Protein AF-A0A657B511-F1 (afdb_monomer)

Solvent-accessible surface area (backbone atoms only — not comparable to full-atom values): 23914 Å² total; per-residue (Å²): 132,88,79,92,88,77,91,85,83,83,89,87,92,75,92,90,87,84,75,78,72,76,78,85,71,48,41,41,58,55,20,50,60,69,29,89,52,76,39,80,43,71,38,53,89,67,59,31,60,48,48,64,84,76,55,74,43,78,58,89,59,46,65,56,56,38,15,61,38,66,66,57,89,67,55,74,65,56,43,39,37,51,52,46,53,55,47,51,50,37,75,74,40,37,59,38,64,65,82,72,43,70,48,28,35,44,28,68,60,59,38,52,50,40,48,67,14,35,70,49,87,91,66,52,47,66,68,52,47,51,50,33,42,30,51,48,49,22,63,73,64,62,78,46,52,21,48,37,50,31,68,51,32,35,35,19,38,70,56,97,81,45,53,76,72,28,29,31,33,46,36,39,36,37,39,62,89,80,52,41,32,41,41,40,38,39,39,25,81,48,71,72,36,72,75,41,76,75,42,50,73,59,33,43,30,36,40,37,36,34,22,46,67,91,43,57,41,49,68,26,52,53,57,54,45,35,39,37,38,40,34,34,43,101,83,56,41,38,38,41,34,39,38,42,27,63,80,71,34,37,34,38,40,38,39,43,36,42,67,44,62,55,38,88,76,71,89,55,98,51,53,79,74,53,46,69,46,62,94,83,62,57,52,44,70,61,67,62,75,55,76,45,78,41,59,52,40,49,46,25,27,40,53,49,62,46,62,50,37,101,83,50,55,64,23,15,29,38,37,37,39,38,29,57,38,93,94,46,42,13,38,32,36,33,24,50,30,74,42,75,42,35,31,44,32,31,40,89,87,16,82,32,85,89,38,76,42,63,60,63,49,72,60,52,54,48,44,32,46,50,35,30,33,72,45,36,75,95,54,93,73,75,88,48,72,53,83,46,65,38,54,42,74,38,62,36,54,49,98,89,66,49,75,37,58,52,98,87,67,48,72,37,74,65,44,78,39,50,57,80,41,75,49,54,16,30,53,57,85,77,82,130

Radius of gyration: 28.46 Å; Cα contacts (8 Å, |Δi|>4): 873; chains: 1; bounding box: 76×98×71 Å

pLDDT: mean 86.41, std 15.39, range [26.59, 98.06]

Nearest PDB structures (foldseek):
  3ty1-assembly1_C  TM=2.077E-01  e=3.353E+00  Klebsiella pneumoniae subsp. pneumoniae MGH 78578

Mean predicted aligned error: 8.83 Å

Secondary structure (DSSP, 8-state):
-------------------PPPP---HHHHHTTTTT--EEEEEPSSTTEEETTSSSPPPTTHHHHHHTSBSSPPPHHHHHHHHHHHHHHHHHH-EEEETTEEEEEE-HHHHHHHHHT---TTT--HHHHHHHHHHHHHHHH-SS-EEEEEEEEEEEESSTT--EEEEEEEEEEEETTTTEEEEEEEEESSSGGGSSHHHHHT-SEEEEEEE-TTT--SSSPPPPSEEEEEEE-TTSSEEEEEEEETTTTEEEEEEEE--EES-S---SS-GGGSPPPPTT--BPPPPGGGTTTTGGGTTTEE---B-SSSSS-SBSEEEEEEE-STTTTTEEEEEEES-S-EEEEEETTEEEEEEEEES--HHHHHHHHHHHHHHSTTS-----BPP-TTT--EE-B-TTSPBPB-SSSPBPEEEPPPPSEEEEBPPP----

Sequence (432 aa):
MQNFSKLSALFASAFLLSACEPAFETTAQKCAAGQDIQVVIPAPDPKFQIFTDADEYPLYLREAIETMTPSSVLSAEEQAAKDFIDQQISDFLSYDKSGDLVTGARNPLDFLESIVSTTDPGVEIEAFAIAKNQVAQGIADDDDFCSYQNDDIRIVDTDADATTLAFAELAMSYNPFTRIVQQSIIVAEQREDLESSASRESVPFIGFYQALPENFKANGFTQPEVRQLIANNGSGFARLSFDDGEDTELGQLLLDYNNEYCDTDRTNDDPSTWEDCPSGTTTRVPSTDVGGACDAEANKLEEHSFDLNSVHTDLKRLRVEVDYTSNKAGEVRIYVSEYREAIYGADANGLNQSIIIKDPTDCEKQAVLDLLADANPGVGVRLTFVTDTGYDITYETDADGEPVLDSDGNQIISAEPIPAYTYQGTAGAIIP

Structure (mmCIF, N/CA/C/O backbone):
data_AF-A0A657B511-F1
#
_entry.id   AF-A0A657B511-F1
#
loop_
_atom_site.group_PDB
_atom_site.id
_atom_site.type_symbol
_atom_site.label_atom_id
_atom_site.label_alt_id
_atom_site.label_comp_id
_atom_site.label_asym_id
_atom_site.label_entity_id
_atom_site.label_seq_id
_atom_site.pdbx_PDB_ins_code
_atom_site.Cartn_x
_atom_site.Cartn_y
_atom_site.Cartn_z
_atom_site.occupancy
_atom_site.B_iso_or_equiv
_atom_site.auth_seq_id
_atom_site.auth_comp_id
_atom_site.auth_asym_id
_atom_site.auth_atom_id
_atom_site.pdbx_PDB_model_num
ATOM 1 N N . MET A 1 1 ? -54.777 -77.138 35.245 1.00 34.97 1 MET A N 1
ATOM 2 C CA . MET A 1 1 ? -53.349 -76.997 35.612 1.00 34.97 1 MET A CA 1
ATOM 3 C C . MET A 1 1 ? -52.975 -75.576 35.200 1.00 34.97 1 MET A C 1
ATOM 5 O O . MET A 1 1 ? -53.276 -75.228 34.071 1.00 34.97 1 MET A O 1
ATOM 9 N N . GLN A 1 2 ? -52.812 -74.654 36.158 1.00 31.28 2 GLN A N 1
ATOM 10 C CA . GLN A 1 2 ? -51.504 -74.207 36.690 1.00 31.28 2 GLN A CA 1
ATOM 11 C C . GLN A 1 2 ? -50.603 -73.606 35.589 1.00 31.28 2 GLN A C 1
ATOM 13 O O . GLN A 1 2 ? -50.309 -74.319 34.641 1.00 31.28 2 GLN A O 1
ATOM 18 N N . ASN A 1 3 ? -50.117 -72.356 35.627 1.00 27.86 3 ASN A N 1
ATOM 19 C CA . ASN A 1 3 ? -50.270 -71.205 36.548 1.00 27.86 3 ASN A CA 1
ATOM 20 C C . ASN A 1 3 ? -50.307 -69.919 35.675 1.00 27.86 3 ASN A C 1
ATOM 22 O O . ASN A 1 3 ? -49.737 -69.924 34.593 1.00 27.86 3 ASN A O 1
ATOM 26 N N . PHE A 1 4 ? -51.060 -68.848 35.951 1.00 28.53 4 PHE A N 1
ATOM 27 C CA . PHE A 1 4 ? -50.923 -67.857 37.037 1.00 28.53 4 PHE A CA 1
ATOM 28 C C . PHE A 1 4 ? -49.544 -67.175 37.157 1.00 28.53 4 PHE A C 1
ATOM 30 O O . PHE A 1 4 ? -48.645 -67.745 37.764 1.00 28.53 4 PHE A O 1
ATOM 37 N N . SER A 1 5 ? -49.443 -65.929 36.659 1.00 28.67 5 SER A N 1
ATOM 38 C CA . SER A 1 5 ? -48.648 -64.777 37.166 1.00 28.67 5 SER A CA 1
ATOM 39 C C . SER A 1 5 ? -48.277 -63.844 35.998 1.00 28.67 5 SER A C 1
ATOM 41 O O . SER A 1 5 ? -47.639 -64.319 35.072 1.00 28.67 5 SER A O 1
ATOM 43 N N . LYS A 1 6 ? -48.542 -62.533 35.938 1.00 28.11 6 LYS A N 1
ATOM 44 C CA . LYS A 1 6 ? -49.323 -61.533 36.702 1.00 28.11 6 LYS A CA 1
ATOM 45 C C . LYS A 1 6 ? -49.185 -60.200 35.908 1.00 28.11 6 LYS A C 1
ATOM 47 O O . LYS A 1 6 ? -48.233 -60.074 35.151 1.00 28.11 6 LYS A O 1
ATOM 52 N N . LEU A 1 7 ? -50.140 -59.273 36.089 1.00 26.91 7 LEU A N 1
ATOM 53 C CA . LEU A 1 7 ? -50.014 -57.797 36.267 1.00 26.91 7 LEU A CA 1
ATOM 54 C C . LEU A 1 7 ? -48.675 -57.118 35.855 1.00 26.91 7 LEU A C 1
ATOM 56 O O . LEU A 1 7 ? -47.625 -57.642 36.190 1.00 26.91 7 LEU A O 1
ATOM 60 N N . SER A 1 8 ? -48.568 -55.890 35.323 1.00 27.28 8 SER A N 1
ATOM 61 C CA . SER A 1 8 ? -49.462 -54.713 35.176 1.00 27.28 8 SER A CA 1
ATOM 62 C C . SER A 1 8 ? -48.710 -53.629 34.346 1.00 27.28 8 SER A C 1
ATOM 64 O O . SER A 1 8 ? -47.495 -53.737 34.239 1.00 27.28 8 SER A O 1
ATOM 66 N N . ALA A 1 9 ? -49.280 -52.538 33.803 1.00 27.52 9 ALA A N 1
ATOM 67 C CA . ALA A 1 9 ? -50.676 -52.126 33.579 1.00 27.52 9 ALA A CA 1
ATOM 68 C C . ALA A 1 9 ? -50.778 -50.958 32.550 1.00 27.52 9 ALA A C 1
ATOM 70 O O . ALA A 1 9 ? -49.786 -50.350 32.171 1.00 27.52 9 ALA A O 1
ATOM 71 N N . LEU A 1 10 ? -52.022 -50.688 32.142 1.00 26.59 10 LEU A N 1
ATOM 72 C CA . LEU A 1 10 ? -52.641 -49.483 31.561 1.00 26.59 10 LEU A CA 1
ATOM 73 C C . LEU A 1 10 ? -51.864 -48.144 31.403 1.00 26.59 10 LEU A C 1
ATOM 75 O O . LEU A 1 10 ? -51.376 -47.576 32.371 1.00 26.59 10 LEU A O 1
ATOM 79 N N . PHE A 1 11 ? -52.057 -47.562 30.207 1.00 28.31 11 PHE A N 1
ATOM 80 C CA . PHE A 1 11 ? -52.371 -46.149 29.890 1.00 28.31 11 PHE A CA 1
ATOM 81 C C . PHE A 1 11 ? -51.524 -44.998 30.470 1.00 28.31 11 PHE A C 1
ATOM 83 O O . PHE A 1 11 ? -51.803 -44.496 31.556 1.00 28.31 11 PHE A O 1
ATOM 90 N N . ALA A 1 12 ? -50.695 -44.413 29.595 1.00 27.91 12 ALA A N 1
ATOM 91 C CA . ALA A 1 12 ? -50.547 -42.959 29.434 1.00 27.91 12 ALA A CA 1
ATOM 92 C C . ALA A 1 12 ? -49.951 -42.650 28.040 1.00 27.91 12 ALA A C 1
ATOM 94 O O . ALA A 1 12 ? -48.747 -42.477 27.895 1.00 27.91 12 ALA A O 1
ATOM 95 N N . SER A 1 13 ? -50.784 -42.635 26.993 1.00 31.02 13 SER A N 1
ATOM 96 C CA . SER A 1 13 ? -50.352 -42.371 25.605 1.00 31.02 13 SER A CA 1
ATOM 97 C C . SER A 1 13 ? -51.037 -41.124 25.044 1.00 31.02 13 SER A C 1
ATOM 99 O O . SER A 1 13 ? -51.893 -41.204 24.168 1.00 31.02 13 SER A O 1
ATOM 101 N N . ALA A 1 14 ? -50.671 -39.970 25.599 1.00 38.09 14 ALA A N 1
ATOM 102 C CA . ALA A 1 14 ? -50.960 -38.637 25.079 1.00 38.09 14 ALA A CA 1
ATOM 103 C C . ALA A 1 14 ? -49.858 -37.686 25.579 1.00 38.09 14 ALA A C 1
ATOM 105 O O . ALA A 1 14 ? -49.425 -37.840 26.717 1.00 38.09 14 ALA A O 1
ATOM 106 N N . PHE A 1 15 ? -49.449 -36.725 24.740 1.00 35.56 15 PHE A N 1
ATOM 107 C CA . PHE A 1 15 ? -48.228 -35.901 24.854 1.00 35.56 15 PHE A CA 1
ATOM 108 C C . PHE A 1 15 ? -46.904 -36.651 24.633 1.00 35.56 15 PHE A C 1
ATOM 110 O O . PHE A 1 15 ? -46.316 -37.157 25.576 1.00 35.56 15 PHE A O 1
ATOM 117 N N . LEU A 1 16 ? -46.437 -36.656 23.376 1.00 33.97 16 LEU A N 1
ATOM 118 C CA . LEU A 1 16 ? -45.029 -36.519 22.943 1.00 33.97 16 LEU A CA 1
ATOM 119 C C . LEU A 1 16 ? -45.004 -36.382 21.398 1.00 33.97 16 LEU A C 1
ATOM 121 O O . LEU A 1 16 ? -44.563 -37.275 20.685 1.00 33.97 16 LEU A O 1
ATOM 125 N N . LEU A 1 17 ? -45.550 -35.279 20.870 1.00 35.59 17 LEU A N 1
ATOM 126 C CA . LEU A 1 17 ? -45.456 -34.892 19.448 1.00 35.59 17 LEU A CA 1
ATOM 127 C C . LEU A 1 17 ? -45.361 -33.360 19.317 1.00 35.59 17 LEU A C 1
ATOM 129 O O . LEU A 1 17 ? -46.239 -32.707 18.763 1.00 35.59 17 LEU A O 1
ATOM 133 N N . SER A 1 18 ? -44.297 -32.792 19.882 1.00 35.97 18 SER A N 1
ATOM 134 C CA . SER A 1 18 ? -43.845 -31.417 19.612 1.00 35.97 18 SER A CA 1
ATOM 135 C C . SER A 1 18 ? -42.377 -31.263 20.024 1.00 35.97 18 SER A C 1
ATOM 137 O O . SER A 1 18 ? -42.031 -30.457 20.883 1.00 35.97 18 SER A O 1
ATOM 139 N N . ALA A 1 19 ? -41.534 -32.107 19.440 1.00 31.95 19 ALA A N 1
ATOM 140 C CA . ALA A 1 19 ? -40.088 -31.952 19.425 1.00 31.95 19 ALA A CA 1
ATOM 141 C C . ALA A 1 19 ? -39.632 -32.314 18.010 1.00 31.95 19 ALA A C 1
ATOM 143 O O . ALA A 1 19 ? -39.120 -33.402 17.762 1.00 31.95 19 ALA A O 1
ATOM 144 N N . CYS A 1 20 ? -39.908 -31.415 17.063 1.00 37.34 20 CYS A N 1
ATOM 145 C CA . CYS A 1 20 ? -38.963 -31.271 15.970 1.00 37.34 20 CYS A CA 1
ATOM 146 C C . CYS A 1 20 ? -37.704 -30.719 16.631 1.00 37.34 20 CYS A C 1
ATOM 148 O O . CYS A 1 20 ? -37.754 -29.640 17.224 1.00 37.34 20 CYS A O 1
ATOM 150 N N . GLU A 1 21 ? -36.616 -31.479 16.583 1.00 39.09 21 GLU A N 1
ATOM 151 C CA . GLU A 1 21 ? -35.290 -30.894 16.744 1.00 39.09 21 GLU A CA 1
ATOM 152 C C . GLU A 1 21 ? -35.192 -29.733 15.734 1.00 39.09 21 GLU A C 1
ATOM 154 O O . GLU A 1 21 ? -35.725 -29.868 14.620 1.00 39.09 21 GLU A O 1
ATOM 159 N N . PRO A 1 22 ? -34.596 -28.579 16.091 1.00 46.72 22 PRO A N 1
ATOM 160 C CA . PRO A 1 22 ? -34.229 -27.616 15.063 1.00 46.72 22 PRO A CA 1
ATOM 161 C C . PRO A 1 22 ? -33.350 -28.357 14.052 1.00 46.72 22 PRO A C 1
ATOM 163 O O . PRO A 1 22 ? -32.558 -29.223 14.435 1.00 46.72 22 PRO A O 1
ATOM 166 N N . ALA A 1 23 ? -33.527 -28.068 12.762 1.00 49.50 23 ALA A N 1
ATOM 167 C CA . ALA A 1 23 ? -32.605 -28.597 11.768 1.00 49.50 23 ALA A CA 1
ATOM 168 C C . ALA A 1 23 ? -31.186 -28.196 12.195 1.00 49.50 23 ALA A C 1
ATOM 170 O O . ALA A 1 23 ? -30.976 -27.048 12.581 1.00 49.50 23 ALA A O 1
ATOM 171 N N . PHE A 1 24 ? -30.246 -29.144 12.189 1.00 58.53 24 PHE A N 1
ATOM 172 C CA . PHE A 1 24 ? -28.845 -28.831 12.450 1.00 58.53 24 PHE A CA 1
ATOM 173 C C . PHE A 1 24 ? -28.359 -27.905 11.332 1.00 58.53 24 PHE A C 1
ATOM 175 O O . PHE A 1 24 ? -28.090 -28.366 10.224 1.00 58.53 24 PHE A O 1
ATOM 182 N N . GLU A 1 25 ? -28.306 -26.608 11.624 1.00 65.94 25 GLU A N 1
ATOM 183 C CA . GLU A 1 25 ? -27.664 -25.616 10.769 1.00 65.94 25 GLU A CA 1
ATOM 184 C C . GLU A 1 25 ? -26.152 -25.839 10.837 1.00 65.94 25 GLU A C 1
ATOM 186 O O . GLU A 1 25 ? -25.581 -25.914 11.931 1.00 65.94 25 GLU A O 1
ATOM 191 N N . THR A 1 26 ? -25.508 -25.988 9.678 1.00 70.56 26 THR A N 1
ATOM 192 C CA . THR A 1 26 ? -24.044 -26.120 9.618 1.00 70.56 26 THR A CA 1
ATOM 193 C C . THR A 1 26 ? -23.371 -24.800 9.983 1.00 70.56 26 THR A C 1
ATOM 195 O O . THR A 1 26 ? -23.991 -23.738 9.904 1.00 70.56 26 THR A O 1
ATOM 198 N N . THR A 1 27 ? -22.090 -24.836 10.347 1.00 74.69 27 THR A N 1
ATOM 199 C CA . THR A 1 27 ? -21.295 -23.621 10.588 1.00 74.69 27 THR A CA 1
ATOM 200 C C . THR A 1 27 ? -21.370 -22.639 9.413 1.00 74.69 27 THR A C 1
ATOM 202 O O . THR A 1 27 ? -21.671 -21.464 9.625 1.00 74.69 27 THR A O 1
ATOM 205 N N . ALA A 1 28 ? -21.279 -23.126 8.170 1.00 73.62 28 ALA A N 1
ATOM 206 C CA . ALA A 1 28 ? -21.493 -22.309 6.973 1.00 73.62 28 ALA A CA 1
ATOM 207 C C . ALA A 1 28 ? -22.879 -21.624 6.932 1.00 73.62 28 ALA A C 1
ATOM 209 O O . ALA A 1 28 ? -22.983 -20.463 6.545 1.00 73.62 28 ALA A O 1
ATOM 210 N N . GLN A 1 29 ? -23.949 -22.305 7.360 1.00 70.00 29 GLN A N 1
ATOM 211 C CA . GLN A 1 29 ? -25.302 -21.729 7.406 1.00 70.00 29 GLN A CA 1
ATOM 212 C C . GLN A 1 29 ? -25.461 -20.687 8.520 1.00 70.00 29 GLN A C 1
ATOM 214 O O . GLN A 1 29 ? -26.116 -19.670 8.298 1.00 70.00 29 GLN A O 1
ATOM 219 N N . LYS A 1 30 ? -24.840 -20.905 9.687 1.00 72.62 30 LYS A N 1
ATOM 220 C CA . LYS A 1 30 ? -24.834 -19.930 10.790 1.00 72.62 30 LYS A CA 1
ATOM 221 C C . LYS A 1 30 ? -24.090 -18.650 10.400 1.00 72.62 30 LYS A C 1
ATOM 223 O O . LYS A 1 30 ? -24.589 -17.568 10.682 1.00 72.62 30 LYS A O 1
ATOM 228 N N . CYS A 1 31 ? -22.935 -18.770 9.739 1.00 76.94 31 CYS A N 1
ATOM 229 C CA . CYS A 1 31 ? -22.116 -17.628 9.309 1.00 76.94 31 CYS A CA 1
ATOM 230 C C . CYS A 1 31 ? -22.688 -16.862 8.105 1.00 76.94 31 CYS A C 1
ATOM 232 O O . CYS A 1 31 ? -22.360 -15.696 7.902 1.00 76.94 31 CYS A O 1
ATOM 234 N N . ALA A 1 32 ? -23.585 -17.482 7.332 1.00 72.81 32 ALA A N 1
ATOM 235 C CA . ALA A 1 32 ? -24.313 -16.799 6.264 1.00 72.81 32 ALA A CA 1
ATOM 236 C C . ALA A 1 32 ? -25.470 -15.912 6.770 1.00 72.81 32 ALA A C 1
ATOM 238 O O . ALA A 1 32 ? -26.050 -15.144 6.002 1.00 72.81 32 ALA A O 1
ATOM 239 N N . ALA A 1 33 ? -25.853 -16.006 8.047 1.00 69.62 33 ALA A N 1
ATOM 240 C CA . ALA A 1 33 ? -26.972 -15.234 8.574 1.00 69.62 33 ALA A CA 1
ATOM 241 C C . ALA A 1 33 ? -26.578 -13.765 8.811 1.00 69.62 33 ALA A C 1
ATOM 243 O O . ALA A 1 33 ? -25.653 -13.469 9.555 1.00 69.62 33 ALA A O 1
ATOM 244 N N . GLY A 1 34 ? -27.326 -12.824 8.236 1.00 65.12 34 GLY A N 1
ATOM 245 C CA . GLY A 1 34 ? -27.087 -11.390 8.442 1.00 65.12 34 GLY A CA 1
ATOM 246 C C . GLY A 1 34 ? -26.087 -10.744 7.475 1.00 65.12 34 GLY A C 1
ATOM 247 O O . GLY A 1 34 ? -25.701 -9.598 7.695 1.00 65.12 34 GLY A O 1
ATOM 248 N N . GLN A 1 35 ? -25.710 -11.451 6.406 1.00 77.50 35 GLN A N 1
ATOM 249 C CA . GLN A 1 35 ? -24.969 -10.894 5.267 1.00 77.50 35 GLN A CA 1
ATOM 250 C C . GLN A 1 35 ? -25.766 -9.768 4.571 1.00 77.50 35 GLN A C 1
ATOM 252 O O . GLN A 1 35 ? -25.225 -8.701 4.313 1.00 77.50 35 GLN A O 1
ATOM 257 N N . ASP A 1 36 ? -27.085 -9.941 4.400 1.00 77.94 36 ASP A N 1
ATOM 258 C CA . ASP A 1 36 ? -27.995 -8.955 3.778 1.00 77.94 36 ASP A CA 1
ATOM 259 C C . ASP A 1 36 ? -28.433 -7.787 4.709 1.00 77.94 36 ASP A C 1
ATOM 261 O O . ASP A 1 36 ? -29.462 -7.145 4.465 1.00 77.94 36 ASP A O 1
ATOM 265 N N . ILE A 1 37 ? -27.753 -7.536 5.838 1.00 86.38 37 ILE A N 1
ATOM 266 C CA . ILE A 1 37 ? -28.159 -6.468 6.773 1.00 86.38 37 ILE A CA 1
ATOM 267 C C . ILE A 1 37 ? -27.585 -5.128 6.317 1.00 86.38 37 ILE A C 1
ATOM 269 O O . ILE A 1 37 ? -26.394 -4.879 6.476 1.00 86.38 37 ILE A O 1
ATOM 273 N N . GLN A 1 38 ? -28.460 -4.222 5.872 1.00 91.62 38 GLN A N 1
ATOM 274 C CA . GLN A 1 38 ? -28.103 -2.821 5.648 1.00 91.62 38 GLN A CA 1
ATOM 275 C C . GLN A 1 38 ? -27.556 -2.179 6.930 1.00 91.62 38 GLN A C 1
ATOM 277 O O . GLN A 1 38 ? -28.273 -2.069 7.931 1.00 91.62 38 GLN A O 1
ATOM 282 N N . VAL A 1 39 ? -26.318 -1.684 6.877 1.00 94.06 39 VAL A N 1
ATOM 283 C CA . VAL A 1 39 ? -25.672 -0.955 7.976 1.00 94.06 39 VAL A CA 1
ATOM 284 C C . VAL A 1 39 ? -25.513 0.511 7.582 1.00 94.06 39 VAL A C 1
ATOM 286 O O . VAL A 1 39 ? -24.972 0.832 6.527 1.00 94.06 39 VAL A O 1
ATOM 289 N N . VAL A 1 40 ? -25.972 1.424 8.440 1.00 94.62 40 VAL A N 1
ATOM 290 C CA . VAL A 1 40 ? -25.814 2.873 8.245 1.00 94.62 40 VAL A CA 1
ATOM 291 C C . VAL A 1 40 ? -25.077 3.457 9.443 1.00 94.62 40 VAL A C 1
ATOM 293 O O . VAL A 1 40 ? -25.590 3.429 10.560 1.00 94.62 40 VAL A O 1
ATOM 296 N N . ILE A 1 41 ? -23.879 3.984 9.197 1.00 95.38 41 ILE A N 1
ATOM 297 C CA . ILE A 1 41 ? -22.946 4.458 10.222 1.00 95.38 41 ILE A CA 1
ATOM 298 C C . ILE A 1 41 ? -22.854 5.986 10.148 1.00 95.38 41 ILE A C 1
ATOM 300 O O . ILE A 1 41 ? -22.386 6.507 9.135 1.00 95.38 41 ILE A O 1
ATOM 304 N N . PRO A 1 42 ? -23.282 6.737 11.176 1.00 94.12 42 PRO A N 1
ATOM 305 C CA . PRO A 1 42 ? -23.103 8.183 11.200 1.00 94.12 42 PRO A CA 1
ATOM 306 C C . PRO A 1 42 ? -21.642 8.548 11.508 1.00 94.12 42 PRO A C 1
ATOM 308 O O . PRO A 1 42 ? -21.103 8.139 12.534 1.00 94.12 42 PRO A O 1
ATOM 311 N N . ALA A 1 43 ? -21.022 9.370 10.661 1.00 94.56 43 ALA A N 1
ATOM 312 C CA . ALA A 1 43 ? -19.719 9.982 10.910 1.00 94.56 43 ALA A CA 1
ATOM 313 C C . ALA A 1 43 ? -19.904 11.396 11.509 1.00 94.56 43 ALA A C 1
ATOM 315 O O . ALA A 1 43 ? -20.261 12.334 10.777 1.00 94.56 43 ALA A O 1
ATOM 316 N N . PRO A 1 44 ? -19.695 11.580 12.829 1.00 91.06 44 PRO A N 1
ATOM 317 C CA . PRO A 1 44 ? -19.774 12.894 13.465 1.00 91.06 44 PRO A CA 1
ATOM 318 C C . PRO A 1 44 ? -18.633 13.807 13.003 1.00 91.06 44 PRO A C 1
ATOM 320 O O . PRO A 1 44 ? -17.642 13.341 12.449 1.00 91.06 44 PRO A O 1
ATOM 323 N N . ASP A 1 45 ? -18.758 15.114 13.242 1.00 90.00 45 ASP A N 1
ATOM 324 C CA . ASP A 1 45 ? -17.664 16.057 12.986 1.00 90.00 45 ASP A CA 1
ATOM 325 C C . ASP A 1 45 ? -16.628 16.076 14.128 1.00 90.00 45 ASP A C 1
ATOM 327 O O . ASP A 1 45 ? -17.024 16.169 15.296 1.00 90.00 45 ASP A O 1
ATOM 331 N N . PRO A 1 46 ? -15.315 16.105 13.820 1.00 92.56 46 PRO A N 1
ATOM 332 C CA . PRO A 1 46 ? -14.723 15.996 12.481 1.00 92.56 46 PRO A CA 1
ATOM 333 C C . PRO A 1 46 ? -14.846 14.575 11.900 1.00 92.56 46 PRO A C 1
ATOM 335 O O . PRO A 1 46 ? -14.656 13.593 12.614 1.00 92.56 46 PRO A O 1
ATOM 338 N N . LYS A 1 47 ? -15.163 14.479 10.598 1.00 93.75 47 LYS A N 1
ATOM 339 C CA . LYS A 1 47 ? -15.467 13.201 9.928 1.00 93.75 47 LYS A CA 1
ATOM 340 C C . LYS A 1 47 ? -14.354 12.171 10.101 1.00 93.75 47 LYS A C 1
ATOM 342 O O . LYS A 1 47 ? -13.174 12.506 10.014 1.00 93.75 47 LYS A O 1
ATOM 347 N N . PHE A 1 48 ? -14.769 10.920 10.303 1.00 94.50 48 PHE A N 1
ATOM 348 C CA . PHE A 1 48 ? -13.903 9.748 10.469 1.00 94.50 48 PHE A CA 1
ATOM 349 C C . PHE A 1 48 ? -12.882 9.848 11.622 1.00 94.50 48 PHE A C 1
ATOM 351 O O . PHE A 1 48 ? -11.907 9.103 11.637 1.00 94.50 48 PHE A O 1
ATOM 358 N N . GLN A 1 49 ? -13.073 10.762 12.581 1.00 94.38 49 GLN A N 1
ATOM 359 C CA . GLN A 1 49 ? -12.149 10.931 13.703 1.00 94.38 49 GLN A CA 1
ATOM 360 C C . GLN A 1 49 ? -12.213 9.766 14.688 1.00 94.38 49 GLN A C 1
ATOM 362 O O . GLN A 1 49 ? -13.281 9.399 15.177 1.00 94.38 49 GLN A O 1
ATOM 367 N N . ILE A 1 50 ? -11.030 9.300 15.071 1.00 93.31 50 ILE A N 1
ATOM 368 C CA . ILE A 1 50 ? -10.791 8.379 16.184 1.00 93.31 50 ILE A CA 1
ATOM 369 C C . ILE A 1 50 ? -9.692 8.970 17.062 1.00 93.31 50 ILE A C 1
ATOM 371 O O . ILE A 1 50 ? -8.858 9.741 16.575 1.00 93.31 50 ILE A O 1
ATOM 375 N N . PHE A 1 51 ? -9.664 8.570 18.331 1.00 90.31 51 PHE A N 1
ATOM 376 C CA . PHE A 1 51 ? -8.581 8.861 19.267 1.00 90.31 51 PHE A CA 1
ATOM 377 C C . PHE A 1 51 ? -7.979 7.564 19.812 1.00 90.31 51 PHE A C 1
ATOM 379 O O . PHE A 1 51 ? -8.691 6.579 19.999 1.00 90.31 51 PHE A O 1
ATOM 386 N N . THR A 1 52 ? -6.672 7.565 20.084 1.00 85.56 52 THR A N 1
ATOM 387 C CA . THR A 1 52 ? -5.925 6.377 20.546 1.00 85.56 52 THR A CA 1
ATOM 388 C C . THR A 1 52 ? -6.224 5.954 21.991 1.00 85.56 52 THR A C 1
ATOM 390 O O . THR A 1 52 ? -5.664 4.966 22.461 1.00 85.56 52 THR A O 1
ATOM 393 N N . ASP A 1 53 ? -7.097 6.680 22.694 1.00 79.38 53 ASP A N 1
ATOM 394 C CA . ASP A 1 53 ? -7.575 6.400 24.052 1.00 79.38 53 ASP A CA 1
ATOM 395 C C . ASP A 1 53 ? -9.080 6.070 24.127 1.00 79.38 53 ASP A C 1
ATOM 397 O O . ASP A 1 53 ? -9.620 5.934 25.227 1.00 79.38 53 ASP A O 1
ATOM 401 N N . ALA A 1 54 ? -9.762 5.939 22.981 1.00 71.06 54 ALA A N 1
ATOM 402 C CA . ALA A 1 54 ? -11.210 5.735 22.928 1.00 71.06 54 ALA A CA 1
ATOM 403 C C . ALA A 1 54 ? -11.655 4.284 23.212 1.00 71.06 54 ALA A C 1
ATOM 405 O O . ALA A 1 54 ? -12.686 4.092 23.854 1.00 71.06 54 ALA A O 1
ATOM 406 N N . ASP A 1 55 ? -10.902 3.282 22.744 1.00 81.75 55 ASP A N 1
ATOM 407 C CA . ASP A 1 55 ? -11.231 1.849 22.852 1.00 81.75 55 ASP A CA 1
ATOM 408 C C . ASP A 1 55 ? -9.963 0.974 22.682 1.00 81.75 55 ASP A C 1
ATOM 410 O O . ASP A 1 55 ? -8.857 1.502 22.569 1.00 81.75 55 ASP A O 1
ATOM 414 N N . GLU A 1 56 ? -10.103 -0.357 22.631 1.00 83.75 56 GLU A N 1
ATOM 415 C CA . GLU A 1 56 ? -9.003 -1.320 22.430 1.00 83.75 56 GLU A CA 1
ATOM 416 C C . GLU A 1 56 ? -8.341 -1.270 21.033 1.00 83.75 56 GLU A C 1
ATOM 418 O O . GLU A 1 56 ? -7.344 -1.956 20.827 1.00 83.75 56 GLU A O 1
ATOM 423 N N . TYR A 1 57 ? -8.872 -0.512 20.066 1.00 90.19 57 TYR A N 1
ATOM 424 C CA . TYR A 1 57 ? -8.407 -0.535 18.671 1.00 90.19 57 TYR A CA 1
ATOM 425 C C . TYR A 1 57 ? -7.055 0.190 18.454 1.00 90.19 57 TYR A C 1
ATOM 427 O O . TYR A 1 57 ? -6.984 1.414 18.617 1.00 90.19 57 TYR A O 1
ATOM 435 N N . PRO A 1 58 ? -5.988 -0.506 18.006 1.00 90.38 58 PRO A N 1
ATOM 436 C CA . PRO A 1 58 ? -4.746 0.131 17.589 1.00 90.38 58 PRO A CA 1
ATOM 437 C C . PRO A 1 58 ? -4.843 0.598 16.128 1.00 90.38 58 PRO A C 1
ATOM 439 O O . PRO A 1 58 ? -5.065 -0.206 15.223 1.00 90.38 58 PRO A O 1
ATOM 442 N N . LEU A 1 59 ? -4.628 1.894 15.880 1.00 93.44 59 LEU A N 1
ATOM 443 C CA . LEU A 1 59 ? -4.569 2.457 14.521 1.00 93.44 59 LEU A CA 1
ATOM 444 C C . LEU A 1 59 ? -3.437 1.808 13.707 1.00 93.44 59 LEU A C 1
ATOM 446 O O . LEU A 1 59 ? -2.345 1.629 14.247 1.00 93.44 59 LEU A O 1
ATOM 450 N N . TYR A 1 60 ? -3.676 1.513 12.426 1.00 92.94 60 TYR A N 1
ATOM 451 C CA . TYR A 1 60 ? -2.766 0.713 11.587 1.00 92.94 60 TYR A CA 1
ATOM 452 C C . TYR A 1 60 ? -1.290 1.151 11.626 1.00 92.94 60 TYR A C 1
ATOM 454 O O . TYR A 1 60 ? -0.433 0.337 11.930 1.00 92.94 60 TYR A O 1
ATOM 462 N N . LEU A 1 61 ? -0.962 2.418 11.340 1.00 93.69 61 LEU A N 1
ATOM 463 C CA . LEU A 1 61 ? 0.445 2.853 11.258 1.00 93.69 61 LEU A CA 1
ATOM 464 C C . LEU A 1 61 ? 1.000 3.363 12.593 1.00 93.69 61 LEU A C 1
ATOM 466 O O . LEU A 1 61 ? 2.087 3.942 12.616 1.00 93.69 61 LEU A O 1
ATOM 470 N N . ARG A 1 62 ? 0.267 3.240 13.707 1.00 91.94 62 ARG A N 1
ATOM 471 C CA . ARG A 1 62 ? 0.648 3.912 14.957 1.00 91.94 62 ARG A CA 1
ATOM 472 C C . ARG A 1 62 ? 2.048 3.520 15.424 1.00 91.94 62 ARG A C 1
ATOM 474 O O . ARG A 1 62 ? 2.860 4.406 15.688 1.00 91.94 62 ARG A O 1
ATOM 481 N N . GLU A 1 63 ? 2.326 2.224 15.515 1.00 89.62 63 GLU A N 1
ATOM 482 C CA . GLU A 1 63 ? 3.606 1.733 16.026 1.00 89.62 63 GLU A CA 1
ATOM 483 C C . GLU A 1 63 ? 4.762 2.063 15.077 1.00 89.62 63 GLU A C 1
ATOM 485 O O . GLU A 1 63 ? 5.805 2.538 15.529 1.00 89.62 63 GLU A O 1
ATOM 490 N N . ALA A 1 64 ? 4.562 1.934 13.762 1.00 92.44 64 ALA A N 1
ATOM 491 C CA . ALA A 1 64 ? 5.518 2.392 12.755 1.00 92.44 64 ALA A CA 1
ATOM 492 C C . ALA A 1 64 ? 5.816 3.897 12.869 1.00 92.44 64 ALA A C 1
ATOM 494 O O . ALA A 1 64 ? 6.979 4.290 12.929 1.00 92.44 64 ALA A O 1
ATOM 495 N N . ILE A 1 65 ? 4.791 4.753 12.941 1.00 93.81 65 ILE A N 1
ATOM 496 C CA . ILE A 1 65 ? 4.946 6.213 13.046 1.00 93.81 65 ILE A CA 1
ATOM 497 C C . ILE A 1 65 ? 5.705 6.605 14.314 1.00 93.81 65 ILE A C 1
ATOM 499 O O . ILE A 1 65 ? 6.633 7.414 14.233 1.00 93.81 65 ILE A O 1
ATOM 503 N N . GLU A 1 66 ? 5.312 6.055 15.467 1.00 91.94 66 GLU A N 1
ATOM 504 C CA . GLU A 1 66 ? 5.947 6.357 16.753 1.00 91.94 66 GLU A CA 1
ATOM 505 C C . GLU A 1 66 ? 7.398 5.847 16.755 1.00 91.94 66 GLU A C 1
ATOM 507 O O . GLU A 1 66 ? 8.304 6.600 17.111 1.00 91.94 66 GLU A O 1
ATOM 512 N N . THR A 1 67 ? 7.649 4.635 16.248 1.00 92.00 67 THR A N 1
ATOM 513 C CA . THR A 1 67 ? 8.988 4.023 16.184 1.00 92.00 67 THR A CA 1
ATOM 514 C C . THR A 1 67 ? 9.918 4.743 15.203 1.00 92.00 67 THR A C 1
ATOM 516 O O . THR A 1 67 ? 11.099 4.933 15.493 1.00 92.00 67 THR A O 1
ATOM 519 N N . MET A 1 68 ? 9.401 5.239 14.073 1.00 94.06 68 MET A N 1
ATOM 520 C CA . MET A 1 68 ? 10.179 6.020 13.105 1.00 94.06 68 MET A CA 1
ATOM 521 C C . MET A 1 68 ? 10.632 7.398 13.624 1.00 94.06 68 MET A C 1
ATOM 523 O O . MET A 1 68 ? 11.397 8.079 12.932 1.00 94.06 68 MET A O 1
ATOM 527 N N . THR A 1 69 ? 10.196 7.839 14.808 1.00 93.75 69 THR A N 1
ATOM 528 C CA . THR A 1 69 ? 10.675 9.074 15.453 1.00 93.75 69 THR A CA 1
ATOM 529 C C . THR A 1 69 ? 12.188 9.003 15.684 1.00 93.75 69 THR A C 1
ATOM 531 O O . THR A 1 69 ? 12.637 8.109 16.391 1.00 93.75 69 THR A O 1
ATOM 534 N N . PRO A 1 70 ? 13.024 9.912 15.152 1.00 93.94 70 PRO A N 1
ATOM 535 C CA . PRO A 1 70 ? 14.477 9.796 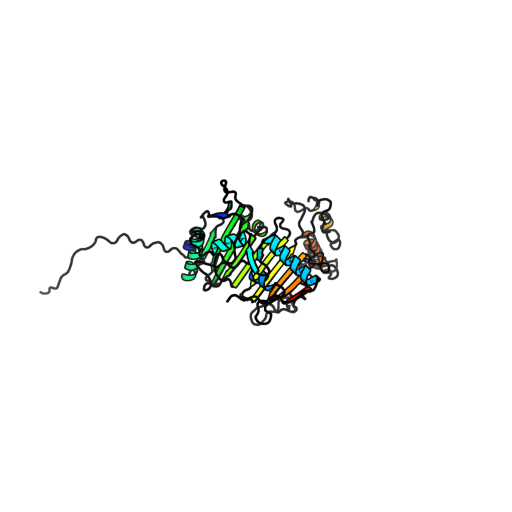15.289 1.00 93.94 70 PRO A CA 1
ATOM 536 C C . PRO A 1 70 ? 14.969 9.853 16.745 1.00 93.94 70 PRO A C 1
ATOM 538 O O . PRO A 1 70 ? 14.738 10.823 17.465 1.00 93.94 70 PRO A O 1
ATOM 541 N N . SER A 1 71 ? 15.745 8.849 17.169 1.00 92.25 71 SER A N 1
ATOM 542 C CA . SER A 1 71 ? 16.395 8.829 18.496 1.00 92.25 71 SER A CA 1
ATOM 543 C C . SER A 1 71 ? 17.592 9.785 18.613 1.00 92.25 71 SER A C 1
ATOM 545 O O . SER A 1 71 ? 18.104 10.041 19.707 1.00 92.25 71 SER A O 1
ATOM 547 N N . SER A 1 72 ? 18.070 10.301 17.480 1.00 92.00 72 SER A N 1
ATOM 548 C CA . SER A 1 72 ? 19.190 11.231 17.382 1.00 92.00 72 SER A CA 1
ATOM 549 C C . SER A 1 72 ? 18.986 12.198 16.212 1.00 92.00 72 SER A C 1
ATOM 551 O O . SER A 1 72 ? 18.046 12.053 15.435 1.00 92.00 72 SER A O 1
ATOM 553 N N . VAL A 1 73 ? 19.833 13.225 16.112 1.00 95.25 73 VAL A N 1
ATOM 554 C CA . VAL A 1 73 ? 19.712 14.247 15.061 1.00 95.25 73 VAL A CA 1
ATOM 555 C C . VAL A 1 73 ? 20.105 13.645 13.712 1.00 95.25 73 VAL A C 1
ATOM 557 O O . VAL A 1 73 ? 21.255 13.243 13.541 1.00 95.25 73 VAL A O 1
ATOM 560 N N . LEU A 1 74 ? 19.160 13.639 12.773 1.00 96.44 74 LEU A N 1
ATOM 561 C CA . LEU A 1 74 ? 19.361 13.225 11.386 1.00 96.44 74 LEU A CA 1
ATOM 562 C C . LEU A 1 74 ? 20.251 14.210 10.604 1.00 96.44 74 LEU A C 1
ATOM 564 O O . LEU A 1 74 ? 20.360 15.394 10.945 1.00 96.44 74 LEU A O 1
ATOM 568 N N . SER A 1 75 ? 20.866 13.733 9.521 1.00 96.19 75 SER A N 1
ATOM 569 C CA . SER A 1 75 ? 21.399 14.598 8.460 1.00 96.19 75 SER A CA 1
ATOM 570 C C . SER A 1 75 ? 20.273 15.350 7.734 1.00 96.19 75 SER A C 1
ATOM 572 O O . SER A 1 75 ? 19.089 15.075 7.927 1.00 96.19 75 SER A O 1
ATOM 574 N N . ALA A 1 76 ? 20.627 16.332 6.899 1.00 96.38 76 ALA A N 1
ATOM 575 C CA . ALA A 1 76 ? 19.628 17.126 6.181 1.00 96.38 76 ALA A CA 1
ATOM 576 C C . ALA A 1 76 ? 18.848 16.275 5.164 1.00 96.38 76 ALA A C 1
ATOM 578 O O . ALA A 1 76 ? 17.645 16.454 4.994 1.00 96.38 76 ALA A O 1
ATOM 579 N N . GLU A 1 77 ? 19.536 15.337 4.519 1.00 96.31 77 GLU A N 1
ATOM 580 C CA . GLU A 1 77 ? 18.999 14.414 3.527 1.00 96.31 77 GLU A CA 1
ATOM 581 C C . GLU A 1 77 ? 18.079 13.355 4.163 1.00 96.31 77 GLU A C 1
ATOM 583 O O . GLU A 1 77 ? 16.994 13.101 3.640 1.00 96.31 77 GLU A O 1
ATOM 588 N N . GLU A 1 78 ? 18.469 12.800 5.318 1.00 96.62 78 GLU A N 1
ATOM 589 C CA . GLU A 1 78 ? 17.640 11.878 6.114 1.00 96.62 78 GLU A CA 1
ATOM 590 C C . GLU A 1 78 ? 16.404 12.578 6.698 1.00 96.62 78 GLU A C 1
ATOM 592 O O . GLU A 1 78 ? 15.311 12.017 6.669 1.00 96.62 78 GLU A O 1
ATOM 597 N N . GLN A 1 79 ? 16.548 13.812 7.202 1.00 96.88 79 GLN A N 1
ATOM 598 C CA . GLN A 1 79 ? 15.409 14.584 7.708 1.00 96.88 79 GLN A CA 1
ATOM 599 C C . GLN A 1 79 ? 14.419 14.902 6.585 1.00 96.88 79 GLN A C 1
ATOM 601 O O . GLN A 1 79 ? 13.226 14.706 6.774 1.00 96.88 79 GLN A O 1
ATOM 606 N N . ALA A 1 80 ? 14.897 15.319 5.407 1.00 97.62 80 ALA A N 1
ATOM 607 C CA . ALA A 1 80 ? 14.033 15.553 4.251 1.00 97.62 80 ALA A CA 1
ATOM 608 C C . ALA A 1 80 ? 13.288 14.276 3.820 1.00 97.62 80 ALA A C 1
ATOM 610 O O . ALA A 1 80 ? 12.091 14.334 3.550 1.00 97.62 80 ALA A O 1
ATOM 611 N N . ALA A 1 81 ? 13.965 13.121 3.837 1.00 97.44 81 ALA A N 1
ATOM 612 C CA . ALA A 1 81 ? 13.333 11.835 3.557 1.00 97.44 81 ALA A CA 1
ATOM 613 C C . ALA A 1 81 ? 12.243 11.484 4.590 1.00 97.44 81 ALA A C 1
ATOM 615 O O . ALA A 1 81 ? 11.152 11.054 4.217 1.00 97.44 81 ALA A O 1
ATOM 616 N N . LYS A 1 82 ? 12.501 11.713 5.885 1.00 95.81 82 LYS A N 1
ATOM 617 C CA . LYS A 1 82 ? 11.513 11.502 6.954 1.00 95.81 82 LYS A CA 1
ATOM 618 C C . LYS A 1 82 ? 10.326 12.464 6.854 1.00 95.81 82 LYS A C 1
ATOM 620 O O . LYS A 1 82 ? 9.189 12.028 7.017 1.00 95.81 82 LYS A O 1
ATOM 625 N N . ASP A 1 83 ? 10.577 13.738 6.562 1.00 96.25 83 ASP A N 1
ATOM 626 C CA . ASP A 1 83 ? 9.538 14.756 6.381 1.00 96.25 83 ASP A CA 1
ATOM 627 C C . ASP A 1 83 ? 8.632 14.402 5.185 1.00 96.25 83 ASP A C 1
ATOM 629 O O . ASP A 1 83 ? 7.412 14.525 5.282 1.00 96.25 83 ASP A O 1
ATOM 633 N N . PHE A 1 84 ? 9.206 13.889 4.087 1.00 97.75 84 PHE A N 1
ATOM 634 C CA . PHE A 1 84 ? 8.451 13.365 2.944 1.00 97.75 84 PHE A CA 1
ATOM 635 C C . PHE A 1 84 ? 7.569 12.169 3.338 1.00 97.75 84 PHE A C 1
ATOM 637 O O . PHE A 1 84 ? 6.373 12.177 3.054 1.00 97.75 84 PHE A O 1
ATOM 644 N N . ILE A 1 85 ? 8.119 11.170 4.040 1.00 97.06 85 ILE A N 1
ATOM 645 C CA . ILE A 1 85 ? 7.364 9.986 4.494 1.00 97.06 85 ILE A CA 1
ATOM 646 C C . ILE A 1 85 ? 6.208 10.388 5.426 1.00 97.06 85 ILE A C 1
ATOM 648 O O . ILE A 1 85 ? 5.082 9.927 5.244 1.00 97.06 85 ILE A O 1
ATOM 652 N N . ASP A 1 86 ? 6.450 11.285 6.389 1.00 95.19 86 ASP A N 1
ATOM 653 C CA . ASP A 1 86 ? 5.400 11.813 7.272 1.00 95.19 86 ASP A CA 1
ATOM 654 C C . ASP A 1 86 ? 4.308 12.562 6.492 1.00 95.19 86 ASP A C 1
ATOM 656 O O . ASP A 1 86 ? 3.126 12.432 6.822 1.00 95.19 86 ASP A O 1
ATOM 660 N N . GLN A 1 87 ? 4.683 13.320 5.456 1.00 95.19 87 GLN A N 1
ATOM 661 C CA . GLN A 1 87 ? 3.734 14.016 4.590 1.00 95.1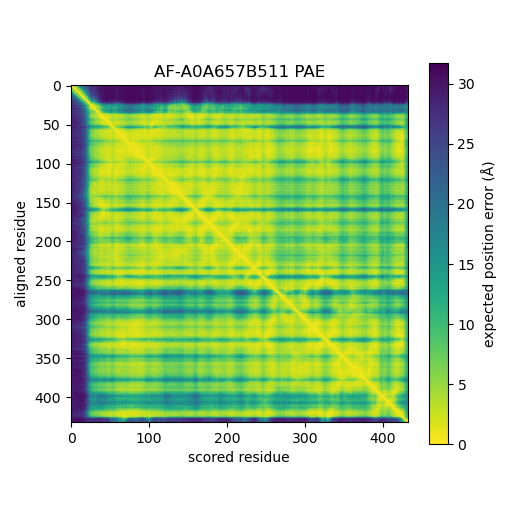9 87 GLN A CA 1
ATOM 662 C C . GLN A 1 87 ? 2.874 13.023 3.796 1.00 95.19 87 GLN A C 1
ATOM 664 O O . GLN A 1 87 ? 1.657 13.167 3.797 1.00 95.19 87 GLN A O 1
ATOM 669 N N . GLN A 1 88 ? 3.461 11.976 3.204 1.00 95.88 88 GLN A N 1
ATOM 670 C CA . GLN A 1 88 ? 2.701 10.939 2.492 1.00 95.88 88 GLN A CA 1
ATOM 671 C C . GLN A 1 88 ? 1.720 10.206 3.422 1.00 95.88 88 GLN A C 1
ATOM 673 O O . GLN A 1 88 ? 0.542 10.079 3.100 1.00 95.88 88 GLN A O 1
ATOM 678 N N . ILE A 1 89 ? 2.147 9.812 4.626 1.00 94.94 89 ILE A N 1
ATOM 679 C CA . ILE A 1 89 ? 1.247 9.218 5.632 1.00 94.94 89 ILE A CA 1
ATOM 680 C C . ILE A 1 89 ? 0.095 10.178 5.986 1.00 94.94 89 ILE A C 1
ATOM 682 O O . ILE A 1 89 ? -1.054 9.754 6.132 1.00 94.94 89 ILE A O 1
ATOM 686 N N . SER A 1 90 ? 0.377 11.479 6.106 1.00 93.44 90 SER A N 1
ATOM 687 C CA . SER A 1 90 ? -0.647 12.496 6.363 1.00 93.44 90 SER A CA 1
ATOM 688 C C . SER A 1 90 ? -1.615 12.669 5.187 1.00 93.44 90 SER A C 1
ATOM 690 O O . SER A 1 90 ? -2.816 12.800 5.421 1.00 93.44 90 SER A O 1
ATOM 692 N N . ASP A 1 91 ? -1.117 12.674 3.950 1.00 93.31 91 ASP A N 1
ATOM 693 C CA . ASP A 1 91 ? -1.912 12.905 2.739 1.00 93.31 91 ASP A CA 1
ATOM 694 C C . ASP A 1 91 ? -2.861 11.737 2.444 1.00 93.31 91 ASP A C 1
ATOM 696 O O . ASP A 1 91 ? -4.018 11.967 2.095 1.00 93.31 91 ASP A O 1
ATOM 700 N N . PHE A 1 92 ? -2.409 10.494 2.644 1.00 94.81 92 PHE A N 1
ATOM 701 C CA . PHE A 1 92 ? -3.236 9.303 2.433 1.00 94.81 92 PHE A CA 1
ATOM 702 C C . PHE A 1 92 ? -4.178 9.003 3.612 1.00 94.81 92 PHE A C 1
ATOM 704 O O . PHE A 1 92 ? -5.312 8.585 3.390 1.00 94.81 92 PHE A O 1
ATOM 711 N N . LEU A 1 93 ? -3.735 9.179 4.868 1.00 94.31 93 LEU A N 1
ATOM 712 C CA . LEU A 1 93 ? -4.438 8.620 6.039 1.00 94.31 93 LEU A CA 1
ATOM 713 C C . LEU A 1 93 ? -4.717 9.607 7.184 1.00 94.31 93 LEU A C 1
ATOM 715 O O . LEU A 1 93 ? -5.360 9.227 8.166 1.00 94.31 93 LEU A O 1
ATOM 719 N N . SER A 1 94 ? -4.285 10.869 7.075 1.00 95.12 94 SER A N 1
ATOM 720 C CA . SER A 1 94 ? -4.637 11.955 8.009 1.00 95.12 94 SER A CA 1
ATOM 721 C C . SER A 1 94 ? -4.459 11.596 9.497 1.00 95.12 94 SER A C 1
ATOM 723 O O . SER A 1 94 ? -5.376 11.754 10.308 1.00 95.12 94 SER A O 1
ATOM 725 N N . TYR A 1 95 ? -3.272 11.098 9.859 1.00 94.00 95 TYR A N 1
ATOM 726 C CA . TYR A 1 95 ? -2.905 10.784 11.245 1.00 94.00 95 TYR A CA 1
ATOM 727 C C . TYR A 1 95 ? -2.653 12.059 12.071 1.00 94.00 95 TYR A C 1
ATOM 729 O O . TYR A 1 95 ? -1.874 12.930 11.683 1.00 94.00 95 TYR A O 1
ATOM 737 N N . ASP A 1 96 ? -3.275 12.145 13.247 1.00 91.38 96 ASP A N 1
ATOM 738 C CA . ASP A 1 96 ? -3.159 13.270 14.176 1.00 91.38 96 ASP A CA 1
ATOM 739 C C . ASP A 1 96 ? -2.061 13.000 15.219 1.00 91.38 96 ASP A C 1
ATOM 741 O O . ASP A 1 96 ? -2.178 12.082 16.038 1.00 91.38 96 ASP A O 1
ATOM 745 N N . LYS A 1 97 ? -1.006 13.828 15.236 1.00 88.62 97 LYS A N 1
ATOM 746 C CA . LYS A 1 97 ? 0.131 13.710 16.171 1.00 88.62 97 LYS A CA 1
ATOM 747 C C . LYS A 1 97 ? 0.158 14.831 17.219 1.00 88.62 97 LYS A C 1
ATOM 749 O O . LYS A 1 97 ? -0.172 15.981 16.925 1.00 88.62 97 LYS A O 1
ATOM 754 N N . SER A 1 98 ? 0.644 14.522 18.422 1.00 87.06 98 SER A N 1
ATOM 755 C CA . SER A 1 98 ? 0.933 15.499 19.483 1.00 87.06 98 SER A CA 1
ATOM 756 C C . SER A 1 98 ? 2.392 15.379 19.921 1.00 87.06 98 SER A C 1
ATOM 758 O O . SER A 1 98 ? 2.749 14.563 20.772 1.00 87.06 98 SER A O 1
ATOM 760 N N . GLY A 1 99 ? 3.256 16.175 19.284 1.00 84.44 99 GLY A N 1
ATOM 761 C CA . GLY A 1 99 ? 4.689 15.884 19.262 1.00 84.44 99 GLY A CA 1
ATOM 762 C C . GLY A 1 99 ? 4.930 14.607 18.459 1.00 84.44 99 GLY A C 1
ATOM 763 O O . GLY A 1 99 ? 4.400 14.473 17.359 1.00 84.44 99 GLY A O 1
ATOM 764 N N . ASP A 1 100 ? 5.676 13.673 19.039 1.00 82.50 100 ASP A N 1
ATOM 765 C CA . ASP A 1 100 ? 6.067 12.416 18.391 1.00 82.50 100 ASP A CA 1
ATOM 766 C C . ASP A 1 100 ? 5.042 11.274 18.577 1.00 82.50 100 ASP A C 1
ATOM 768 O O . ASP A 1 100 ? 5.192 10.203 17.999 1.00 82.50 100 ASP A O 1
ATOM 772 N N . LEU A 1 101 ? 3.992 11.489 19.382 1.00 88.44 101 LEU A N 1
ATOM 773 C CA . LEU A 1 101 ? 2.972 10.479 19.697 1.00 88.44 101 LEU A CA 1
ATOM 774 C C . LEU A 1 101 ? 1.749 10.596 18.786 1.00 88.44 101 LEU A C 1
ATOM 776 O O . LEU A 1 101 ? 1.255 11.705 18.550 1.00 88.44 101 LEU A O 1
ATOM 780 N N . VAL A 1 102 ? 1.203 9.459 18.348 1.00 92.56 102 VAL A N 1
ATOM 781 C CA . VAL A 1 102 ? -0.057 9.412 17.599 1.00 92.56 102 VAL A CA 1
ATOM 782 C C . VAL A 1 102 ? -1.230 9.505 18.574 1.00 92.56 102 VAL A C 1
ATOM 784 O O . VAL A 1 102 ? -1.391 8.703 19.495 1.00 92.56 102 VAL A O 1
ATOM 787 N N . THR A 1 103 ? -2.076 10.506 18.357 1.00 93.06 103 THR A N 1
ATOM 788 C CA . THR A 1 103 ? -3.263 10.786 19.180 1.00 93.06 103 THR A CA 1
ATOM 789 C C . THR A 1 103 ? -4.575 10.369 18.528 1.00 93.06 103 THR A C 1
ATOM 791 O O . THR A 1 103 ? -5.582 10.252 19.220 1.00 93.06 103 THR A O 1
ATOM 794 N N . GLY A 1 104 ? -4.579 10.133 17.217 1.00 94.00 104 GLY A N 1
ATOM 795 C CA . GLY A 1 104 ? -5.781 9.798 16.466 1.00 94.00 104 GLY A CA 1
ATOM 796 C C . GLY A 1 104 ? -5.518 9.682 14.969 1.00 94.00 104 GLY A C 1
ATOM 797 O O . GLY A 1 104 ? -4.389 9.862 14.510 1.00 94.00 104 GLY A O 1
ATOM 798 N N . ALA A 1 105 ? -6.577 9.421 14.214 1.00 95.75 105 ALA A N 1
ATOM 799 C CA . ALA A 1 105 ? -6.590 9.501 12.758 1.00 95.75 105 ALA A CA 1
ATOM 800 C C . ALA A 1 105 ? -7.964 9.980 12.270 1.00 95.75 105 ALA A C 1
ATOM 802 O O . ALA A 1 105 ? -8.955 9.898 13.003 1.00 95.75 105 ALA A O 1
ATOM 803 N N . ARG A 1 106 ? -8.003 10.481 11.031 1.00 95.50 106 ARG A N 1
ATOM 804 C CA . ARG A 1 106 ? -9.209 10.959 10.336 1.00 95.50 106 ARG A CA 1
ATOM 805 C C . ARG A 1 106 ? -9.334 10.331 8.945 1.00 95.50 106 ARG A C 1
ATOM 807 O O . ARG A 1 106 ? -9.420 11.045 7.948 1.00 95.50 106 ARG A O 1
ATOM 814 N N . ASN A 1 107 ? -9.326 8.999 8.877 1.00 95.06 107 ASN A N 1
ATOM 815 C CA . ASN A 1 107 ? -9.541 8.247 7.638 1.00 95.06 107 ASN A CA 1
ATOM 816 C C . ASN A 1 107 ? -10.675 7.208 7.786 1.00 95.06 107 ASN A C 1
ATOM 818 O O . ASN A 1 107 ? -10.899 6.704 8.890 1.00 95.06 107 ASN A O 1
ATOM 822 N N . PRO A 1 108 ? -11.399 6.874 6.699 1.00 95.69 108 PRO A N 1
ATOM 823 C CA . PRO A 1 108 ? -12.537 5.956 6.759 1.00 95.69 108 PRO A CA 1
ATOM 824 C C . PRO A 1 108 ? -12.193 4.523 7.184 1.00 95.69 108 PRO A C 1
ATOM 826 O O . PRO A 1 108 ? -13.051 3.851 7.756 1.00 95.69 108 PRO A O 1
ATOM 829 N N . LEU A 1 109 ? -10.971 4.056 6.903 1.00 96.56 109 LEU A N 1
ATOM 830 C CA . LEU A 1 109 ? -10.556 2.676 7.154 1.00 96.56 109 LEU A CA 1
ATOM 831 C C . LEU A 1 109 ? -10.364 2.407 8.643 1.00 96.56 109 LEU A C 1
ATOM 833 O O . LEU A 1 109 ? -11.035 1.537 9.195 1.00 96.56 109 LEU A O 1
ATOM 837 N N . ASP A 1 110 ? -9.499 3.190 9.294 1.00 96.12 110 ASP A N 1
ATOM 838 C CA . ASP A 1 110 ? -9.331 3.143 10.743 1.00 96.12 110 ASP A CA 1
ATOM 839 C C . ASP A 1 110 ? -10.697 3.351 11.423 1.00 96.12 110 ASP A C 1
ATOM 841 O O . ASP A 1 110 ? -11.021 2.637 12.369 1.00 96.12 110 ASP A O 1
ATOM 845 N N . PHE A 1 111 ? -11.534 4.276 10.921 1.00 96.00 111 PHE A N 1
ATOM 846 C CA . PHE A 1 111 ? -12.840 4.583 11.518 1.00 96.00 111 PHE A CA 1
ATOM 847 C C . PHE A 1 111 ? -13.765 3.366 11.521 1.00 96.00 111 PHE A C 1
ATOM 849 O O . PHE A 1 111 ? -14.313 3.017 12.568 1.00 96.00 111 PHE A O 1
ATOM 856 N N . LEU A 1 112 ? -13.908 2.687 10.383 1.00 96.19 112 LEU A N 1
ATOM 857 C CA . LEU A 1 112 ? -14.750 1.500 10.290 1.00 96.19 112 LEU A CA 1
ATOM 858 C C . LEU A 1 112 ? -14.178 0.320 11.090 1.00 96.19 112 LEU A C 1
ATOM 860 O O . LEU A 1 112 ? -14.925 -0.329 11.821 1.00 96.19 112 LEU A O 1
ATOM 864 N N . GLU A 1 113 ? -12.867 0.082 11.023 1.00 95.12 113 GLU A N 1
ATOM 865 C CA . GLU A 1 113 ? -12.203 -0.982 11.787 1.00 95.12 113 GLU A CA 1
ATOM 866 C C . GLU A 1 113 ? -12.342 -0.761 13.305 1.00 95.12 113 GLU A C 1
ATOM 868 O O . GLU A 1 113 ? -12.630 -1.705 14.042 1.00 95.12 113 GLU A O 1
ATOM 873 N N . SER A 1 114 ? -12.273 0.490 13.779 1.00 94.88 114 SER A N 1
ATOM 874 C CA . SER A 1 114 ? -12.511 0.820 15.191 1.00 94.88 114 SER A CA 1
ATOM 875 C C . SER A 1 114 ? -13.929 0.480 15.664 1.00 94.88 114 SER A C 1
ATOM 877 O O . SER A 1 114 ? -14.106 0.056 16.802 1.00 94.88 114 SER A O 1
ATOM 879 N N . ILE A 1 115 ? -14.932 0.587 14.783 1.00 94.62 115 ILE A N 1
ATOM 880 C CA . ILE A 1 115 ? -16.335 0.245 15.076 1.00 94.62 115 ILE A CA 1
ATOM 881 C C . ILE A 1 115 ? -16.565 -1.272 15.003 1.00 94.62 115 ILE A C 1
ATOM 883 O O . ILE A 1 115 ? -17.334 -1.815 15.793 1.00 94.62 115 ILE A O 1
ATOM 887 N N . VAL A 1 116 ? -15.881 -1.986 14.103 1.00 94.44 116 VAL A N 1
ATOM 888 C CA . VAL A 1 116 ? -15.880 -3.464 14.055 1.00 94.44 116 VAL A CA 1
ATOM 889 C C . VAL A 1 116 ? -15.149 -4.064 15.270 1.00 94.44 116 VAL A C 1
ATOM 891 O O . VAL A 1 116 ? -15.491 -5.150 15.749 1.00 94.44 116 VAL A O 1
ATOM 894 N N . SER A 1 117 ? -14.159 -3.350 15.806 1.00 93.31 117 SER A N 1
ATOM 895 C CA . SER A 1 117 ? -13.339 -3.756 16.954 1.00 93.31 117 SER A CA 1
ATOM 896 C C . SER A 1 117 ? -13.740 -3.117 18.291 1.00 93.31 117 SER A C 1
ATOM 898 O O . SER A 1 117 ? -13.033 -3.325 19.276 1.00 93.31 117 SER A O 1
ATOM 900 N N . THR A 1 118 ? -14.858 -2.385 18.359 1.00 92.25 118 THR A N 1
ATOM 901 C CA . THR A 1 118 ? -15.277 -1.677 19.582 1.00 92.25 118 THR A CA 1
ATOM 902 C C . THR A 1 118 ? -15.702 -2.623 20.708 1.00 92.25 118 THR A C 1
ATOM 904 O O . THR A 1 118 ? -16.230 -3.711 20.462 1.00 92.25 118 THR A O 1
ATOM 907 N N . THR A 1 119 ? -15.496 -2.183 21.951 1.00 90.62 119 THR A N 1
ATOM 908 C CA . THR A 1 119 ? -16.048 -2.787 23.171 1.00 90.62 119 THR A CA 1
ATOM 909 C C . THR A 1 119 ? -17.121 -1.920 23.845 1.00 90.62 119 THR A C 1
ATOM 911 O O . THR A 1 119 ? -17.756 -2.387 24.796 1.00 90.62 119 THR A O 1
ATOM 914 N N . ASP A 1 120 ? -17.355 -0.682 23.380 1.00 89.62 120 ASP A N 1
ATOM 915 C CA . ASP A 1 120 ? -18.359 0.232 23.945 1.00 89.62 120 ASP A CA 1
ATOM 916 C C . ASP A 1 120 ? -19.785 -0.133 23.474 1.00 89.62 120 ASP A C 1
ATOM 918 O O . ASP A 1 120 ? -20.111 0.048 22.296 1.00 89.62 120 ASP A O 1
ATOM 922 N N . PRO A 1 121 ? -20.705 -0.541 24.376 1.00 84.62 121 PRO A N 1
ATOM 923 C CA . PRO A 1 121 ? -22.102 -0.822 24.026 1.00 84.62 121 PRO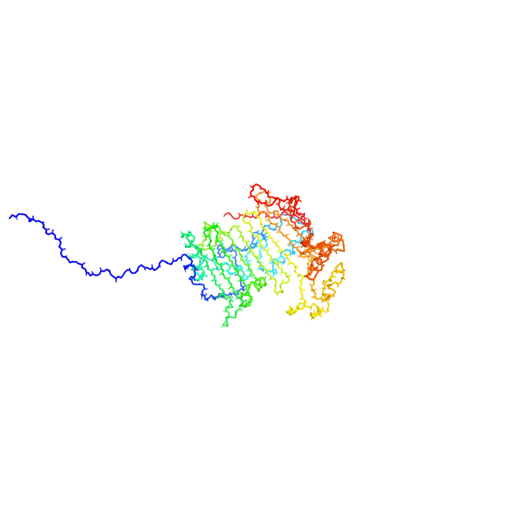 A CA 1
ATOM 924 C C . PRO A 1 121 ? -22.893 0.397 23.512 1.00 84.62 121 PRO A C 1
ATOM 926 O O . PRO A 1 121 ? -24.054 0.258 23.126 1.00 84.62 121 PRO A O 1
ATOM 929 N N . GLY A 1 122 ? -22.326 1.606 23.586 1.00 85.81 122 GLY A N 1
ATOM 930 C CA . GLY A 1 122 ? -22.865 2.823 22.977 1.00 85.81 122 GLY A CA 1
ATOM 931 C C . GLY A 1 122 ? -22.471 3.033 21.509 1.00 85.81 122 GLY A C 1
ATOM 932 O O . GLY A 1 122 ? -23.107 3.853 20.844 1.00 85.81 122 GLY A O 1
ATOM 933 N N . VAL A 1 123 ? -21.457 2.311 21.018 1.00 84.62 123 VAL A N 1
ATOM 934 C CA . VAL A 1 123 ? -20.903 2.399 19.651 1.00 84.62 123 VAL A CA 1
ATOM 935 C C . VAL A 1 123 ? -21.093 1.086 18.875 1.00 84.62 123 VAL A C 1
ATOM 937 O O . VAL A 1 123 ? -21.222 1.118 17.653 1.00 84.62 123 VAL A O 1
ATOM 940 N N . GLU A 1 124 ? -21.170 -0.051 19.577 1.00 88.88 124 GLU A N 1
ATOM 941 C CA . GLU A 1 124 ? -21.380 -1.392 19.016 1.00 88.88 124 GLU A CA 1
ATOM 942 C C . GLU A 1 124 ? -22.548 -1.450 18.011 1.00 88.88 124 GLU A C 1
ATOM 944 O O . GLU A 1 124 ? -23.698 -1.118 18.313 1.00 88.88 124 GLU A O 1
ATOM 949 N N . ILE A 1 125 ? -22.255 -1.939 16.802 1.00 90.62 125 ILE A N 1
ATOM 950 C CA . ILE A 1 125 ? -23.252 -2.197 15.760 1.00 90.62 125 ILE A CA 1
ATOM 951 C C . ILE A 1 125 ? -23.646 -3.675 15.804 1.00 90.62 125 ILE A C 1
ATOM 953 O O . ILE A 1 125 ? -22.823 -4.554 15.551 1.00 90.62 125 ILE A O 1
ATOM 957 N N . GLU A 1 126 ? -24.933 -3.945 16.052 1.00 88.25 126 GLU A N 1
ATOM 958 C CA . GLU A 1 126 ? -25.489 -5.302 16.209 1.00 88.25 126 GLU A CA 1
ATOM 959 C C . GLU A 1 126 ? -25.112 -6.248 15.052 1.00 88.25 126 GLU A C 1
ATOM 961 O O . GLU A 1 126 ? -24.799 -7.411 15.290 1.00 88.25 126 GLU A O 1
ATOM 966 N N . ALA A 1 127 ? -25.064 -5.755 13.808 1.00 89.75 127 ALA A N 1
ATOM 967 C CA . ALA A 1 127 ? -24.654 -6.548 12.646 1.00 89.75 127 ALA A CA 1
ATOM 968 C C . ALA A 1 127 ? -23.199 -7.053 12.740 1.00 89.75 127 ALA A C 1
ATOM 970 O O . ALA A 1 127 ? -22.939 -8.223 12.460 1.00 89.75 127 ALA A O 1
ATOM 971 N N . PHE A 1 128 ? -22.262 -6.206 13.179 1.00 92.50 128 PHE A N 1
ATOM 972 C CA . PHE A 1 128 ? -20.851 -6.577 13.336 1.00 92.50 128 PHE A CA 1
ATOM 973 C C . PHE A 1 128 ? -20.648 -7.486 14.552 1.00 92.50 128 PHE A C 1
ATOM 975 O O . PHE A 1 128 ? -19.915 -8.471 14.469 1.00 92.50 128 PHE A O 1
ATOM 982 N N . ALA A 1 129 ? -21.372 -7.229 15.646 1.00 91.00 129 ALA A N 1
ATOM 983 C CA . ALA A 1 129 ? -21.396 -8.106 16.812 1.00 91.00 129 ALA A CA 1
ATOM 984 C C . ALA A 1 129 ? -21.910 -9.513 16.455 1.00 91.00 129 ALA A C 1
ATOM 986 O O . ALA A 1 129 ? -21.295 -10.512 16.831 1.00 91.00 129 ALA A O 1
ATOM 987 N N . ILE A 1 130 ? -23.001 -9.619 15.685 1.00 88.12 130 ILE A N 1
ATOM 988 C CA . ILE A 1 130 ? -23.516 -10.896 15.165 1.00 88.12 130 ILE A CA 1
ATOM 989 C C . ILE A 1 130 ? -22.444 -11.605 14.330 1.00 88.12 130 ILE A C 1
ATOM 991 O O . ILE A 1 130 ? -22.151 -12.773 14.588 1.00 88.12 130 ILE A O 1
ATOM 995 N N . ALA A 1 131 ? -21.824 -10.896 13.387 1.00 90.88 131 ALA A N 1
ATOM 996 C CA . ALA A 1 131 ? -20.828 -11.456 12.483 1.00 90.88 131 ALA A CA 1
ATOM 997 C C . ALA A 1 131 ? -19.586 -11.993 13.227 1.00 90.88 131 ALA A C 1
ATOM 999 O O . ALA A 1 131 ? -19.168 -13.131 13.004 1.00 90.88 131 ALA A O 1
ATOM 1000 N N . LYS A 1 132 ? -19.043 -11.242 14.198 1.00 93.75 132 LYS A N 1
ATOM 1001 C CA . LYS A 1 132 ? -17.906 -11.698 15.022 1.00 93.75 132 LYS A CA 1
ATOM 1002 C C . LYS A 1 132 ? -18.276 -12.878 15.924 1.00 93.75 132 LYS A C 1
ATOM 1004 O O . LYS A 1 132 ? -17.490 -13.815 16.059 1.00 93.75 132 LYS A O 1
ATOM 1009 N N . ASN A 1 133 ? -19.489 -12.904 16.483 1.00 92.00 133 ASN A N 1
ATOM 1010 C CA . ASN A 1 133 ? -19.977 -14.057 17.248 1.00 92.00 133 ASN A CA 1
ATOM 1011 C C . ASN A 1 133 ? -20.179 -15.312 16.376 1.00 92.00 133 ASN A C 1
ATOM 1013 O O . ASN A 1 133 ? -19.933 -16.421 16.847 1.00 92.00 133 ASN A O 1
ATOM 1017 N N . GLN A 1 134 ? -20.584 -15.168 15.110 1.00 89.62 134 GLN A N 1
ATOM 1018 C CA . GLN A 1 134 ? -20.685 -16.291 14.169 1.00 89.62 134 GLN A CA 1
ATOM 1019 C C . GLN A 1 134 ? -19.315 -16.881 13.830 1.00 89.62 134 GLN A C 1
ATOM 1021 O O . GLN A 1 134 ? -19.161 -18.100 13.873 1.00 89.62 134 GLN A O 1
ATOM 1026 N N . VAL A 1 135 ? -18.314 -16.035 13.566 1.00 93.06 135 VAL A N 1
ATOM 1027 C CA . VAL A 1 135 ? -16.931 -16.481 13.327 1.00 93.06 135 VAL A CA 1
ATOM 1028 C C . VAL A 1 135 ? -16.366 -17.183 14.564 1.00 93.06 135 VAL A C 1
ATOM 1030 O O . VAL A 1 135 ? -15.839 -18.287 14.446 1.00 93.06 135 VAL A O 1
ATOM 1033 N N . ALA A 1 136 ? -16.579 -16.631 15.765 1.00 94.38 136 ALA A N 1
ATOM 1034 C CA . ALA A 1 136 ? -16.203 -17.289 17.019 1.00 94.38 136 ALA A CA 1
ATOM 1035 C C . ALA A 1 136 ? -16.902 -18.647 17.221 1.00 94.38 136 ALA A C 1
ATOM 1037 O O . ALA A 1 136 ? -16.281 -19.599 17.694 1.00 94.38 136 ALA A O 1
ATOM 1038 N N . GLN A 1 137 ? -18.179 -18.766 16.843 1.00 90.88 137 GLN A N 1
ATOM 1039 C CA . GLN A 1 137 ? -18.899 -20.039 16.889 1.00 90.88 137 GLN A CA 1
ATOM 1040 C C . GLN A 1 137 ? -18.345 -21.040 15.864 1.00 90.88 137 GLN A C 1
ATOM 1042 O O . GLN A 1 137 ? -18.205 -22.212 16.198 1.00 90.88 137 GLN A O 1
ATOM 1047 N N . GLY A 1 138 ? -17.979 -20.595 14.658 1.00 90.94 138 GLY A N 1
ATOM 1048 C CA . GLY A 1 138 ? -17.354 -21.451 13.646 1.00 90.94 138 GLY A CA 1
ATOM 1049 C C . GLY A 1 138 ? -15.974 -21.966 14.059 1.00 90.94 138 GLY A C 1
ATOM 1050 O O . GLY A 1 138 ? -15.674 -23.139 13.855 1.00 90.94 138 GLY A O 1
ATOM 1051 N N . ILE A 1 139 ? -15.178 -21.129 14.730 1.00 93.38 139 ILE A N 1
ATOM 1052 C CA . ILE A 1 139 ? -13.917 -21.522 15.381 1.00 93.38 139 ILE A CA 1
ATOM 1053 C C . ILE A 1 139 ? -14.155 -22.559 16.489 1.00 93.38 139 ILE A C 1
ATOM 1055 O O . ILE A 1 139 ? -13.368 -23.490 16.647 1.00 93.38 139 ILE A O 1
ATOM 1059 N N . ALA A 1 140 ? -15.223 -22.400 17.277 1.00 92.50 140 ALA A N 1
ATOM 1060 C CA . ALA A 1 140 ? -15.548 -23.310 18.374 1.00 92.50 140 ALA A CA 1
ATOM 1061 C C . ALA A 1 140 ? -16.121 -24.659 17.903 1.00 92.50 140 ALA A C 1
ATOM 1063 O O . ALA A 1 140 ? -15.931 -25.666 18.590 1.00 92.50 140 ALA A O 1
ATOM 1064 N N . ASP A 1 141 ? -16.820 -24.675 16.764 1.00 90.62 141 ASP A N 1
ATOM 1065 C CA . ASP A 1 141 ? -17.373 -25.884 16.150 1.00 90.62 141 ASP A CA 1
ATOM 1066 C C . ASP A 1 141 ? -16.304 -26.658 15.330 1.00 90.62 141 ASP A C 1
ATOM 1068 O O . ASP A 1 141 ? -16.319 -27.889 15.370 1.00 90.62 141 ASP A O 1
ATOM 1072 N N . ASP A 1 142 ? -15.350 -25.969 14.669 1.00 89.00 142 ASP A N 1
ATOM 1073 C CA . ASP A 1 142 ? -14.192 -26.524 13.909 1.00 89.00 142 ASP A CA 1
ATOM 1074 C C . ASP A 1 142 ? -14.601 -27.670 12.938 1.00 89.00 142 ASP A C 1
ATOM 1076 O O . ASP A 1 142 ? -13.920 -28.691 12.809 1.00 89.00 142 ASP A O 1
ATOM 1080 N N . ASP A 1 143 ? -15.779 -27.539 12.297 1.00 85.81 143 ASP A N 1
ATOM 1081 C CA . ASP A 1 143 ? -16.440 -28.611 11.527 1.00 85.81 143 ASP A CA 1
ATOM 1082 C C . ASP A 1 143 ? -16.712 -28.307 10.039 1.00 85.81 143 ASP A C 1
ATOM 1084 O O . ASP A 1 143 ? -16.805 -29.241 9.236 1.00 85.81 143 ASP A O 1
ATOM 1088 N N . ASP A 1 144 ? -16.811 -27.033 9.651 1.00 88.06 144 ASP A N 1
ATOM 1089 C CA . ASP A 1 144 ? -17.025 -26.562 8.275 1.00 88.06 144 ASP A CA 1
ATOM 1090 C C . ASP A 1 144 ? -16.460 -25.136 8.103 1.00 88.06 144 ASP A C 1
ATOM 1092 O O . ASP A 1 144 ? -16.113 -24.464 9.076 1.00 88.06 144 ASP A O 1
ATOM 1096 N N . PHE A 1 145 ? -16.372 -24.651 6.864 1.00 90.06 145 PHE A N 1
ATOM 1097 C CA . PHE A 1 145 ? -15.986 -23.265 6.591 1.00 90.06 145 PHE A CA 1
ATOM 1098 C C . PHE A 1 145 ? -17.020 -22.280 7.148 1.00 90.06 145 PHE A C 1
ATOM 1100 O O . PHE A 1 145 ? -18.228 -22.451 6.976 1.00 90.06 145 PHE A O 1
ATOM 1107 N N . CYS A 1 146 ? -16.537 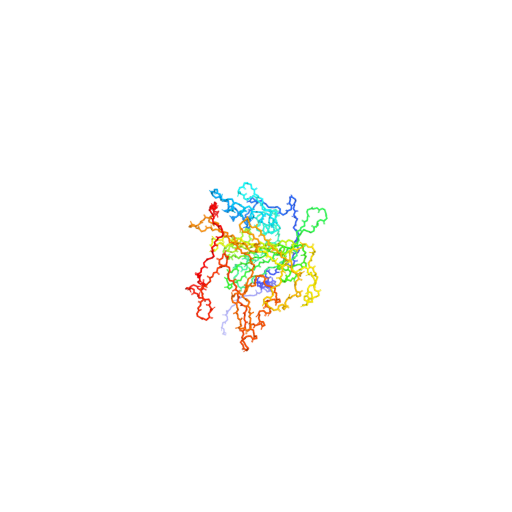-21.190 7.737 1.00 91.38 146 CYS A N 1
ATOM 1108 C CA . CYS A 1 146 ? -17.350 -20.035 8.101 1.00 91.38 146 CYS A CA 1
ATOM 1109 C C . CYS A 1 146 ? -16.992 -18.873 7.170 1.00 91.38 146 CYS A C 1
ATOM 1111 O O . CYS A 1 146 ? -15.814 -18.568 6.993 1.00 91.38 146 CYS A O 1
ATOM 1113 N N . SER A 1 147 ? -17.993 -18.230 6.570 1.00 90.31 147 SER A N 1
ATOM 1114 C CA . SER A 1 147 ? -17.807 -17.039 5.740 1.00 90.31 147 SER A CA 1
ATOM 1115 C C . SER A 1 147 ? -18.960 -16.068 5.968 1.00 90.31 147 SER A C 1
ATOM 1117 O O . SER A 1 147 ? -20.127 -16.447 5.858 1.00 90.31 147 SER A O 1
ATOM 1119 N N . TYR A 1 148 ? -18.609 -14.831 6.294 1.00 91.06 148 TYR A N 1
ATOM 1120 C CA . TYR A 1 148 ? -19.471 -13.668 6.423 1.00 91.06 148 TYR A CA 1
ATOM 1121 C C . TYR A 1 148 ? -18.997 -12.611 5.422 1.00 91.06 148 TYR A C 1
ATOM 1123 O O . TYR A 1 148 ? -17.801 -12.348 5.325 1.00 91.06 148 TYR A O 1
ATOM 1131 N N . GLN A 1 149 ? -19.925 -11.983 4.708 1.00 91.12 149 GLN A N 1
ATOM 1132 C CA . GLN A 1 149 ? -19.665 -10.848 3.825 1.00 91.12 149 GLN A CA 1
ATOM 1133 C C . GLN A 1 149 ? -20.882 -9.923 3.870 1.00 91.12 149 GLN A C 1
ATOM 1135 O O . GLN A 1 149 ? -22.010 -10.406 3.817 1.00 91.12 149 GLN A O 1
ATOM 1140 N N . ASN A 1 150 ? -20.663 -8.618 3.987 1.00 91.94 150 ASN A N 1
ATOM 1141 C CA . ASN A 1 150 ? -21.707 -7.599 3.928 1.00 91.94 150 ASN A CA 1
ATOM 1142 C C . ASN A 1 150 ? -21.173 -6.376 3.178 1.00 91.94 150 ASN A C 1
ATOM 1144 O O . ASN A 1 150 ? -20.213 -5.757 3.634 1.00 91.94 150 ASN A O 1
ATOM 1148 N N . ASP A 1 151 ? -21.800 -6.058 2.047 1.00 91.62 151 ASP A N 1
ATOM 1149 C CA . ASP A 1 151 ? -21.472 -4.966 1.125 1.00 91.62 151 ASP A CA 1
ATOM 1150 C C . ASP A 1 151 ? -22.526 -3.833 1.123 1.00 91.62 151 ASP A C 1
ATOM 1152 O O . ASP A 1 151 ? -22.415 -2.870 0.360 1.00 91.62 151 ASP A O 1
ATOM 1156 N N . ASP A 1 152 ? -23.548 -3.902 1.990 1.00 92.62 152 ASP A N 1
ATOM 1157 C CA . ASP A 1 152 ? -24.569 -2.855 2.157 1.00 92.62 152 ASP A CA 1
ATOM 1158 C C . ASP A 1 152 ? -24.287 -1.965 3.382 1.00 92.62 152 ASP A C 1
ATOM 1160 O O . ASP A 1 152 ? -25.193 -1.550 4.115 1.00 92.62 152 ASP A O 1
ATOM 1164 N N . ILE A 1 153 ? -23.004 -1.656 3.596 1.00 95.69 153 ILE A N 1
ATOM 1165 C CA . ILE A 1 153 ? -22.525 -0.732 4.626 1.00 95.69 153 ILE A CA 1
ATOM 1166 C C . ILE A 1 153 ? -22.378 0.664 4.013 1.00 95.69 153 ILE A C 1
ATOM 1168 O O . ILE A 1 153 ? -21.714 0.861 2.995 1.00 95.69 153 ILE A O 1
ATOM 1172 N N . ARG A 1 154 ? -22.989 1.666 4.648 1.00 96.38 154 ARG A N 1
ATOM 1173 C CA . ARG A 1 154 ? -22.924 3.076 4.240 1.00 96.38 154 ARG A CA 1
ATOM 1174 C C . ARG A 1 154 ? -22.488 3.949 5.402 1.00 96.38 154 ARG A C 1
ATOM 1176 O O . ARG A 1 154 ? -23.163 3.985 6.431 1.00 96.38 154 ARG A O 1
ATOM 1183 N N . ILE A 1 155 ? -21.421 4.715 5.210 1.00 96.81 155 ILE A N 1
ATOM 1184 C CA . ILE A 1 155 ? -21.026 5.771 6.141 1.00 96.81 155 ILE A CA 1
ATOM 1185 C C . ILE A 1 155 ? -21.685 7.071 5.677 1.00 96.81 155 ILE A C 1
ATOM 1187 O O . ILE A 1 155 ? -21.583 7.450 4.508 1.00 96.81 155 ILE A O 1
ATOM 1191 N N . VAL A 1 156 ? -22.412 7.737 6.571 1.00 96.44 156 VAL A N 1
ATOM 1192 C CA . VAL A 1 156 ? -23.237 8.913 6.264 1.00 96.44 156 VAL A CA 1
ATOM 1193 C C . VAL A 1 156 ? -22.901 10.092 7.164 1.00 96.44 156 VAL A C 1
ATOM 1195 O O . VAL A 1 156 ? -22.426 9.928 8.286 1.00 96.44 156 VAL A O 1
ATOM 1198 N N . ASP A 1 157 ? -23.190 11.294 6.686 1.00 93.88 157 ASP A N 1
ATOM 1199 C CA . ASP A 1 157 ? -23.142 12.496 7.504 1.00 93.88 157 ASP A CA 1
ATOM 1200 C C . ASP A 1 157 ? -24.193 12.452 8.633 1.00 93.88 157 ASP A C 1
ATOM 1202 O O . ASP A 1 157 ? -25.275 11.881 8.488 1.00 93.88 157 ASP A O 1
ATOM 1206 N N . THR A 1 158 ? -23.881 13.094 9.757 1.00 90.62 158 THR A N 1
ATOM 1207 C CA . THR A 1 158 ? -24.813 13.396 10.853 1.00 90.62 158 THR A CA 1
ATOM 1208 C C . THR A 1 158 ? -25.828 14.497 10.524 1.00 90.62 158 THR A C 1
ATOM 1210 O O . THR A 1 158 ? -26.765 14.712 11.298 1.00 90.62 158 THR A O 1
ATOM 1213 N N . ASP A 1 159 ? -25.645 15.211 9.412 1.00 85.56 159 ASP A N 1
ATOM 1214 C CA . ASP A 1 159 ? -26.572 16.231 8.922 1.00 85.56 159 ASP A CA 1
ATOM 1215 C C . ASP A 1 159 ? -27.966 15.682 8.563 1.00 85.56 159 ASP A C 1
ATOM 1217 O O . ASP A 1 159 ? -28.172 14.496 8.308 1.00 85.56 159 ASP A O 1
ATOM 1221 N N . ALA A 1 160 ? -28.957 16.579 8.513 1.00 76.69 160 ALA A N 1
ATOM 1222 C CA . ALA A 1 160 ? -30.377 16.231 8.373 1.00 76.69 160 ALA A CA 1
ATOM 1223 C C . ALA A 1 160 ? -30.738 15.438 7.099 1.00 76.69 160 ALA A C 1
ATOM 1225 O O . ALA A 1 160 ? -31.761 14.751 7.091 1.00 76.69 160 ALA A O 1
ATOM 1226 N N . ASP A 1 161 ? -29.918 15.539 6.049 1.00 82.25 161 ASP A N 1
ATOM 1227 C CA . ASP A 1 161 ? -30.100 14.835 4.775 1.00 82.25 161 ASP A CA 1
ATOM 1228 C C . ASP A 1 161 ? -29.340 13.489 4.708 1.00 82.25 161 ASP A C 1
ATOM 1230 O O . ASP A 1 161 ? -29.535 12.734 3.755 1.00 82.25 161 ASP A O 1
ATOM 1234 N N . ALA A 1 162 ? -28.507 13.165 5.712 1.00 85.88 162 ALA A N 1
ATOM 1235 C CA . ALA A 1 162 ? -27.709 11.934 5.817 1.00 85.88 162 ALA A CA 1
ATOM 1236 C C . ALA A 1 162 ? -26.954 11.562 4.520 1.00 85.88 162 ALA A C 1
ATOM 1238 O O . ALA A 1 162 ? -26.994 10.419 4.046 1.00 85.88 162 ALA A O 1
ATOM 1239 N N . THR A 1 163 ? -26.279 12.554 3.927 1.00 92.69 163 THR A N 1
ATOM 1240 C CA . THR A 1 163 ? -25.453 12.404 2.722 1.00 92.69 163 THR A CA 1
ATOM 1241 C C . THR A 1 163 ? -24.466 11.254 2.897 1.00 92.69 163 THR A C 1
ATOM 1243 O O . THR A 1 163 ? -23.811 11.151 3.929 1.00 92.69 163 THR A O 1
ATOM 1246 N N . THR A 1 164 ? -24.358 10.369 1.904 1.00 95.25 164 THR A N 1
ATOM 1247 C CA . THR A 1 164 ? -23.396 9.256 1.962 1.00 95.25 164 THR A CA 1
ATOM 1248 C C . THR A 1 164 ? -21.995 9.782 1.691 1.00 95.25 164 THR A C 1
ATOM 1250 O O . THR A 1 164 ? -21.792 10.508 0.723 1.00 95.25 164 THR A O 1
ATOM 1253 N N . LEU A 1 165 ? -21.073 9.451 2.591 1.00 95.25 165 LEU A N 1
ATOM 1254 C CA . LEU A 1 165 ? -19.668 9.849 2.557 1.00 95.25 165 LEU A CA 1
ATOM 1255 C C . LEU A 1 165 ? -18.788 8.722 2.004 1.00 95.25 165 LEU A C 1
ATOM 1257 O O . LEU A 1 165 ? -17.781 9.008 1.372 1.00 95.25 165 LEU A O 1
ATOM 1261 N N . ALA A 1 166 ? -19.170 7.466 2.255 1.00 96.50 166 ALA A N 1
ATOM 1262 C CA . ALA A 1 166 ? -18.512 6.277 1.723 1.00 96.50 166 ALA A CA 1
ATOM 1263 C C . ALA A 1 166 ? -19.454 5.059 1.735 1.00 96.50 166 ALA A C 1
ATOM 1265 O O . ALA A 1 166 ? -20.393 4.984 2.539 1.00 96.50 166 ALA A O 1
ATOM 1266 N N . PHE A 1 167 ? -19.157 4.086 0.880 1.00 96.81 167 PHE A N 1
ATOM 1267 C CA . PHE A 1 167 ? -19.669 2.716 0.924 1.00 96.81 167 PHE A CA 1
ATOM 1268 C C . PHE A 1 167 ? -18.578 1.792 1.463 1.00 96.81 167 PHE A C 1
ATOM 1270 O O . PHE A 1 167 ? -17.394 2.110 1.348 1.00 96.81 167 PHE A O 1
ATOM 1277 N N . ALA A 1 168 ? -18.948 0.655 2.047 1.00 96.94 168 ALA A N 1
ATOM 1278 C CA . ALA A 1 168 ? -17.966 -0.315 2.506 1.00 96.94 168 ALA A CA 1
ATOM 1279 C C . ALA A 1 168 ? -18.431 -1.767 2.370 1.00 96.94 168 ALA A C 1
ATOM 1281 O O . ALA A 1 168 ? -19.625 -2.062 2.379 1.00 96.94 168 ALA A O 1
ATOM 1282 N N . GLU A 1 169 ? -17.452 -2.665 2.308 1.00 95.25 169 GLU A N 1
ATOM 1283 C CA . GLU A 1 169 ? -17.628 -4.100 2.491 1.00 95.25 169 GLU A CA 1
ATOM 1284 C C . GLU A 1 169 ? -16.843 -4.560 3.724 1.00 95.25 169 GLU A C 1
ATOM 1286 O O . GLU A 1 169 ? -15.676 -4.202 3.885 1.00 95.25 169 GLU A O 1
ATOM 1291 N N . LEU A 1 170 ? -17.471 -5.382 4.567 1.00 95.50 170 LEU A N 1
ATOM 1292 C CA . LEU A 1 170 ? -16.809 -6.176 5.601 1.00 95.50 170 LEU A CA 1
ATOM 1293 C C . LEU A 1 170 ? -16.952 -7.651 5.234 1.00 95.50 170 LEU A C 1
ATOM 1295 O O . LEU A 1 170 ? -18.071 -8.166 5.175 1.00 95.50 170 LEU A O 1
ATOM 1299 N N . ALA A 1 171 ? -15.831 -8.344 5.063 1.00 94.25 171 ALA A N 1
ATOM 1300 C CA . ALA A 1 171 ? -15.799 -9.796 4.965 1.00 94.25 171 ALA A CA 1
ATOM 1301 C C . ALA A 1 171 ? -14.966 -10.391 6.103 1.00 94.25 171 ALA A C 1
ATOM 1303 O O . ALA A 1 171 ? -13.921 -9.861 6.474 1.00 94.25 171 ALA A O 1
ATOM 1304 N N . MET A 1 172 ? -15.432 -11.507 6.658 1.00 95.19 172 MET A N 1
ATOM 1305 C CA . MET A 1 172 ? -14.718 -12.303 7.652 1.00 95.19 172 MET A CA 1
ATOM 1306 C C . MET A 1 172 ? -14.879 -13.781 7.325 1.00 95.19 172 MET A C 1
ATOM 1308 O O . MET A 1 172 ? -15.970 -14.233 6.983 1.00 95.19 172 MET A O 1
ATOM 1312 N N . SER A 1 173 ? -13.817 -14.566 7.461 1.00 94.25 173 SER A N 1
ATOM 1313 C CA . SER A 1 173 ? -13.884 -16.006 7.232 1.00 94.25 173 SER A CA 1
ATOM 1314 C C . SER A 1 173 ? -12.992 -16.790 8.181 1.00 94.25 173 SER A C 1
ATOM 1316 O O . SER A 1 173 ? -12.005 -16.278 8.705 1.00 94.25 173 SER A O 1
ATOM 1318 N N . TYR A 1 174 ? -13.350 -18.053 8.390 1.00 95.12 174 TYR A N 1
ATOM 1319 C CA . TYR A 1 174 ? -12.540 -19.028 9.103 1.00 95.12 174 TYR A CA 1
ATOM 1320 C C . TYR A 1 174 ? -12.477 -20.334 8.308 1.00 95.12 174 TYR A C 1
ATOM 1322 O O . TYR A 1 1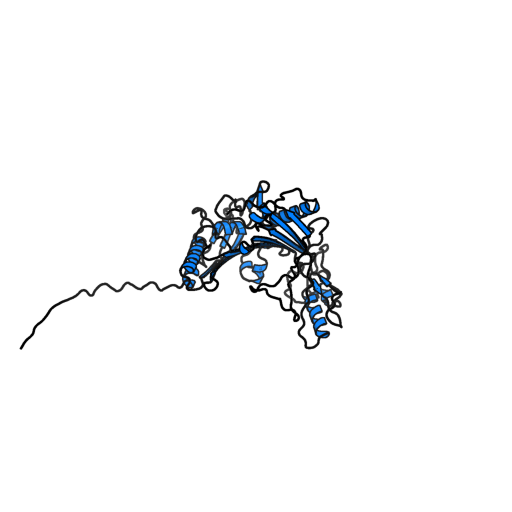74 ? -13.494 -20.854 7.832 1.00 95.12 174 TYR A O 1
ATOM 1330 N N . ASN A 1 175 ? -11.259 -20.857 8.173 1.00 92.56 175 ASN A N 1
ATOM 1331 C CA . ASN A 1 175 ? -10.953 -22.080 7.444 1.00 92.56 175 ASN A CA 1
ATOM 1332 C C . ASN A 1 175 ? -10.422 -23.153 8.418 1.00 92.56 175 ASN A C 1
ATOM 1334 O O . ASN A 1 175 ? -9.308 -22.994 8.924 1.00 92.56 175 ASN A O 1
ATOM 1338 N N . PRO A 1 176 ? -11.146 -24.267 8.650 1.00 90.44 176 PRO A N 1
ATOM 1339 C CA . PRO A 1 176 ? -10.725 -25.302 9.600 1.00 90.44 176 PRO A CA 1
ATOM 1340 C C . PRO A 1 176 ? -9.495 -26.107 9.134 1.00 90.44 176 PRO A C 1
ATOM 1342 O O . PRO A 1 176 ? -8.806 -26.718 9.948 1.00 90.44 176 PRO A O 1
ATOM 1345 N N . PHE A 1 177 ? -9.157 -26.102 7.836 1.00 91.31 177 PHE A N 1
ATOM 1346 C CA . PHE A 1 177 ? -7.982 -26.822 7.324 1.00 91.31 177 PHE A CA 1
ATOM 1347 C C . PHE A 1 177 ? -6.669 -26.085 7.578 1.00 91.31 177 PHE A C 1
ATOM 1349 O O . PHE A 1 177 ? -5.671 -26.720 7.914 1.00 91.31 177 PHE A O 1
ATOM 1356 N N . THR A 1 178 ? -6.656 -24.763 7.394 1.00 92.00 178 THR A N 1
ATOM 1357 C CA . THR A 1 178 ? -5.487 -23.925 7.707 1.00 92.00 178 THR A CA 1
ATOM 1358 C C . THR A 1 178 ? -5.493 -23.457 9.157 1.00 92.00 178 THR A C 1
ATOM 1360 O O . THR A 1 178 ? -4.439 -23.119 9.680 1.00 92.00 178 THR A O 1
ATOM 1363 N N . ARG A 1 179 ? -6.667 -23.466 9.806 1.00 93.44 179 ARG A N 1
ATOM 1364 C CA . ARG A 1 179 ? -6.933 -22.868 11.119 1.00 93.44 179 ARG A CA 1
ATOM 1365 C C . ARG A 1 179 ? -6.510 -21.398 11.143 1.00 93.44 179 ARG A C 1
ATOM 1367 O O . ARG A 1 179 ? -5.815 -20.972 12.051 1.00 93.44 179 ARG A O 1
ATOM 1374 N N . ILE A 1 180 ? -6.937 -20.647 10.128 1.00 93.69 180 ILE A N 1
ATOM 1375 C CA . ILE A 1 180 ? -6.708 -19.202 9.997 1.00 93.69 180 ILE A CA 1
ATOM 1376 C C . ILE A 1 180 ? -8.064 -18.499 9.969 1.00 93.69 180 ILE A C 1
ATOM 1378 O O . ILE A 1 180 ? -8.994 -18.966 9.301 1.00 93.69 180 ILE A O 1
ATOM 1382 N N . VAL A 1 181 ? -8.153 -17.379 10.683 1.00 96.19 181 VAL A N 1
ATOM 1383 C CA . VAL A 1 181 ? -9.220 -16.385 10.541 1.00 96.19 181 VAL A CA 1
ATOM 1384 C C . VAL A 1 181 ? -8.709 -15.260 9.650 1.00 96.19 181 VAL A C 1
ATOM 1386 O O . VAL A 1 181 ? -7.571 -14.824 9.809 1.00 96.19 181 VAL A O 1
ATOM 1389 N N . GLN A 1 182 ? -9.535 -14.784 8.724 1.00 96.62 182 GLN A N 1
ATOM 1390 C CA . GLN A 1 182 ? -9.230 -13.633 7.876 1.00 96.62 182 GLN A CA 1
ATOM 1391 C C . GLN A 1 182 ? -10.349 -12.600 7.988 1.00 96.62 182 GLN A C 1
ATOM 1393 O O . GLN A 1 182 ? -11.522 -12.975 7.982 1.00 96.62 182 GLN A O 1
ATOM 1398 N N . GLN A 1 183 ? -9.994 -11.319 8.029 1.00 96.44 183 GLN A N 1
ATOM 1399 C CA . GLN A 1 183 ? -10.924 -10.201 7.876 1.00 96.44 183 GLN A CA 1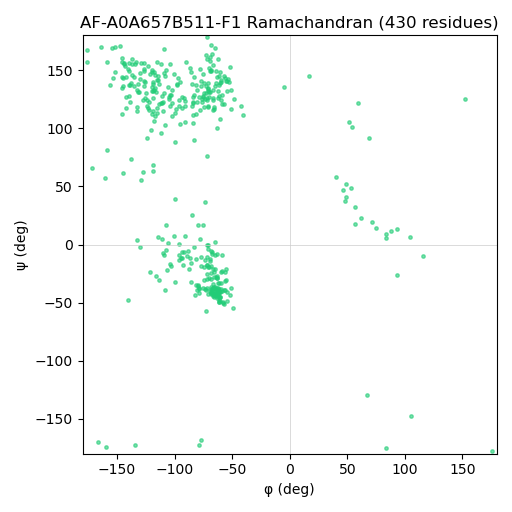
ATOM 1400 C C . GLN A 1 183 ? -10.412 -9.275 6.774 1.00 96.44 183 GLN A C 1
ATOM 1402 O O . GLN A 1 183 ? -9.215 -9.009 6.699 1.00 96.44 183 GLN A O 1
ATOM 1407 N N . SER A 1 184 ? -11.318 -8.754 5.951 1.00 96.25 184 SER A N 1
ATOM 1408 C CA . SER A 1 184 ? -11.038 -7.649 5.038 1.00 96.25 184 SER A CA 1
ATOM 1409 C C . SER A 1 184 ? -12.112 -6.577 5.144 1.00 96.25 184 SER A C 1
ATOM 1411 O O . SER A 1 184 ? -13.305 -6.888 5.173 1.00 96.25 184 SER A O 1
ATOM 1413 N N . ILE A 1 185 ? -11.679 -5.322 5.134 1.00 97.00 185 ILE A N 1
ATOM 1414 C CA . ILE A 1 185 ? -12.529 -4.147 4.990 1.00 97.00 185 ILE A CA 1
ATOM 1415 C C . ILE A 1 185 ? -12.152 -3.450 3.688 1.00 97.00 185 ILE A C 1
ATOM 1417 O O . ILE A 1 185 ? -10.978 -3.191 3.444 1.00 97.00 185 ILE A O 1
ATOM 1421 N N . ILE A 1 186 ? -13.141 -3.121 2.865 1.00 96.31 186 ILE A N 1
ATOM 1422 C CA . ILE A 1 186 ? -12.969 -2.283 1.675 1.00 96.31 186 ILE A CA 1
ATOM 1423 C C . ILE A 1 186 ? -13.817 -1.032 1.875 1.00 96.31 186 ILE A C 1
ATOM 1425 O O . ILE A 1 186 ? -14.980 -1.157 2.254 1.00 96.31 186 ILE A O 1
ATOM 1429 N N . VAL A 1 187 ? -13.270 0.157 1.616 1.00 96.81 187 VAL A N 1
ATOM 1430 C CA . VAL A 1 187 ? -14.018 1.422 1.659 1.00 96.81 187 VAL A CA 1
ATOM 1431 C C . VAL A 1 187 ? -13.902 2.143 0.318 1.00 96.81 187 VAL A C 1
ATOM 1433 O O . VAL A 1 187 ? -12.801 2.414 -0.162 1.00 96.81 187 VAL A O 1
ATOM 1436 N N . ALA A 1 188 ? -15.057 2.456 -0.268 1.00 94.44 188 ALA A N 1
ATOM 1437 C CA . ALA A 1 188 ? -15.216 3.030 -1.598 1.00 94.44 188 ALA A CA 1
ATOM 1438 C C . ALA A 1 188 ? -15.997 4.353 -1.573 1.00 94.44 188 ALA A C 1
ATOM 1440 O O . ALA A 1 188 ? -16.839 4.581 -0.700 1.00 94.44 188 ALA A O 1
ATOM 1441 N N . GLU A 1 189 ? -15.751 5.220 -2.557 1.00 91.56 189 GLU A N 1
ATOM 1442 C CA . GLU A 1 189 ? -16.544 6.442 -2.760 1.00 91.56 189 GLU A CA 1
ATOM 1443 C C . GLU A 1 189 ? -17.871 6.147 -3.472 1.00 91.56 189 GLU A C 1
ATOM 1445 O O . GLU A 1 189 ? -18.894 6.757 -3.149 1.00 91.56 189 GLU A O 1
ATOM 1450 N N . GLN A 1 190 ? -17.881 5.187 -4.404 1.00 90.88 190 GLN A N 1
ATOM 1451 C CA . GLN A 1 190 ? -19.066 4.765 -5.152 1.00 90.88 190 GLN A CA 1
ATOM 1452 C C . GLN A 1 190 ? -19.428 3.312 -4.809 1.00 90.88 190 GLN A C 1
ATOM 1454 O O . GLN A 1 190 ? -18.598 2.539 -4.331 1.00 90.88 190 GLN A O 1
ATOM 1459 N N . ARG A 1 191 ? -20.694 2.924 -5.008 1.00 90.56 191 ARG A N 1
ATOM 1460 C CA . ARG A 1 191 ? -21.141 1.551 -4.697 1.00 90.56 191 ARG A CA 1
ATOM 1461 C C . ARG A 1 191 ? -20.637 0.574 -5.756 1.00 90.56 191 ARG A C 1
ATOM 1463 O O . ARG A 1 191 ? -20.259 -0.551 -5.449 1.00 90.56 191 ARG A O 1
ATOM 1470 N N . GLU A 1 192 ? -20.639 1.048 -6.991 1.00 90.12 192 GLU A N 1
ATOM 1471 C CA . GLU A 1 192 ? -20.228 0.372 -8.209 1.00 90.12 192 GLU A CA 1
ATOM 1472 C C . GLU A 1 192 ? -18.782 -0.147 -8.108 1.00 90.12 192 GLU A C 1
ATOM 1474 O O . GLU A 1 192 ? -18.473 -1.219 -8.629 1.00 90.12 192 GLU A O 1
ATOM 1479 N N . ASP A 1 193 ? -17.918 0.543 -7.353 1.00 88.75 193 ASP A N 1
ATOM 1480 C CA . ASP A 1 193 ? -16.523 0.144 -7.148 1.00 88.75 193 ASP A CA 1
ATOM 1481 C C . ASP A 1 193 ? -16.397 -1.213 -6.425 1.00 88.75 193 ASP A C 1
ATOM 1483 O O . ASP A 1 193 ? -15.436 -1.956 -6.644 1.00 88.75 193 ASP A O 1
ATOM 1487 N N . LEU A 1 194 ? -17.392 -1.586 -5.611 1.00 88.69 194 LEU A N 1
ATOM 1488 C CA . LEU A 1 194 ? -17.433 -2.858 -4.885 1.00 88.69 194 LEU A CA 1
ATOM 1489 C C . LEU A 1 194 ? -17.925 -4.034 -5.755 1.00 88.69 194 LEU A C 1
ATOM 1491 O O . LEU A 1 194 ? -17.760 -5.187 -5.355 1.00 88.69 194 LEU A O 1
ATOM 1495 N N . GLU A 1 195 ? -18.493 -3.797 -6.943 1.00 86.25 195 GLU A N 1
ATOM 1496 C CA . GLU A 1 195 ? -19.168 -4.844 -7.735 1.00 86.25 195 GLU A CA 1
ATOM 1497 C C . GLU A 1 195 ? -18.214 -5.805 -8.473 1.00 86.25 195 GLU A C 1
ATOM 1499 O O . GLU A 1 195 ? -18.629 -6.897 -8.871 1.00 86.25 195 GLU A O 1
ATOM 1504 N N . SER A 1 196 ? -16.940 -5.441 -8.673 1.00 81.25 196 SER A N 1
ATOM 1505 C CA . SER A 1 196 ? -15.984 -6.250 -9.445 1.00 81.25 196 SER A CA 1
ATOM 1506 C C . SER A 1 196 ? -14.583 -6.290 -8.832 1.00 81.25 196 SER A C 1
ATOM 1508 O O . SER A 1 196 ? -14.176 -5.372 -8.129 1.00 81.25 196 SER A O 1
ATOM 1510 N N . SER A 1 197 ? -13.800 -7.333 -9.130 1.00 79.94 197 SER A N 1
ATOM 1511 C CA . SER A 1 197 ? -12.400 -7.405 -8.683 1.00 79.94 197 SER A CA 1
ATOM 1512 C C . SER A 1 197 ? -11.538 -6.283 -9.269 1.00 79.94 197 SER A C 1
ATOM 1514 O O . SER A 1 197 ? -10.704 -5.742 -8.561 1.00 79.94 197 SER A O 1
ATOM 1516 N N . ALA A 1 198 ? -11.773 -5.901 -10.529 1.00 76.81 198 ALA A N 1
ATOM 1517 C CA . ALA A 1 198 ? -11.009 -4.851 -11.201 1.00 76.81 198 ALA A CA 1
ATOM 1518 C C . ALA A 1 198 ? -11.255 -3.467 -10.578 1.00 76.81 198 ALA A C 1
ATOM 1520 O O . ALA A 1 198 ? -10.314 -2.723 -10.338 1.00 76.81 198 ALA A O 1
ATOM 1521 N N . SER A 1 199 ? -12.509 -3.137 -10.258 1.00 80.56 199 SER A N 1
ATOM 1522 C CA . SER A 1 199 ? -12.848 -1.872 -9.593 1.00 80.56 199 SER A CA 1
ATOM 1523 C C . SER A 1 199 ? -12.404 -1.835 -8.124 1.00 80.56 199 SER A C 1
ATOM 1525 O O . SER A 1 199 ? -12.025 -0.777 -7.624 1.00 80.56 199 SER A O 1
ATOM 1527 N N . ARG A 1 200 ? -12.356 -2.996 -7.452 1.00 82.88 200 ARG A N 1
ATOM 1528 C CA . ARG A 1 200 ? -11.801 -3.144 -6.095 1.00 82.88 200 ARG A CA 1
ATOM 1529 C C . ARG A 1 200 ? -10.297 -2.876 -6.012 1.00 82.88 200 ARG A C 1
ATOM 1531 O O . ARG A 1 200 ? -9.832 -2.528 -4.936 1.00 82.88 200 ARG A O 1
ATOM 1538 N N . GLU A 1 201 ? -9.529 -3.007 -7.094 1.00 78.25 201 GLU A N 1
ATOM 1539 C CA . GLU A 1 201 ? -8.090 -2.685 -7.076 1.00 78.25 201 GLU A CA 1
ATOM 1540 C C . GLU A 1 201 ? -7.829 -1.171 -6.949 1.00 78.25 201 GLU A C 1
ATOM 1542 O O . GLU A 1 201 ? -6.826 -0.769 -6.355 1.00 78.25 201 GLU A O 1
ATOM 1547 N N . SER A 1 202 ? -8.755 -0.340 -7.444 1.00 81.62 202 SER A N 1
ATOM 1548 C CA . SER A 1 202 ? -8.687 1.129 -7.426 1.00 81.62 202 SER A CA 1
ATOM 1549 C C . SER A 1 202 ? -9.433 1.803 -6.265 1.00 81.62 202 SER A C 1
ATOM 1551 O O . SER A 1 202 ? -9.433 3.029 -6.185 1.00 81.62 202 SER A O 1
ATOM 1553 N N . VAL A 1 203 ? -10.080 1.053 -5.363 1.00 89.88 203 VAL A N 1
ATOM 1554 C CA . VAL A 1 203 ? -10.805 1.657 -4.224 1.00 89.88 203 VAL A CA 1
ATOM 1555 C C . VAL A 1 203 ? -9.863 2.446 -3.301 1.00 89.88 203 VAL A C 1
ATOM 1557 O O . VAL A 1 203 ? -8.726 2.014 -3.096 1.00 89.88 203 VAL A O 1
ATOM 1560 N N . PRO A 1 204 ? -10.309 3.566 -2.701 1.00 91.50 204 PRO A N 1
ATOM 1561 C CA . PRO A 1 204 ? -9.467 4.403 -1.851 1.00 91.50 204 PRO A CA 1
ATOM 1562 C C . PRO A 1 204 ? -8.823 3.676 -0.673 1.00 91.50 204 PRO A C 1
ATOM 1564 O O . PRO A 1 204 ? -7.663 3.951 -0.385 1.00 91.50 204 PRO A O 1
ATOM 1567 N N . PHE A 1 205 ? -9.528 2.757 0.002 1.00 96.12 205 PHE A N 1
ATOM 1568 C CA . PHE A 1 205 ? -8.969 2.056 1.162 1.00 96.12 205 PHE A CA 1
ATOM 1569 C C . PHE A 1 205 ? -9.320 0.570 1.209 1.00 96.12 205 PHE A C 1
ATOM 1571 O O . PHE A 1 205 ? -10.473 0.178 1.027 1.00 96.12 205 PHE A O 1
ATOM 1578 N N . ILE A 1 206 ? -8.325 -0.244 1.557 1.00 96.00 206 ILE A N 1
ATOM 1579 C CA . ILE A 1 206 ? -8.467 -1.662 1.888 1.00 96.00 206 ILE A CA 1
ATOM 1580 C C . ILE A 1 206 ? -7.703 -1.911 3.189 1.00 96.00 206 ILE A C 1
ATOM 1582 O O . ILE A 1 206 ? -6.547 -1.519 3.305 1.00 96.00 206 ILE A O 1
ATOM 1586 N N . GLY A 1 207 ? -8.329 -2.576 4.152 1.00 96.56 207 GLY A N 1
ATOM 1587 C CA . GLY A 1 207 ? -7.672 -3.163 5.316 1.00 96.56 207 GLY A CA 1
ATOM 1588 C C . GLY A 1 207 ? -7.838 -4.673 5.297 1.00 96.56 207 GLY A C 1
ATOM 1589 O O . GLY A 1 207 ? -8.860 -5.189 4.840 1.00 96.56 207 GLY A O 1
ATOM 1590 N N . PHE A 1 208 ? -6.837 -5.388 5.781 1.00 95.44 208 PHE A N 1
ATOM 1591 C CA . PHE A 1 208 ? -6.826 -6.840 5.837 1.00 95.44 208 PHE A CA 1
ATOM 1592 C C . PHE A 1 208 ? -6.074 -7.310 7.078 1.00 95.44 208 PHE A C 1
ATOM 1594 O O . PHE A 1 208 ? -5.059 -6.725 7.451 1.00 95.44 208 PHE A O 1
ATOM 1601 N N . TYR A 1 209 ? -6.527 -8.398 7.695 1.00 94.94 209 TYR A N 1
ATOM 1602 C CA . TYR A 1 209 ? -5.694 -9.130 8.639 1.00 94.94 209 TYR A CA 1
ATOM 1603 C C . TYR A 1 209 ? -5.915 -10.639 8.578 1.00 94.94 209 TYR A C 1
ATOM 1605 O O . TYR A 1 209 ? -6.985 -11.127 8.197 1.00 94.94 209 TYR A O 1
ATOM 1613 N N . GLN A 1 210 ? -4.893 -11.374 9.014 1.00 95.06 210 GLN A N 1
ATOM 1614 C CA . GLN A 1 210 ? -4.978 -12.790 9.363 1.00 95.06 210 GLN A CA 1
ATOM 1615 C C . GLN A 1 210 ? -4.706 -12.961 10.854 1.00 95.06 210 GLN A C 1
ATOM 1617 O O . GLN A 1 210 ? -3.838 -12.285 11.396 1.00 95.06 210 GLN A O 1
ATOM 1622 N N . ALA A 1 211 ? -5.427 -13.861 11.517 1.00 94.81 211 ALA A N 1
ATOM 1623 C CA . ALA A 1 211 ? -5.247 -14.151 12.937 1.00 94.81 211 ALA A CA 1
ATOM 1624 C C . ALA A 1 211 ? -5.358 -15.652 13.220 1.00 94.81 211 ALA A C 1
ATOM 1626 O O . ALA A 1 211 ? -6.125 -16.373 12.563 1.00 94.81 211 ALA A O 1
ATOM 1627 N N . LEU A 1 212 ? -4.637 -16.118 14.243 1.00 94.56 212 LEU A N 1
ATOM 1628 C CA . LEU A 1 212 ? -4.855 -17.449 14.800 1.00 94.56 212 LEU A CA 1
ATOM 1629 C C . LEU A 1 212 ? -6.207 -17.524 15.544 1.00 94.56 212 LEU A C 1
ATOM 1631 O O . LEU A 1 212 ? -6.651 -16.531 16.129 1.00 94.56 212 LEU A O 1
ATOM 1635 N N . PRO A 1 213 ? -6.882 -18.689 15.581 1.00 95.00 213 PRO A N 1
ATOM 1636 C CA . PRO A 1 213 ? -8.206 -18.816 16.190 1.00 95.00 213 PRO A CA 1
ATOM 1637 C C . PRO A 1 213 ? -8.213 -18.555 17.702 1.00 95.00 213 PRO A C 1
ATOM 1639 O O . PRO A 1 213 ? -9.221 -18.113 18.243 1.00 95.00 213 PRO A O 1
ATOM 1642 N N . GLU A 1 214 ? -7.092 -18.803 18.384 1.00 94.38 214 GLU A N 1
ATOM 1643 C CA . GLU A 1 214 ? -6.858 -18.436 19.786 1.00 94.38 214 GLU A CA 1
ATOM 1644 C C . GLU A 1 214 ? -6.744 -16.922 20.040 1.00 94.38 214 GLU A C 1
ATOM 1646 O O . GLU A 1 214 ? -7.039 -16.486 21.155 1.00 94.38 214 GLU A O 1
ATOM 1651 N N . ASN A 1 215 ? -6.368 -16.135 19.027 1.00 94.06 215 ASN A N 1
ATOM 1652 C CA . ASN A 1 215 ? -6.218 -14.678 19.105 1.00 94.06 215 ASN A CA 1
ATOM 1653 C C . ASN A 1 215 ? -7.505 -13.932 18.696 1.00 94.06 215 ASN A C 1
ATOM 1655 O O . ASN A 1 215 ? -7.688 -12.761 19.039 1.00 94.06 215 ASN A O 1
ATOM 1659 N N . PHE A 1 216 ? -8.430 -14.612 18.006 1.00 95.81 216 PHE A N 1
ATOM 1660 C CA . PHE A 1 216 ? -9.703 -14.038 17.575 1.00 95.81 216 PHE A CA 1
ATOM 1661 C C . PHE A 1 216 ? -10.629 -13.693 18.749 1.00 95.81 216 PHE A C 1
ATOM 1663 O O . PHE A 1 216 ? -11.023 -14.560 19.536 1.00 95.81 216 PHE A O 1
ATOM 1670 N N . LYS A 1 217 ? -11.067 -12.429 18.822 1.00 94.25 217 LYS A N 1
ATOM 1671 C CA . LYS A 1 217 ? -12.056 -11.977 19.805 1.00 94.25 217 LYS A CA 1
ATOM 1672 C C . LYS A 1 217 ? -13.434 -11.763 19.169 1.00 94.25 217 LYS A C 1
ATOM 1674 O O . LYS A 1 217 ? -13.610 -10.966 18.252 1.00 94.25 217 LYS A O 1
ATOM 1679 N N . ALA A 1 218 ? -14.454 -12.391 19.758 1.00 92.94 218 ALA A N 1
ATOM 1680 C CA . ALA A 1 218 ? -15.861 -12.154 19.411 1.00 92.94 218 ALA A CA 1
ATOM 1681 C C . ALA A 1 218 ? -16.350 -10.724 19.747 1.00 92.94 218 ALA A C 1
ATOM 1683 O O . ALA A 1 218 ? -17.350 -10.275 19.196 1.00 92.94 218 ALA A O 1
ATOM 1684 N N . ASN A 1 219 ? -15.660 -10.032 20.659 1.00 91.88 219 ASN A N 1
ATOM 1685 C CA . ASN A 1 219 ? -15.905 -8.654 21.094 1.00 91.88 219 ASN A CA 1
ATOM 1686 C C . ASN A 1 219 ? -14.542 -7.995 21.391 1.00 91.88 219 ASN A C 1
ATOM 1688 O O . ASN A 1 219 ? -13.696 -8.640 22.013 1.00 91.88 219 ASN A O 1
ATOM 1692 N N . GLY A 1 220 ? -14.330 -6.751 20.960 1.00 92.12 220 GLY A N 1
ATOM 1693 C CA . GLY A 1 220 ? -13.037 -6.066 21.029 1.00 92.12 220 GLY A CA 1
ATOM 1694 C C . GLY A 1 220 ? -12.094 -6.387 19.866 1.00 92.12 220 GLY A C 1
ATOM 1695 O O . GLY A 1 220 ? -12.457 -7.089 18.915 1.00 92.12 220 GLY A O 1
ATOM 1696 N N . PHE A 1 221 ? -10.870 -5.864 19.942 1.00 93.25 221 PHE A N 1
ATOM 1697 C CA . PHE A 1 221 ? -9.846 -6.011 18.902 1.00 93.25 221 PHE A CA 1
ATOM 1698 C C . PHE A 1 221 ? -9.231 -7.422 18.875 1.00 93.25 221 PHE A C 1
ATOM 1700 O O . PHE A 1 221 ? -8.796 -7.925 19.913 1.00 93.25 221 PHE A O 1
ATOM 1707 N N . THR A 1 222 ? -9.169 -8.046 17.697 1.00 93.81 222 THR A N 1
ATOM 1708 C CA . THR A 1 222 ? -8.451 -9.311 17.452 1.00 93.81 222 THR A CA 1
ATOM 1709 C C . THR A 1 222 ? -6.982 -9.013 17.177 1.00 93.81 222 THR A C 1
ATOM 1711 O O . THR A 1 222 ? -6.704 -8.242 16.264 1.00 93.81 222 THR A O 1
ATOM 1714 N N . GLN A 1 223 ? -6.059 -9.653 17.904 1.00 91.38 223 GLN A N 1
ATOM 1715 C CA . GLN A 1 223 ? -4.629 -9.554 17.592 1.00 91.38 223 GLN A CA 1
ATOM 1716 C C . GLN A 1 223 ? -4.332 -10.339 16.297 1.00 91.38 223 GLN A C 1
ATOM 1718 O O . GLN A 1 223 ? -4.698 -11.520 16.225 1.00 91.38 223 GLN A O 1
ATOM 1723 N N . PRO A 1 224 ? -3.733 -9.716 15.273 1.00 92.12 224 PRO A N 1
ATOM 1724 C CA . PRO A 1 224 ? -3.388 -10.371 14.018 1.00 92.12 224 PRO A CA 1
ATOM 1725 C C . PRO A 1 224 ? -1.973 -10.971 14.044 1.00 92.12 224 PRO A C 1
ATOM 1727 O O . PRO A 1 224 ? -1.113 -10.523 14.784 1.00 92.12 224 PRO A O 1
ATOM 1730 N N . GLU A 1 225 ? -1.711 -11.959 13.188 1.00 89.75 225 GLU A N 1
ATOM 1731 C CA . GLU A 1 225 ? -0.338 -12.392 12.862 1.00 89.75 225 GLU A CA 1
ATOM 1732 C C . GLU A 1 225 ? 0.252 -11.540 11.723 1.00 89.75 225 GLU A C 1
ATOM 1734 O O . GLU A 1 225 ? 1.454 -11.309 11.654 1.00 89.75 225 GLU A O 1
ATOM 1739 N N . VAL A 1 226 ? -0.624 -11.099 10.810 1.00 90.06 226 VAL A N 1
ATOM 1740 C CA . VAL A 1 226 ? -0.318 -10.267 9.640 1.00 90.06 226 VAL A CA 1
ATOM 1741 C C . VAL A 1 226 ? -1.432 -9.244 9.503 1.00 90.06 226 VAL A C 1
ATOM 1743 O O . VAL A 1 226 ? -2.608 -9.628 9.439 1.00 90.06 226 VAL A O 1
ATOM 1746 N N . ARG A 1 227 ? -1.084 -7.960 9.414 1.00 93.31 227 ARG A N 1
ATOM 1747 C CA . ARG A 1 227 ? -2.046 -6.868 9.253 1.00 93.31 227 ARG A CA 1
ATOM 1748 C C . ARG A 1 227 ? -1.610 -5.920 8.146 1.00 93.31 227 ARG A C 1
ATOM 1750 O O . ARG A 1 227 ? -0.601 -5.241 8.255 1.00 93.31 227 ARG A O 1
ATOM 1757 N N . GLN A 1 228 ? -2.426 -5.814 7.108 1.00 95.00 228 GLN A N 1
ATOM 1758 C CA . GLN A 1 228 ? -2.123 -5.034 5.916 1.00 95.00 228 GLN A CA 1
ATOM 1759 C C . GLN A 1 228 ? -3.142 -3.921 5.694 1.00 95.00 228 GLN A C 1
ATOM 1761 O O . GLN A 1 228 ? -4.332 -4.077 5.969 1.00 95.00 228 GLN A O 1
ATOM 1766 N N . LEU A 1 229 ? -2.686 -2.815 5.113 1.00 95.81 229 LEU A N 1
ATOM 1767 C CA . LEU A 1 229 ? -3.560 -1.817 4.504 1.00 95.81 229 LEU A CA 1
ATOM 1768 C C . LEU A 1 229 ? -3.060 -1.395 3.128 1.00 95.81 229 LEU A C 1
ATOM 1770 O O . LEU A 1 229 ? -1.868 -1.446 2.823 1.00 95.81 229 LEU A O 1
ATOM 1774 N N . ILE A 1 230 ? -3.991 -0.899 2.329 1.00 96.12 230 ILE A N 1
ATOM 1775 C CA . ILE A 1 230 ? -3.754 -0.210 1.070 1.00 96.12 230 ILE A CA 1
ATOM 1776 C C . ILE A 1 230 ? -4.580 1.074 1.115 1.00 96.12 230 ILE A C 1
ATOM 1778 O O . ILE A 1 230 ? -5.767 1.044 1.436 1.00 96.12 230 ILE A O 1
ATOM 1782 N N . ALA A 1 231 ? -3.947 2.190 0.783 1.00 96.31 231 ALA A N 1
ATOM 1783 C CA . ALA A 1 231 ? -4.572 3.473 0.544 1.00 96.31 231 ALA A CA 1
ATOM 1784 C C . ALA A 1 231 ? -4.181 3.930 -0.868 1.00 96.31 231 ALA A C 1
ATOM 1786 O O . ALA A 1 231 ? -3.000 4.118 -1.160 1.00 96.31 231 ALA A O 1
ATOM 1787 N N . ASN A 1 232 ? -5.160 4.091 -1.751 1.00 94.25 232 ASN A N 1
ATOM 1788 C CA . ASN A 1 232 ? -4.973 4.659 -3.083 1.00 94.25 232 ASN A CA 1
ATOM 1789 C C . ASN A 1 232 ? -5.333 6.150 -3.043 1.00 94.25 232 ASN A C 1
ATOM 1791 O O . ASN A 1 232 ? -6.272 6.552 -2.353 1.00 94.25 232 ASN A O 1
ATOM 1795 N N . ASN A 1 233 ? -4.603 6.989 -3.779 1.00 90.25 233 ASN A N 1
ATOM 1796 C CA . ASN A 1 233 ? -4.990 8.388 -3.926 1.00 90.25 233 ASN A CA 1
ATOM 1797 C C . ASN A 1 233 ? -6.235 8.507 -4.827 1.00 90.25 233 ASN A C 1
ATOM 1799 O O . ASN A 1 233 ? -6.518 7.625 -5.634 1.00 90.25 233 ASN A O 1
ATOM 1803 N N . GLY A 1 234 ? -6.962 9.626 -4.743 1.00 81.38 234 GLY A N 1
ATOM 1804 C CA . GLY A 1 234 ? -8.204 9.836 -5.510 1.00 81.38 234 GLY A CA 1
ATOM 1805 C C . GLY A 1 234 ? -8.050 9.902 -7.040 1.00 81.38 234 GLY A C 1
ATOM 1806 O O . GLY A 1 234 ? -9.031 10.154 -7.734 1.00 81.38 234 GLY A O 1
ATOM 1807 N N . SER A 1 235 ? -6.836 9.717 -7.570 1.00 81.38 235 SER A N 1
ATOM 1808 C CA . SER A 1 235 ? -6.567 9.582 -9.006 1.00 81.38 235 SER A CA 1
ATOM 1809 C C . SER A 1 235 ? -6.232 8.148 -9.429 1.00 81.38 235 SER A C 1
ATOM 1811 O O . SER A 1 235 ? -6.406 7.844 -10.598 1.00 81.38 235 SER A O 1
ATOM 1813 N N . GLY A 1 236 ? -5.786 7.276 -8.517 1.00 83.56 236 GLY A N 1
ATOM 1814 C CA . GLY A 1 236 ? -5.306 5.920 -8.815 1.00 83.56 236 GLY A CA 1
ATOM 1815 C C . GLY A 1 236 ? -3.788 5.814 -9.028 1.00 83.56 236 GLY A C 1
ATOM 1816 O O . GLY A 1 236 ? -3.202 4.768 -8.729 1.00 83.56 236 GLY A O 1
ATOM 1817 N N . PHE A 1 237 ? -3.122 6.893 -9.460 1.00 90.19 237 PHE A N 1
ATOM 1818 C CA . PHE A 1 237 ? -1.701 6.825 -9.819 1.00 90.19 237 PHE A CA 1
ATOM 1819 C C . PHE A 1 237 ? -0.768 6.526 -8.643 1.00 90.19 237 PHE A C 1
ATOM 1821 O O . PHE A 1 237 ? 0.302 5.973 -8.872 1.00 90.19 237 PHE A O 1
ATOM 1828 N N . ALA A 1 238 ? -1.118 6.892 -7.405 1.00 94.25 238 ALA A N 1
ATOM 1829 C CA . ALA A 1 238 ? -0.256 6.658 -6.246 1.00 94.25 238 ALA A CA 1
ATOM 1830 C C . ALA A 1 238 ? -0.937 5.767 -5.211 1.00 94.25 238 ALA A C 1
ATOM 1832 O O . ALA A 1 238 ? -2.074 6.015 -4.801 1.00 94.25 238 ALA A O 1
ATOM 1833 N N . ARG A 1 239 ? -0.191 4.764 -4.752 1.00 95.69 239 ARG A N 1
ATOM 1834 C CA . ARG A 1 239 ? -0.622 3.776 -3.769 1.00 95.69 239 ARG A CA 1
ATOM 1835 C C . ARG A 1 239 ? 0.358 3.743 -2.608 1.00 95.69 239 ARG A C 1
ATOM 1837 O O . ARG A 1 239 ? 1.549 3.528 -2.808 1.00 95.69 239 ARG A O 1
ATOM 1844 N N . LEU A 1 240 ? -0.166 3.902 -1.401 1.00 97.12 240 LEU A N 1
ATOM 1845 C CA . LEU A 1 240 ? 0.531 3.635 -0.153 1.00 97.12 240 LEU A CA 1
ATOM 1846 C C . LEU A 1 240 ? 0.005 2.309 0.401 1.00 97.12 240 LEU A C 1
ATOM 1848 O O . LEU A 1 240 ? -1.201 2.130 0.537 1.00 97.12 240 LEU A O 1
ATOM 1852 N N . SER A 1 241 ? 0.881 1.372 0.738 1.00 96.50 241 SER A N 1
ATOM 1853 C CA . SER A 1 241 ? 0.497 0.161 1.470 1.00 96.50 241 SER A CA 1
ATOM 1854 C C . SER A 1 241 ? 1.400 -0.054 2.668 1.00 96.50 241 SER A C 1
ATOM 1856 O O . SER A 1 241 ? 2.574 0.296 2.628 1.00 96.50 241 SER A O 1
ATOM 1858 N N . PHE A 1 242 ? 0.855 -0.628 3.729 1.00 96.25 242 PHE A N 1
ATOM 1859 C CA . PHE A 1 242 ? 1.607 -0.990 4.924 1.00 96.25 242 PHE A CA 1
ATOM 1860 C C . PHE A 1 242 ? 1.348 -2.460 5.235 1.00 96.25 242 PHE A C 1
ATOM 1862 O O . PHE A 1 242 ? 0.202 -2.900 5.144 1.00 96.25 242 PHE A O 1
ATOM 1869 N N . ASP A 1 243 ? 2.402 -3.188 5.577 1.00 93.06 243 ASP A N 1
ATOM 1870 C CA . ASP A 1 243 ? 2.352 -4.548 6.103 1.00 93.06 243 ASP A CA 1
ATOM 1871 C C . ASP A 1 243 ? 2.969 -4.540 7.502 1.00 93.06 243 ASP A C 1
ATOM 1873 O O . ASP A 1 243 ? 4.144 -4.209 7.663 1.00 93.06 243 ASP A O 1
ATOM 1877 N N . ASP A 1 244 ? 2.155 -4.835 8.508 1.00 85.75 244 ASP A N 1
ATOM 1878 C CA . ASP A 1 244 ? 2.551 -4.976 9.903 1.00 85.75 244 ASP A CA 1
ATOM 1879 C C . ASP A 1 244 ? 2.685 -6.476 10.187 1.00 85.75 244 ASP A C 1
ATOM 1881 O O . ASP A 1 244 ? 1.716 -7.172 10.520 1.00 85.75 244 ASP A O 1
ATOM 1885 N N . GLY A 1 245 ? 3.888 -6.993 9.937 1.00 76.00 245 GLY A N 1
ATOM 1886 C CA . GLY A 1 245 ? 4.229 -8.388 10.176 1.00 76.00 245 GLY A CA 1
ATOM 1887 C C . GLY A 1 245 ? 4.603 -8.599 11.638 1.00 76.00 245 GLY A C 1
ATOM 1888 O O . GLY A 1 245 ? 5.780 -8.504 11.993 1.00 76.00 245 GLY A O 1
ATOM 1889 N N . GLU A 1 246 ? 3.620 -8.909 12.490 1.00 70.75 246 GLU A N 1
ATOM 1890 C CA . GLU A 1 246 ? 3.886 -9.349 13.870 1.00 70.75 246 GLU A CA 1
ATOM 1891 C C . GLU A 1 246 ? 4.694 -10.660 13.877 1.00 70.75 246 GLU A C 1
ATOM 1893 O O . GLU A 1 246 ? 5.569 -10.852 14.720 1.00 70.75 246 GLU A O 1
ATOM 1898 N N . ASP A 1 247 ? 4.472 -11.523 12.880 1.00 69.62 247 ASP A N 1
ATOM 1899 C CA . ASP A 1 247 ? 5.214 -12.768 12.651 1.00 69.62 247 ASP A CA 1
ATOM 1900 C C . ASP A 1 247 ? 6.712 -12.569 12.335 1.00 69.62 247 ASP A C 1
ATOM 1902 O O . ASP A 1 247 ? 7.543 -13.430 12.647 1.00 69.62 247 ASP A O 1
ATOM 1906 N N . THR A 1 248 ? 7.060 -11.434 11.728 1.00 73.50 248 THR A N 1
ATOM 1907 C CA . THR A 1 248 ? 8.417 -11.068 11.296 1.00 73.50 248 THR A CA 1
ATOM 1908 C C . THR A 1 248 ? 9.057 -9.981 12.163 1.00 73.50 248 THR A C 1
ATOM 1910 O O . THR A 1 248 ? 10.235 -9.678 11.967 1.00 73.50 248 THR A O 1
ATOM 1913 N N . GLU A 1 249 ? 8.317 -9.427 13.134 1.00 84.38 249 GLU A N 1
ATOM 1914 C CA . GLU A 1 249 ? 8.696 -8.255 13.938 1.00 84.38 249 GLU A CA 1
ATOM 1915 C C . GLU A 1 249 ? 9.190 -7.087 13.041 1.00 84.38 249 GLU A C 1
ATOM 1917 O O . GLU A 1 249 ? 10.186 -6.421 13.347 1.00 84.38 249 GLU A O 1
ATOM 1922 N N . LEU A 1 250 ? 8.519 -6.853 11.901 1.00 89.25 250 LEU A N 1
ATOM 1923 C CA . LEU A 1 250 ? 8.960 -5.914 10.860 1.00 89.25 250 LEU A CA 1
ATOM 1924 C C . LEU A 1 250 ? 7.784 -5.204 10.166 1.00 89.25 250 LEU A C 1
ATOM 1926 O O . LEU A 1 250 ? 7.064 -5.802 9.369 1.00 89.25 250 LEU A O 1
ATOM 1930 N N . GLY A 1 251 ? 7.654 -3.895 10.386 1.00 92.81 251 GLY A N 1
ATOM 1931 C CA . GLY A 1 251 ? 6.697 -3.055 9.664 1.00 92.81 251 GLY A CA 1
ATOM 1932 C C . GLY A 1 251 ? 7.258 -2.604 8.313 1.00 92.81 251 GLY A C 1
ATOM 1933 O O . GLY A 1 251 ? 8.360 -2.051 8.257 1.00 92.81 251 GLY A O 1
ATOM 1934 N N . GLN A 1 252 ? 6.515 -2.790 7.221 1.00 95.25 252 GLN A N 1
ATOM 1935 C CA . GLN A 1 252 ? 6.908 -2.372 5.870 1.00 95.25 252 GLN A CA 1
ATOM 1936 C C . GLN A 1 252 ? 5.912 -1.378 5.273 1.00 95.25 252 GLN A C 1
ATOM 1938 O O . GLN A 1 252 ? 4.791 -1.740 4.937 1.00 95.25 252 GLN A O 1
ATOM 1943 N N . LEU A 1 253 ? 6.330 -0.128 5.077 1.00 97.06 253 LEU A N 1
ATOM 1944 C CA . LEU A 1 253 ? 5.576 0.878 4.327 1.00 97.06 253 LEU A CA 1
ATOM 1945 C C . LEU A 1 253 ? 6.086 0.927 2.885 1.00 97.06 253 LEU A C 1
ATOM 1947 O O . LEU A 1 253 ? 7.267 1.178 2.668 1.00 97.06 253 LEU A O 1
ATOM 1951 N N . LEU A 1 254 ? 5.209 0.745 1.907 1.00 97.50 254 LEU A N 1
ATOM 1952 C CA . LEU A 1 254 ? 5.500 0.868 0.483 1.00 97.50 254 LEU A CA 1
ATOM 1953 C C . LEU A 1 254 ? 4.719 2.046 -0.104 1.00 97.50 254 LEU A C 1
ATOM 1955 O O . LEU A 1 254 ? 3.567 2.282 0.263 1.00 97.50 254 LEU A O 1
ATOM 1959 N N . LEU A 1 255 ? 5.352 2.773 -1.019 1.00 97.94 255 LEU A N 1
ATOM 1960 C CA . LEU A 1 255 ? 4.762 3.855 -1.794 1.00 97.94 255 LEU A CA 1
ATOM 1961 C C . LEU A 1 255 ? 5.136 3.658 -3.262 1.00 97.94 255 LEU A C 1
ATOM 1963 O O . LEU A 1 255 ? 6.312 3.762 -3.615 1.00 97.94 255 LEU A O 1
ATOM 1967 N N . ASP A 1 256 ? 4.137 3.409 -4.101 1.00 96.44 256 ASP A N 1
ATOM 1968 C CA . ASP A 1 256 ? 4.293 3.143 -5.528 1.00 96.44 256 ASP A CA 1
ATOM 1969 C C . ASP A 1 256 ? 3.565 4.207 -6.358 1.00 96.44 256 ASP A C 1
ATOM 1971 O O . ASP A 1 256 ? 2.404 4.533 -6.100 1.00 96.44 256 ASP A O 1
ATOM 1975 N N . TYR A 1 257 ? 4.254 4.739 -7.368 1.00 95.69 257 TYR A N 1
ATOM 1976 C CA . TYR A 1 257 ? 3.726 5.672 -8.360 1.00 95.69 257 TYR A CA 1
ATOM 1977 C C . TYR A 1 257 ? 3.648 4.970 -9.721 1.00 95.69 257 TYR A C 1
ATOM 1979 O O . TYR A 1 257 ? 4.638 4.478 -10.268 1.00 95.69 257 TYR A O 1
ATOM 1987 N N . ASN A 1 258 ? 2.441 4.931 -10.267 1.00 92.19 258 ASN A N 1
ATOM 1988 C CA . ASN A 1 258 ? 2.081 4.321 -11.533 1.00 92.19 258 ASN A CA 1
ATOM 1989 C C . ASN A 1 258 ? 2.021 5.400 -12.616 1.00 92.19 258 ASN A C 1
ATOM 1991 O O . ASN A 1 258 ? 1.462 6.465 -12.388 1.00 92.19 258 ASN A O 1
ATOM 1995 N N . ASN A 1 259 ? 2.542 5.119 -13.810 1.00 91.88 259 ASN A N 1
ATOM 1996 C CA . ASN A 1 259 ? 2.239 5.936 -14.986 1.00 91.88 259 ASN A CA 1
ATOM 1997 C C . ASN A 1 259 ? 0.806 5.619 -15.458 1.00 91.88 259 ASN A C 1
ATOM 1999 O O . ASN A 1 259 ? 0.432 4.443 -15.496 1.00 91.88 259 ASN A O 1
ATOM 2003 N N . GLU A 1 260 ? 0.035 6.630 -15.857 1.00 88.19 260 GLU A N 1
ATOM 2004 C CA . GLU A 1 260 ? -1.372 6.480 -16.261 1.00 88.19 260 GLU A CA 1
ATOM 2005 C C . GLU A 1 260 ? -1.590 6.886 -17.718 1.00 88.19 260 GLU A C 1
ATOM 2007 O O . GLU A 1 260 ? -0.904 7.756 -18.251 1.00 88.19 260 GLU A O 1
ATOM 2012 N N . TYR A 1 261 ? -2.541 6.246 -18.399 1.00 87.81 261 TYR A N 1
ATOM 2013 C CA . TYR A 1 261 ? -2.913 6.665 -19.748 1.00 87.81 261 TYR A CA 1
ATOM 2014 C C . TYR A 1 261 ? -3.860 7.857 -19.675 1.00 87.81 261 TYR A C 1
ATOM 2016 O O . TYR A 1 261 ? -4.845 7.835 -18.945 1.00 87.81 261 TYR A O 1
ATOM 2024 N N . CYS A 1 262 ? -3.584 8.875 -20.485 1.00 87.62 262 CYS A N 1
ATOM 2025 C CA . CYS A 1 262 ? -4.390 10.093 -20.534 1.00 87.62 262 CYS A CA 1
ATOM 2026 C C . CYS A 1 262 ? -5.761 9.881 -21.193 1.00 87.62 262 CYS A C 1
ATOM 2028 O O . CYS A 1 262 ? -6.664 10.695 -21.010 1.00 87.62 262 CYS A O 1
ATOM 2030 N N . ASP A 1 263 ? -5.921 8.791 -21.948 1.00 83.19 263 ASP A N 1
ATOM 2031 C CA . ASP A 1 263 ? -7.219 8.340 -22.431 1.00 83.19 263 ASP A CA 1
ATOM 2032 C C . ASP A 1 263 ? -7.935 7.501 -21.367 1.00 83.19 263 ASP A C 1
ATOM 2034 O O . ASP A 1 263 ? -7.442 6.459 -20.929 1.00 83.19 263 ASP A O 1
ATOM 2038 N N . THR A 1 264 ? -9.128 7.959 -20.995 1.00 70.00 264 THR A N 1
ATOM 2039 C CA . THR A 1 264 ? -9.996 7.322 -19.996 1.00 70.00 264 THR A CA 1
ATOM 2040 C C . THR A 1 264 ? -10.959 6.288 -20.597 1.00 70.00 264 THR A C 1
ATOM 2042 O O . THR A 1 264 ? -11.563 5.526 -19.845 1.00 70.00 264 THR A O 1
ATOM 2045 N N . ASP A 1 265 ? -11.079 6.198 -21.930 1.00 69.38 265 ASP A N 1
ATOM 2046 C CA . ASP A 1 265 ? -11.914 5.223 -22.652 1.00 69.38 265 ASP A CA 1
ATOM 2047 C C . ASP A 1 265 ? -11.057 4.325 -23.566 1.00 69.38 265 ASP A C 1
ATOM 2049 O O . ASP A 1 265 ? -11.204 4.270 -24.790 1.00 69.38 265 ASP A O 1
ATOM 2053 N N . ARG A 1 266 ? -10.163 3.541 -22.950 1.00 65.44 266 ARG A N 1
ATOM 2054 C CA . ARG A 1 266 ? -9.343 2.522 -23.637 1.00 65.44 266 ARG A CA 1
ATOM 2055 C C . ARG A 1 266 ? -10.140 1.269 -24.042 1.00 65.44 266 ARG A C 1
ATOM 2057 O O . ARG A 1 266 ? -9.614 0.162 -24.011 1.00 65.44 266 ARG A O 1
ATOM 2064 N N . THR A 1 267 ? -11.403 1.409 -24.456 1.00 68.25 267 THR A N 1
ATOM 2065 C CA . THR A 1 267 ? -12.207 0.290 -24.995 1.00 68.25 267 THR A CA 1
ATOM 2066 C C . THR A 1 267 ? -11.760 -0.178 -26.389 1.00 68.25 267 THR A C 1
ATOM 2068 O O . THR A 1 267 ? -12.293 -1.160 -26.912 1.00 68.25 267 THR A O 1
ATOM 2071 N N . ASN A 1 268 ? -10.774 0.497 -26.990 1.00 68.25 268 ASN A N 1
ATOM 2072 C CA . ASN A 1 268 ? -10.111 0.107 -28.230 1.00 68.25 268 ASN A CA 1
ATOM 2073 C C . ASN A 1 268 ? -8.608 -0.135 -28.002 1.00 68.25 268 ASN A C 1
ATOM 2075 O O . ASN A 1 268 ? -7.896 0.770 -27.571 1.00 68.25 268 ASN A O 1
ATOM 2079 N N . ASP A 1 269 ? -8.110 -1.309 -28.396 1.00 72.19 269 ASP A N 1
ATOM 2080 C CA . ASP A 1 269 ? -6.704 -1.730 -28.255 1.00 72.19 269 ASP A CA 1
ATOM 2081 C C . ASP A 1 269 ? -5.736 -1.069 -29.276 1.00 72.19 269 ASP A C 1
ATOM 2083 O O . ASP A 1 269 ? -4.640 -1.574 -29.510 1.00 72.19 269 ASP A O 1
ATOM 2087 N N . ASP A 1 270 ? -6.129 0.031 -29.932 1.00 81.19 270 ASP A N 1
ATOM 2088 C CA . ASP A 1 270 ? -5.319 0.757 -30.927 1.00 81.19 270 ASP A CA 1
ATOM 2089 C C . ASP A 1 270 ? -4.834 2.111 -30.366 1.00 81.19 270 ASP A C 1
ATOM 2091 O O . ASP A 1 270 ? -5.608 3.082 -30.369 1.00 81.19 270 ASP A O 1
ATOM 2095 N N . PRO A 1 271 ? -3.550 2.226 -29.956 1.00 81.44 271 PRO A N 1
ATOM 2096 C CA . PRO A 1 271 ? -2.993 3.454 -29.388 1.00 81.44 271 PRO A CA 1
ATOM 2097 C C . PRO A 1 271 ? -3.075 4.681 -30.296 1.00 81.44 271 PRO A C 1
ATOM 2099 O O . PRO A 1 271 ? -3.086 5.812 -29.813 1.00 81.44 271 PRO A O 1
ATOM 2102 N N . SER A 1 272 ? -3.180 4.488 -31.617 1.00 81.06 272 SER A N 1
ATOM 2103 C CA . SER A 1 272 ? -3.310 5.603 -32.560 1.00 81.06 272 SER A CA 1
ATOM 2104 C C . SER A 1 272 ? -4.658 6.324 -32.462 1.00 81.06 272 SER A C 1
ATOM 2106 O O . SER A 1 272 ? -4.801 7.433 -32.984 1.00 81.06 272 SER A O 1
ATOM 2108 N N . THR A 1 273 ? -5.635 5.711 -31.785 1.00 83.75 273 THR A N 1
ATOM 2109 C CA . THR A 1 273 ? -6.960 6.289 -31.530 1.00 83.75 273 THR A CA 1
ATOM 2110 C C . THR A 1 273 ? -7.093 6.959 -30.167 1.00 83.75 273 THR A C 1
ATOM 2112 O O . THR A 1 273 ? -8.055 7.702 -29.987 1.00 83.75 273 THR A O 1
ATOM 2115 N N . TRP A 1 274 ? -6.140 6.741 -29.252 1.00 87.50 274 TRP A N 1
ATOM 2116 C CA . TRP A 1 274 ? -6.225 7.246 -27.882 1.00 87.50 274 TRP A CA 1
ATOM 2117 C C . TRP A 1 274 ? -6.059 8.768 -27.798 1.00 87.50 274 TRP A C 1
ATOM 2119 O O . TRP A 1 274 ? -5.366 9.380 -28.623 1.00 87.50 274 TRP A O 1
ATOM 2129 N N . GLU A 1 275 ? -6.656 9.394 -26.785 1.00 88.81 275 GLU A N 1
ATOM 2130 C CA . GLU A 1 275 ? -6.473 10.828 -26.527 1.00 88.81 275 GLU A CA 1
ATOM 2131 C C . GLU A 1 275 ? -5.008 11.183 -26.191 1.00 88.81 275 GLU A C 1
ATOM 2133 O O . GLU A 1 275 ? -4.260 10.411 -25.594 1.00 88.81 275 GLU A O 1
ATOM 2138 N N . ASP A 1 276 ? -4.567 12.361 -26.641 1.00 90.88 276 ASP A N 1
ATOM 2139 C CA . ASP A 1 276 ? -3.260 12.923 -26.285 1.00 90.88 276 ASP A CA 1
ATOM 2140 C C . ASP A 1 276 ? -3.294 13.498 -24.866 1.00 90.88 276 ASP A C 1
ATOM 2142 O O . ASP A 1 276 ? -4.236 14.206 -24.502 1.00 90.88 276 ASP A O 1
ATOM 2146 N N . CYS A 1 277 ? -2.215 13.304 -24.109 1.00 92.00 277 CYS A N 1
ATOM 2147 C CA . CYS A 1 277 ? -2.046 13.955 -22.818 1.00 92.00 277 CYS A CA 1
ATOM 2148 C C . CYS A 1 277 ? -2.113 15.490 -22.925 1.00 92.00 277 CYS A C 1
ATOM 2150 O O . CYS A 1 277 ? -1.629 16.067 -23.913 1.00 92.00 277 CYS A O 1
ATOM 2152 N N . PRO A 1 278 ? -2.667 16.180 -21.906 1.00 92.31 278 PRO A N 1
ATOM 2153 C CA . PRO A 1 278 ? -2.774 17.633 -21.891 1.00 92.31 278 PRO A CA 1
ATOM 2154 C C . PRO A 1 278 ? -1.437 18.350 -22.126 1.00 92.31 278 PRO A C 1
ATOM 2156 O O . PRO A 1 278 ? -0.381 17.969 -21.627 1.00 92.31 278 PRO A O 1
ATOM 2159 N N . SER A 1 279 ? -1.480 19.461 -22.865 1.00 91.81 279 SER A N 1
ATOM 2160 C CA . SER A 1 279 ? -0.285 20.262 -23.154 1.00 91.81 279 SER A CA 1
ATOM 2161 C C . SER A 1 279 ? 0.362 20.801 -21.871 1.00 91.81 279 SER A C 1
ATOM 2163 O O . SER A 1 279 ? -0.122 21.780 -21.301 1.00 91.81 279 SER A O 1
ATOM 2165 N N . GLY A 1 280 ? 1.516 20.246 -21.505 1.00 89.31 280 GLY A N 1
ATOM 2166 C CA . GLY A 1 280 ? 2.285 20.617 -20.312 1.00 89.31 280 GLY A CA 1
ATOM 2167 C C . GLY A 1 280 ? 2.401 19.497 -19.278 1.00 89.31 280 GLY A C 1
ATOM 2168 O O . GLY A 1 280 ? 3.214 19.632 -18.369 1.00 89.31 280 GLY A O 1
ATOM 2169 N N . THR A 1 281 ? 1.648 18.407 -19.443 1.00 91.88 281 THR A N 1
ATOM 2170 C CA . THR A 1 281 ? 1.858 17.140 -18.735 1.00 91.88 281 THR A CA 1
ATOM 2171 C C . THR A 1 281 ? 3.235 16.561 -19.080 1.00 91.88 281 THR A C 1
ATOM 2173 O O . THR A 1 281 ? 3.644 16.576 -20.246 1.00 91.88 281 THR A O 1
ATOM 2176 N N . THR A 1 282 ? 3.955 16.047 -18.079 1.00 93.06 282 THR A N 1
ATOM 2177 C CA . THR A 1 282 ? 5.155 15.228 -18.306 1.00 93.06 282 THR A CA 1
ATOM 2178 C C . THR A 1 282 ? 4.697 13.886 -18.856 1.00 93.06 282 THR A C 1
ATOM 2180 O O . THR A 1 282 ? 3.935 13.187 -18.195 1.00 93.06 282 THR A O 1
ATOM 2183 N N . THR A 1 283 ? 5.116 13.531 -20.069 1.00 92.50 283 THR A N 1
ATOM 2184 C CA . THR A 1 283 ? 4.721 12.267 -20.695 1.00 92.50 283 THR A CA 1
ATOM 2185 C C . THR A 1 283 ? 5.893 11.327 -20.870 1.00 92.50 283 THR A C 1
ATOM 2187 O O . THR A 1 283 ? 6.983 11.716 -21.299 1.00 92.50 283 THR A O 1
ATOM 2190 N N . ARG A 1 284 ? 5.626 10.057 -20.580 1.00 89.69 284 ARG A N 1
ATOM 2191 C CA . ARG A 1 284 ? 6.578 8.973 -20.755 1.00 89.69 284 ARG A CA 1
ATOM 2192 C C . ARG A 1 284 ? 6.703 8.683 -22.248 1.00 89.69 284 ARG A C 1
ATOM 2194 O O . ARG A 1 284 ? 5.711 8.425 -22.930 1.00 89.69 284 ARG A O 1
ATOM 2201 N N . VAL A 1 285 ? 7.926 8.710 -22.772 1.00 85.62 285 VAL A N 1
ATOM 2202 C CA . VAL A 1 285 ? 8.197 8.421 -24.190 1.00 85.62 285 VAL A CA 1
ATOM 2203 C C . VAL A 1 285 ? 8.484 6.922 -24.360 1.00 85.62 285 VAL A C 1
ATOM 2205 O O . VAL A 1 285 ? 9.404 6.430 -23.706 1.00 85.62 285 VAL A O 1
ATOM 2208 N N . PRO A 1 286 ? 7.747 6.191 -25.222 1.00 86.19 286 PRO A N 1
ATOM 2209 C CA . PRO A 1 286 ? 8.057 4.800 -25.546 1.00 86.19 286 PRO A CA 1
ATOM 2210 C C . PRO A 1 286 ? 9.480 4.628 -26.082 1.00 86.19 286 PRO A C 1
ATOM 2212 O O . PRO A 1 286 ? 9.990 5.468 -26.829 1.00 86.19 286 PRO A O 1
ATOM 2215 N N . SER A 1 287 ? 10.127 3.526 -25.715 1.00 82.69 287 SER A N 1
ATOM 2216 C CA . SER A 1 287 ? 11.481 3.214 -26.144 1.00 82.69 287 SER A CA 1
ATOM 2217 C C . SER A 1 287 ? 11.537 2.954 -27.646 1.00 82.69 287 SER A C 1
ATOM 2219 O O . SER A 1 287 ? 10.883 2.062 -28.188 1.00 82.69 287 SER A O 1
ATOM 2221 N N . THR A 1 288 ? 12.419 3.678 -28.332 1.00 79.81 288 THR A N 1
ATOM 2222 C CA . THR A 1 288 ? 12.721 3.424 -29.745 1.00 79.81 288 THR A CA 1
ATOM 2223 C C . THR A 1 288 ? 13.474 2.110 -29.968 1.00 79.81 288 THR A C 1
ATOM 2225 O O . THR A 1 288 ? 13.585 1.660 -31.109 1.00 79.81 288 THR A O 1
ATOM 2228 N N . ASP A 1 289 ? 13.992 1.484 -28.906 1.00 75.81 289 ASP A N 1
ATOM 2229 C CA . ASP A 1 289 ? 14.822 0.280 -29.000 1.00 75.81 289 ASP A CA 1
ATOM 2230 C C . ASP A 1 289 ? 14.014 -0.973 -29.382 1.00 75.81 289 ASP A C 1
ATOM 2232 O O . ASP A 1 289 ? 14.584 -1.918 -29.924 1.00 75.81 289 ASP A O 1
ATOM 2236 N N . VAL A 1 290 ? 12.680 -0.947 -29.240 1.00 77.38 290 VAL A N 1
ATOM 2237 C CA . VAL A 1 290 ? 11.760 -1.945 -29.831 1.00 77.38 290 VAL A CA 1
ATOM 2238 C C . VAL A 1 290 ? 11.378 -1.625 -31.289 1.00 77.38 290 VAL A C 1
ATOM 2240 O O . VAL A 1 290 ? 10.317 -2.003 -31.782 1.00 77.38 290 VAL A O 1
ATOM 2243 N N . GLY A 1 291 ? 12.235 -0.893 -32.008 1.00 71.75 291 GLY A N 1
ATOM 2244 C CA . GLY A 1 291 ? 12.090 -0.632 -33.445 1.00 71.75 291 GLY A CA 1
ATOM 2245 C C . GLY A 1 291 ? 10.951 0.320 -33.827 1.00 71.75 291 GLY A C 1
ATOM 2246 O O . GLY A 1 291 ? 10.524 0.308 -34.981 1.00 71.75 291 GLY A O 1
ATOM 2247 N N . GLY A 1 292 ? 10.460 1.124 -32.879 1.00 75.62 292 GLY A N 1
ATOM 2248 C CA . GLY A 1 292 ? 9.344 2.058 -33.076 1.00 75.62 292 GLY A CA 1
ATOM 2249 C C . GLY A 1 292 ? 7.960 1.401 -33.144 1.00 75.62 292 GLY A C 1
ATOM 2250 O O . GLY A 1 292 ? 6.993 2.039 -33.553 1.00 75.62 292 GLY A O 1
ATOM 2251 N N . ALA A 1 293 ? 7.836 0.129 -32.737 1.00 80.75 293 ALA A N 1
ATOM 2252 C CA . ALA A 1 293 ? 6.555 -0.587 -32.709 1.00 80.75 293 ALA A CA 1
ATOM 2253 C C . ALA A 1 293 ? 5.471 0.147 -31.890 1.00 80.75 293 ALA A C 1
ATOM 2255 O O . ALA A 1 293 ? 4.292 0.084 -32.234 1.00 80.75 293 ALA A O 1
ATOM 2256 N N . CYS A 1 294 ? 5.893 0.884 -30.859 1.00 87.38 294 CYS A N 1
ATOM 2257 C CA . CYS A 1 294 ? 5.034 1.601 -29.917 1.00 87.38 294 CYS A CA 1
ATOM 2258 C C . CYS A 1 294 ? 5.063 3.128 -30.105 1.00 87.38 294 CYS A C 1
ATOM 2260 O O . CYS A 1 294 ? 4.604 3.859 -29.234 1.00 87.38 294 CYS A O 1
ATOM 2262 N N . ASP A 1 295 ? 5.541 3.638 -31.251 1.00 85.69 295 ASP A N 1
ATOM 2263 C CA . ASP A 1 295 ? 5.570 5.085 -31.553 1.00 85.69 295 ASP A CA 1
ATOM 2264 C C . ASP A 1 295 ? 4.176 5.748 -31.455 1.00 85.69 295 ASP A C 1
ATOM 2266 O O . ASP A 1 295 ? 4.071 6.954 -31.232 1.00 85.69 295 ASP A O 1
ATOM 2270 N N . ALA A 1 296 ? 3.094 4.973 -31.604 1.00 86.00 296 ALA A N 1
ATOM 2271 C CA . ALA A 1 296 ? 1.715 5.441 -31.451 1.00 86.00 296 ALA A CA 1
ATOM 2272 C C . ALA A 1 296 ? 1.315 5.754 -29.991 1.00 86.00 296 ALA A C 1
ATOM 2274 O O . ALA A 1 296 ? 0.367 6.507 -29.781 1.00 86.00 296 ALA A O 1
ATOM 2275 N N . GLU A 1 297 ? 2.042 5.230 -28.998 1.00 87.25 297 GLU A N 1
ATOM 2276 C CA . GLU A 1 297 ? 1.862 5.545 -27.570 1.00 87.25 297 GLU A CA 1
ATOM 2277 C C . GLU A 1 297 ? 2.594 6.836 -27.148 1.00 87.25 297 GLU A C 1
ATOM 2279 O O . GLU A 1 297 ? 2.494 7.274 -25.999 1.00 87.25 297 GLU A O 1
ATOM 2284 N N . ALA A 1 298 ? 3.325 7.487 -28.062 1.00 87.62 298 ALA A N 1
ATOM 2285 C CA . ALA A 1 298 ? 3.975 8.761 -27.781 1.00 87.62 298 ALA A CA 1
ATOM 2286 C C . ALA A 1 298 ? 2.941 9.824 -27.367 1.00 87.62 298 ALA A C 1
ATOM 2288 O O . ALA A 1 298 ? 1.963 10.061 -28.074 1.00 87.62 298 ALA A O 1
ATOM 2289 N N . ASN A 1 299 ? 3.188 10.487 -26.231 1.00 89.94 299 ASN A N 1
ATOM 2290 C CA . ASN A 1 299 ? 2.277 11.463 -25.618 1.00 89.94 299 ASN A CA 1
ATOM 2291 C C . ASN A 1 299 ? 0.902 10.886 -25.189 1.00 89.94 299 ASN A C 1
ATOM 2293 O O . ASN A 1 299 ? -0.053 11.647 -25.050 1.00 89.94 299 ASN A O 1
ATOM 2297 N N . LYS A 1 300 ? 0.792 9.566 -24.962 1.00 90.62 300 LYS A N 1
ATOM 2298 C CA . LYS A 1 300 ? -0.431 8.906 -24.445 1.00 90.62 300 LYS A CA 1
ATOM 2299 C C . LYS A 1 300 ? -0.377 8.532 -22.963 1.00 90.62 300 LYS A C 1
ATOM 2301 O O . LYS A 1 300 ? -1.425 8.280 -22.374 1.00 90.62 300 LYS A O 1
ATOM 2306 N N . LEU A 1 301 ? 0.822 8.466 -22.385 1.00 90.31 301 LEU A N 1
ATOM 2307 C CA . LEU A 1 301 ? 1.060 8.045 -21.006 1.00 90.31 301 LEU A CA 1
ATOM 2308 C C . LEU A 1 301 ? 1.621 9.218 -20.187 1.00 90.31 301 LEU A C 1
ATOM 2310 O O . LEU A 1 301 ? 2.705 9.723 -20.495 1.00 90.31 301 LEU A O 1
ATOM 2314 N N . GLU A 1 302 ? 0.885 9.648 -19.165 1.00 92.94 302 GLU A N 1
ATOM 2315 C CA . GLU A 1 302 ? 1.349 10.592 -18.150 1.00 92.94 302 GLU A CA 1
ATOM 2316 C C . GLU A 1 302 ? 2.385 9.912 -17.252 1.00 92.94 302 GLU A C 1
ATOM 2318 O O . GLU A 1 302 ? 2.240 8.759 -16.837 1.00 92.94 302 GLU A O 1
ATOM 2323 N N . GLU A 1 303 ? 3.476 10.627 -16.997 1.00 94.12 303 GLU A N 1
ATOM 2324 C CA . GLU A 1 303 ? 4.569 10.143 -16.177 1.00 94.12 303 GLU A CA 1
ATOM 2325 C C . GLU A 1 303 ? 4.483 10.711 -14.761 1.00 94.12 303 GLU A C 1
ATOM 2327 O O . GLU A 1 303 ? 4.702 11.904 -14.542 1.00 94.12 303 GLU A O 1
ATOM 2332 N N . HIS A 1 304 ? 4.227 9.832 -13.792 1.00 95.06 304 HIS A N 1
ATOM 2333 C CA . HIS A 1 304 ? 4.175 10.186 -12.378 1.00 95.06 304 HIS A CA 1
ATOM 2334 C C . HIS A 1 304 ? 5.466 9.760 -11.673 1.00 95.06 304 HIS A C 1
ATOM 2336 O O . HIS A 1 304 ? 5.946 8.641 -11.854 1.00 95.06 304 HIS A O 1
ATOM 2342 N N . SER A 1 305 ? 6.048 10.654 -10.880 1.00 96.19 305 SER A N 1
ATOM 2343 C CA . SER A 1 305 ? 7.234 10.403 -10.056 1.00 96.19 305 SER A CA 1
ATOM 2344 C C . SER A 1 305 ? 7.222 11.307 -8.822 1.00 96.19 305 SER A C 1
ATOM 2346 O O . SER A 1 305 ? 6.406 12.231 -8.723 1.00 96.19 305 SER A O 1
ATOM 2348 N N . PHE A 1 306 ? 8.120 11.046 -7.873 1.00 96.81 306 PHE A N 1
ATOM 2349 C CA . PHE A 1 306 ? 8.329 11.889 -6.699 1.00 96.81 306 PHE A CA 1
ATOM 2350 C C . PHE A 1 306 ? 9.815 12.086 -6.382 1.00 96.81 306 PHE A C 1
ATOM 2352 O O . PHE A 1 306 ? 10.659 11.247 -6.692 1.00 96.81 306 PHE A O 1
ATOM 2359 N N . ASP A 1 307 ? 10.118 13.187 -5.696 1.00 97.62 307 ASP A N 1
ATOM 2360 C CA . ASP A 1 307 ? 11.445 13.468 -5.154 1.00 97.62 307 ASP A CA 1
ATOM 2361 C C . ASP A 1 307 ? 11.422 13.215 -3.645 1.00 97.62 307 ASP A C 1
ATOM 2363 O O . ASP A 1 307 ? 10.692 13.886 -2.914 1.00 97.62 307 ASP A O 1
ATOM 2367 N N . LEU A 1 308 ? 12.243 12.279 -3.161 1.00 97.19 308 LEU A N 1
ATOM 2368 C CA . LEU A 1 308 ? 12.394 12.043 -1.720 1.00 97.19 308 LEU A CA 1
ATOM 2369 C C . LEU A 1 308 ? 13.182 13.185 -1.063 1.00 97.19 308 LEU A C 1
ATOM 2371 O O . LEU A 1 308 ? 12.899 13.593 0.061 1.00 97.19 308 LEU A O 1
ATOM 2375 N N . ASN A 1 309 ? 14.206 13.680 -1.763 1.00 95.69 309 ASN A N 1
ATOM 2376 C CA . ASN A 1 309 ? 15.016 14.840 -1.399 1.00 95.69 309 ASN A CA 1
ATOM 2377 C C . ASN A 1 309 ? 15.863 15.288 -2.610 1.00 95.69 309 ASN A C 1
ATOM 2379 O O . ASN A 1 309 ? 15.704 14.796 -3.720 1.00 95.69 309 ASN A O 1
ATOM 2383 N N . SER A 1 310 ? 16.815 16.205 -2.410 1.00 93.50 310 SER A N 1
ATOM 2384 C CA . SER A 1 310 ? 17.679 16.724 -3.485 1.00 93.50 310 SER A CA 1
ATOM 2385 C C . SER A 1 310 ? 18.735 15.748 -4.035 1.00 93.50 310 SER A C 1
ATOM 2387 O O . SER A 1 310 ? 19.536 16.156 -4.877 1.00 93.50 310 SER A O 1
ATOM 2389 N N . VAL A 1 311 ? 18.818 14.521 -3.512 1.00 95.06 311 VAL A N 1
ATOM 2390 C CA . VAL A 1 311 ? 19.753 13.469 -3.959 1.00 95.06 311 VAL A CA 1
ATOM 2391 C C . VAL A 1 311 ? 19.012 12.362 -4.706 1.00 95.06 311 VAL A C 1
ATOM 2393 O O . VAL A 1 311 ? 19.523 11.878 -5.712 1.00 95.06 311 VAL A O 1
ATOM 2396 N N . HIS A 1 312 ? 17.820 11.990 -4.234 1.00 96.50 312 HIS A N 1
ATOM 2397 C CA . HIS A 1 312 ? 16.967 10.975 -4.849 1.00 96.50 312 HIS A CA 1
ATOM 2398 C C . HIS A 1 312 ? 15.708 11.633 -5.426 1.00 96.50 312 HIS A C 1
ATOM 2400 O O . HIS A 1 312 ? 14.737 11.878 -4.703 1.00 96.50 312 HIS A O 1
ATOM 2406 N N . THR A 1 313 ? 15.773 11.931 -6.723 1.00 96.62 313 THR A N 1
ATOM 2407 C CA . THR A 1 313 ? 14.702 12.530 -7.532 1.00 96.62 313 THR A CA 1
ATOM 2408 C C . THR A 1 313 ? 14.129 11.516 -8.517 1.00 96.62 313 THR A C 1
ATOM 2410 O O . THR A 1 313 ? 14.720 10.455 -8.722 1.00 96.62 313 THR A O 1
ATOM 2413 N N . ASP A 1 314 ? 12.998 11.851 -9.140 1.00 95.56 314 ASP A N 1
ATOM 2414 C CA . ASP A 1 314 ? 12.385 11.067 -10.225 1.00 95.56 314 ASP A CA 1
ATOM 2415 C C . ASP A 1 314 ? 12.080 9.597 -9.845 1.00 95.56 314 ASP A C 1
ATOM 2417 O O . ASP A 1 314 ? 12.139 8.681 -10.669 1.00 95.56 314 ASP A O 1
ATOM 2421 N N . LEU A 1 315 ? 11.745 9.359 -8.574 1.00 97.56 315 LEU A N 1
ATOM 2422 C CA . LEU A 1 315 ? 11.462 8.034 -8.029 1.00 97.56 315 LEU A CA 1
ATOM 2423 C C . LEU A 1 315 ? 10.060 7.544 -8.409 1.00 97.56 315 LEU A C 1
ATOM 2425 O O . LEU A 1 315 ? 9.126 8.333 -8.557 1.00 97.56 315 LEU A O 1
ATOM 2429 N N . LYS A 1 316 ? 9.914 6.219 -8.501 1.00 97.00 316 LYS A N 1
ATOM 2430 C CA . LYS A 1 316 ? 8.629 5.521 -8.686 1.00 97.00 316 LYS A CA 1
ATOM 2431 C C . LYS A 1 316 ? 8.236 4.667 -7.490 1.00 97.00 316 LYS A C 1
ATOM 2433 O O . LYS A 1 316 ? 7.047 4.484 -7.261 1.00 97.00 316 LYS A O 1
ATOM 2438 N N . ARG A 1 317 ? 9.211 4.126 -6.752 1.00 97.50 317 ARG A N 1
ATOM 2439 C CA . ARG A 1 317 ? 8.970 3.268 -5.583 1.00 97.50 317 ARG A CA 1
ATOM 2440 C C . ARG A 1 317 ? 9.777 3.728 -4.381 1.00 97.50 317 ARG A C 1
ATOM 2442 O O . ARG A 1 317 ? 10.944 4.104 -4.521 1.00 97.50 317 ARG A O 1
ATOM 2449 N N . LEU A 1 318 ? 9.177 3.635 -3.202 1.00 98.06 318 LEU A N 1
ATOM 2450 C CA . LEU A 1 318 ? 9.830 3.790 -1.906 1.00 98.06 318 LEU A CA 1
ATOM 2451 C C . LEU A 1 318 ? 9.354 2.674 -0.972 1.00 98.06 318 LEU A C 1
ATOM 2453 O O . LEU A 1 318 ? 8.165 2.379 -0.921 1.00 98.06 318 LEU A O 1
ATOM 2457 N N . ARG A 1 319 ? 10.285 2.074 -0.224 1.00 97.50 319 ARG A N 1
ATOM 2458 C CA . ARG A 1 319 ? 9.993 1.135 0.865 1.00 97.50 319 ARG A CA 1
ATOM 2459 C C . ARG A 1 319 ? 10.672 1.625 2.135 1.00 97.50 319 ARG A C 1
ATOM 2461 O O . ARG A 1 319 ? 11.863 1.926 2.117 1.00 97.50 319 ARG A O 1
ATOM 2468 N N . VAL A 1 320 ? 9.928 1.691 3.229 1.00 97.44 320 VAL A N 1
ATOM 2469 C CA . VAL A 1 320 ? 10.445 1.927 4.577 1.00 97.44 320 VAL A CA 1
ATOM 2470 C C . VAL A 1 320 ? 10.248 0.652 5.371 1.00 97.44 320 VAL A C 1
ATOM 2472 O O . VAL A 1 320 ? 9.125 0.184 5.516 1.00 97.44 320 VAL A O 1
ATOM 2475 N N . GLU A 1 321 ? 11.334 0.105 5.891 1.00 95.62 321 GLU A N 1
ATOM 2476 C CA . GLU A 1 321 ? 11.308 -1.004 6.836 1.00 95.62 321 GLU A CA 1
ATOM 2477 C C . GLU A 1 321 ? 11.572 -0.455 8.241 1.00 95.62 321 GLU A C 1
ATOM 2479 O O . GLU A 1 321 ? 12.536 0.289 8.449 1.00 95.62 321 GLU A O 1
ATOM 2484 N N . VAL A 1 322 ? 10.704 -0.806 9.188 1.00 94.31 322 VAL A N 1
ATOM 2485 C CA . VAL A 1 322 ? 10.753 -0.409 10.598 1.00 94.31 322 VAL A CA 1
ATOM 2486 C C . VAL A 1 322 ? 10.921 -1.674 11.428 1.00 94.31 322 VAL A C 1
ATOM 2488 O O . VAL A 1 322 ? 10.008 -2.485 11.540 1.00 94.31 322 VAL A O 1
ATOM 2491 N N . ASP A 1 323 ? 12.122 -1.867 11.962 1.00 92.19 323 ASP A N 1
ATOM 2492 C CA . ASP A 1 323 ? 12.510 -3.109 12.623 1.00 92.19 323 ASP A CA 1
ATOM 2493 C C . ASP A 1 323 ? 12.074 -3.104 14.096 1.00 92.19 323 ASP A C 1
ATOM 2495 O O . ASP A 1 323 ? 12.517 -2.254 14.877 1.00 92.19 323 ASP A O 1
ATOM 2499 N N . TYR A 1 324 ? 11.216 -4.044 14.493 1.00 87.38 324 TYR A N 1
ATOM 2500 C CA . TYR A 1 324 ? 10.767 -4.215 15.879 1.00 87.38 324 TYR A CA 1
ATOM 2501 C C . TYR A 1 324 ? 11.606 -5.259 16.636 1.00 87.38 324 TYR A C 1
ATOM 2503 O O . TYR A 1 324 ? 11.556 -5.305 17.869 1.00 87.38 324 TYR A O 1
ATOM 2511 N N . THR A 1 325 ? 12.445 -6.040 15.935 1.00 84.00 325 THR A N 1
ATOM 2512 C CA . THR A 1 325 ? 13.185 -7.159 16.537 1.00 84.00 325 THR A CA 1
ATOM 2513 C C . THR A 1 325 ? 14.101 -6.718 17.673 1.00 84.00 325 THR A C 1
ATOM 2515 O O . THR A 1 325 ? 14.817 -5.721 17.590 1.00 84.00 325 THR A O 1
ATOM 2518 N N . SER A 1 326 ? 14.170 -7.496 18.756 1.00 75.00 326 SER A N 1
ATOM 2519 C CA . SER A 1 326 ? 14.908 -7.100 19.975 1.00 75.00 326 SER A CA 1
ATOM 2520 C C . SER A 1 326 ? 16.397 -6.732 19.783 1.00 75.00 326 SER A C 1
ATOM 2522 O O . SER A 1 326 ? 16.979 -6.040 20.622 1.00 75.00 326 SER A O 1
ATOM 2524 N N . ASN A 1 327 ? 17.033 -7.184 18.695 1.00 78.12 327 ASN A N 1
ATOM 2525 C CA . ASN A 1 327 ? 18.423 -6.886 18.331 1.00 78.12 327 ASN A CA 1
ATOM 2526 C C . ASN A 1 327 ? 18.597 -5.686 17.383 1.00 78.12 327 ASN A C 1
ATOM 2528 O O . ASN A 1 327 ? 19.735 -5.246 17.204 1.00 78.12 327 ASN A O 1
ATOM 2532 N N . LYS A 1 328 ? 17.515 -5.174 16.790 1.00 81.88 328 LYS A N 1
ATOM 2533 C CA . LYS A 1 328 ? 17.501 -4.022 15.878 1.00 81.88 328 LYS A CA 1
ATOM 2534 C C . LYS A 1 328 ? 16.414 -2.984 16.197 1.00 81.88 328 LYS A C 1
ATOM 2536 O O . LYS A 1 328 ? 16.306 -2.012 15.467 1.00 81.88 328 LYS A O 1
ATOM 2541 N N . ALA A 1 329 ? 15.654 -3.152 17.279 1.00 85.62 329 ALA A N 1
ATOM 2542 C CA . ALA A 1 329 ? 14.460 -2.374 17.604 1.00 85.62 329 ALA A CA 1
ATOM 2543 C C . ALA A 1 329 ? 14.621 -0.863 17.345 1.00 85.62 329 ALA A C 1
ATOM 2545 O O . ALA A 1 329 ? 15.472 -0.193 17.940 1.00 85.62 329 ALA A O 1
ATOM 2546 N N . GLY A 1 330 ? 13.789 -0.334 16.450 1.00 89.12 330 GLY A N 1
ATOM 2547 C CA . GLY A 1 330 ? 13.828 1.040 15.961 1.00 89.12 330 GLY A CA 1
ATOM 2548 C C . GLY A 1 330 ? 14.806 1.308 14.809 1.00 89.12 330 GLY A C 1
ATOM 2549 O O . GLY A 1 330 ? 14.973 2.469 14.448 1.00 89.12 330 GLY A O 1
ATOM 2550 N N . GLU A 1 331 ? 15.477 0.313 14.226 1.00 94.62 331 GLU A N 1
ATOM 2551 C CA . GLU A 1 331 ? 16.244 0.490 12.986 1.00 94.62 331 GLU A CA 1
ATOM 2552 C C . GLU A 1 331 ? 15.267 0.785 11.839 1.00 94.62 331 GLU A C 1
ATOM 2554 O O . GLU A 1 331 ? 14.436 -0.050 11.488 1.00 94.62 331 GLU A O 1
ATOM 2559 N N . VAL A 1 332 ? 15.369 1.981 11.255 1.00 96.56 332 VAL A N 1
ATOM 2560 C CA . VAL A 1 332 ? 14.569 2.404 10.101 1.00 96.56 332 VAL A CA 1
ATOM 2561 C C . VAL A 1 332 ? 15.448 2.371 8.861 1.00 96.56 332 VAL A C 1
ATOM 2563 O O . VAL A 1 332 ? 16.513 2.996 8.839 1.00 96.56 332 VAL A O 1
ATOM 2566 N N . ARG A 1 333 ? 15.010 1.656 7.824 1.00 97.19 333 ARG A N 1
ATOM 2567 C CA . ARG A 1 333 ? 15.731 1.470 6.556 1.00 97.19 333 ARG A CA 1
ATOM 2568 C C . ARG A 1 333 ? 14.857 1.963 5.405 1.00 97.19 333 ARG A C 1
ATOM 2570 O O . ARG A 1 333 ? 13.733 1.500 5.254 1.00 97.19 333 ARG A O 1
ATOM 2577 N N . ILE A 1 334 ? 15.356 2.914 4.615 1.00 98.00 334 ILE A N 1
ATOM 2578 C CA . ILE A 1 334 ? 14.634 3.511 3.481 1.00 98.00 334 ILE A CA 1
ATOM 2579 C C . ILE A 1 334 ? 15.294 3.061 2.179 1.00 98.00 334 ILE A C 1
ATOM 2581 O O . ILE A 1 334 ? 16.478 3.319 1.953 1.00 98.00 334 ILE A O 1
ATOM 2585 N N . TYR A 1 335 ? 14.507 2.440 1.311 1.00 98.06 335 TYR A N 1
ATOM 2586 C CA . TYR A 1 335 ? 14.871 1.959 -0.018 1.00 98.06 335 TYR A CA 1
ATOM 2587 C C . TYR A 1 335 ? 14.088 2.749 -1.067 1.00 98.06 335 TYR A C 1
ATOM 2589 O O . TYR A 1 335 ? 12.936 3.120 -0.835 1.00 98.06 335 TYR A O 1
ATOM 2597 N N . VAL A 1 336 ? 14.697 3.008 -2.224 1.00 97.69 336 VAL A N 1
ATOM 2598 C CA . VAL A 1 336 ? 14.082 3.789 -3.311 1.00 97.69 336 VAL A CA 1
ATOM 2599 C C . VAL A 1 336 ? 14.419 3.195 -4.673 1.00 97.69 336 VAL A C 1
ATOM 2601 O O . VAL A 1 336 ? 15.486 2.608 -4.833 1.00 97.69 336 VAL A O 1
ATOM 2604 N N . SER A 1 337 ? 13.530 3.371 -5.651 1.00 97.56 337 SER A N 1
ATOM 2605 C CA . SER A 1 337 ? 13.744 2.936 -7.034 1.00 97.56 337 SER A CA 1
ATOM 2606 C C . SER A 1 337 ? 13.255 3.986 -8.035 1.00 97.56 337 SER A C 1
ATOM 2608 O O . SER A 1 337 ? 12.170 4.554 -7.888 1.00 97.56 337 SER A O 1
ATOM 2610 N N . GLU A 1 338 ? 14.050 4.215 -9.083 1.00 96.06 338 GLU A N 1
ATOM 2611 C CA . GLU A 1 338 ? 13.749 5.105 -10.222 1.00 96.06 338 GLU A CA 1
ATOM 2612 C C . GLU A 1 338 ? 12.785 4.472 -11.251 1.00 96.06 338 GLU A C 1
ATOM 2614 O O . GLU A 1 338 ? 12.607 5.006 -12.345 1.00 96.06 338 GLU A O 1
ATOM 2619 N N . TYR A 1 339 ? 12.265 3.273 -10.980 1.00 95.12 339 TYR A N 1
ATOM 2620 C CA . TYR A 1 339 ? 11.311 2.559 -11.829 1.00 95.12 339 TYR A CA 1
ATOM 2621 C C . TYR A 1 339 ? 10.434 1.643 -10.975 1.00 95.12 339 TYR A C 1
ATOM 2623 O O . TYR A 1 339 ? 10.876 1.119 -9.952 1.00 95.12 339 TYR A O 1
ATOM 2631 N N . ARG A 1 340 ? 9.187 1.431 -11.391 1.00 93.38 340 ARG A N 1
ATOM 2632 C CA . ARG A 1 340 ? 8.303 0.413 -10.810 1.00 93.38 340 ARG A CA 1
ATOM 2633 C C . ARG A 1 340 ? 8.646 -0.969 -11.361 1.00 93.38 340 ARG A C 1
ATOM 2635 O O . ARG A 1 340 ? 8.643 -1.953 -10.631 1.00 93.38 340 ARG A O 1
ATOM 2642 N N . GLU A 1 341 ? 8.980 -1.024 -12.646 1.00 94.25 341 GLU A N 1
ATOM 2643 C CA . GLU A 1 341 ? 9.398 -2.230 -13.359 1.00 94.25 341 GLU A CA 1
ATOM 2644 C C . GLU A 1 341 ? 10.469 -1.867 -14.394 1.00 94.25 341 GLU A C 1
ATOM 2646 O O . GLU A 1 341 ? 10.387 -0.823 -15.039 1.00 94.25 341 GLU A O 1
ATOM 2651 N N . ALA A 1 342 ? 11.460 -2.731 -14.604 1.00 94.94 342 ALA A N 1
ATOM 2652 C CA . ALA A 1 342 ? 12.359 -2.618 -15.745 1.00 94.94 342 ALA A CA 1
ATOM 2653 C C . ALA A 1 342 ? 12.580 -3.983 -16.396 1.00 94.94 342 ALA A C 1
ATOM 2655 O O . ALA A 1 342 ? 12.658 -5.008 -15.717 1.00 94.94 342 ALA A O 1
ATOM 2656 N N . ILE A 1 343 ? 12.703 -3.993 -17.723 1.00 95.31 343 ILE A N 1
ATOM 2657 C CA . ILE A 1 343 ? 12.968 -5.194 -18.521 1.00 95.31 343 ILE A CA 1
ATOM 2658 C C . ILE A 1 343 ? 14.183 -4.989 -19.421 1.00 95.31 343 ILE A C 1
ATOM 2660 O O . ILE A 1 343 ? 14.451 -3.882 -19.897 1.00 95.31 343 ILE A O 1
ATOM 2664 N N . TYR A 1 344 ? 14.908 -6.071 -19.689 1.00 94.62 344 TYR A N 1
ATOM 2665 C CA . TYR A 1 344 ? 15.893 -6.081 -20.762 1.00 94.62 344 TYR A CA 1
ATOM 2666 C C . TYR A 1 344 ? 15.195 -6.116 -22.123 1.00 94.62 344 TYR A C 1
ATOM 2668 O O . TYR A 1 344 ? 14.256 -6.886 -22.332 1.00 94.62 344 TYR A O 1
ATOM 2676 N N . GLY A 1 345 ? 15.690 -5.306 -23.056 1.00 92.44 345 GLY A N 1
ATOM 2677 C CA . GLY A 1 345 ? 15.237 -5.322 -24.442 1.00 92.44 345 GLY A CA 1
ATOM 2678 C C . GLY A 1 345 ? 15.710 -6.557 -25.213 1.00 92.44 345 GLY A C 1
ATOM 2679 O O . GLY A 1 345 ? 16.462 -7.403 -24.718 1.00 92.44 345 GLY A O 1
ATOM 2680 N N . ALA A 1 346 ? 15.295 -6.639 -26.472 1.00 91.06 346 ALA A N 1
ATOM 2681 C CA . ALA A 1 346 ? 15.708 -7.681 -27.402 1.00 91.06 346 ALA A CA 1
ATOM 2682 C C . ALA A 1 346 ? 16.083 -7.081 -28.760 1.00 91.06 346 ALA A C 1
ATOM 2684 O O . ALA A 1 346 ? 15.616 -6.008 -29.129 1.00 91.06 346 ALA A O 1
ATOM 2685 N N . ASP A 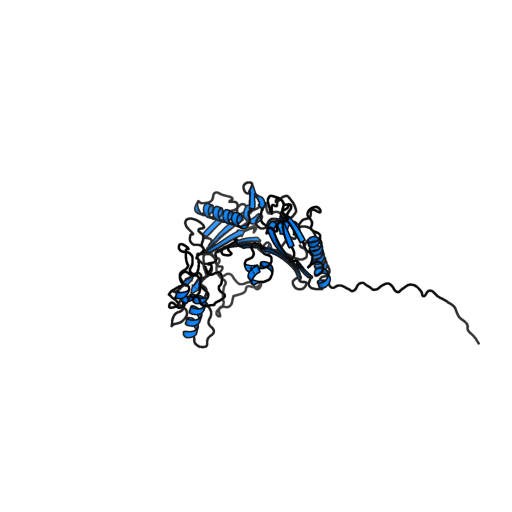1 347 ? 16.924 -7.788 -29.509 1.00 87.69 347 ASP A N 1
ATOM 2686 C CA . ASP A 1 347 ? 17.239 -7.480 -30.901 1.00 87.69 347 ASP A CA 1
ATOM 2687 C C . ASP A 1 347 ? 17.209 -8.753 -31.766 1.00 87.69 347 ASP A C 1
ATOM 2689 O O . ASP A 1 347 ? 16.815 -9.827 -31.313 1.00 87.69 347 ASP A O 1
ATOM 2693 N N . ALA A 1 348 ? 17.631 -8.653 -33.030 1.00 84.38 348 ALA A N 1
ATOM 2694 C CA . ALA A 1 348 ? 17.641 -9.767 -33.983 1.00 84.38 348 ALA A CA 1
ATOM 2695 C C . ALA A 1 348 ? 18.486 -10.995 -33.558 1.00 84.38 348 ALA A C 1
ATOM 2697 O O . ALA A 1 348 ? 18.442 -12.024 -34.233 1.00 84.38 348 ALA A O 1
ATOM 2698 N N . ASN A 1 349 ? 19.273 -10.898 -32.481 1.00 87.75 349 ASN A N 1
ATOM 2699 C CA . ASN A 1 349 ? 20.057 -11.985 -31.891 1.00 87.75 349 ASN A CA 1
ATOM 2700 C C . ASN A 1 349 ? 19.455 -12.519 -30.571 1.00 87.75 349 ASN A C 1
ATOM 2702 O O . ASN A 1 349 ? 20.041 -13.417 -29.965 1.00 87.75 349 ASN A O 1
ATOM 2706 N N . GLY A 1 350 ? 18.312 -11.989 -30.122 1.00 88.75 350 GLY A N 1
ATOM 2707 C CA . GLY A 1 350 ? 17.643 -12.348 -28.870 1.00 88.75 350 GLY A CA 1
ATOM 2708 C C . GLY A 1 350 ? 17.808 -11.290 -27.778 1.00 88.75 350 GLY A C 1
ATOM 2709 O O . GLY A 1 350 ? 17.853 -10.095 -28.060 1.00 88.75 350 GLY A O 1
ATOM 2710 N N . LEU A 1 351 ? 17.860 -11.731 -26.518 1.00 90.88 351 LEU A N 1
ATOM 2711 C CA . LEU A 1 351 ? 17.914 -10.854 -25.344 1.00 90.88 351 LEU A CA 1
ATOM 2712 C C . LEU A 1 351 ? 19.170 -9.968 -25.353 1.00 90.88 351 LEU A C 1
ATOM 2714 O O . LEU A 1 351 ? 20.290 -10.477 -25.428 1.00 90.88 351 LEU A O 1
ATOM 2718 N N . ASN A 1 352 ? 18.992 -8.656 -25.197 1.00 90.69 352 ASN A N 1
ATOM 2719 C CA . ASN A 1 352 ? 20.080 -7.686 -25.168 1.00 90.69 352 ASN A CA 1
ATOM 2720 C C . ASN A 1 352 ? 20.098 -6.922 -23.837 1.00 90.69 352 ASN A C 1
ATOM 2722 O O . ASN A 1 352 ? 19.405 -5.926 -23.650 1.00 90.69 352 ASN A O 1
ATOM 2726 N N . GLN A 1 353 ? 20.972 -7.358 -22.927 1.00 92.19 353 GLN A N 1
ATOM 2727 C CA . GLN A 1 353 ? 21.121 -6.774 -21.588 1.00 92.19 353 GLN A CA 1
ATOM 2728 C C . GLN A 1 353 ? 21.701 -5.344 -21.565 1.00 92.19 353 GLN A C 1
ATOM 2730 O O . GLN A 1 353 ? 21.799 -4.744 -20.500 1.00 92.19 353 GLN A O 1
ATOM 2735 N N . SER A 1 354 ? 22.115 -4.794 -22.715 1.00 90.69 354 SER A N 1
ATOM 2736 C CA . SER A 1 354 ? 22.537 -3.385 -22.823 1.00 90.69 354 SER A CA 1
ATOM 2737 C C . SER A 1 354 ? 21.367 -2.431 -23.083 1.00 90.69 354 SER A C 1
ATOM 2739 O O . SER A 1 354 ? 21.553 -1.221 -22.989 1.00 90.69 354 SER A O 1
ATOM 2741 N N . ILE A 1 355 ? 20.188 -2.964 -23.420 1.00 90.25 355 ILE A N 1
ATOM 2742 C CA . ILE A 1 355 ? 18.941 -2.217 -23.585 1.00 90.25 355 ILE A CA 1
ATOM 2743 C C . ILE A 1 355 ? 18.113 -2.452 -22.323 1.00 90.25 355 ILE A C 1
ATOM 2745 O O . ILE A 1 355 ? 17.807 -3.598 -21.995 1.00 90.25 355 ILE A O 1
ATOM 2749 N N . ILE A 1 356 ? 17.756 -1.380 -21.617 1.00 93.38 356 ILE A N 1
ATOM 2750 C CA . ILE A 1 356 ? 16.911 -1.425 -20.418 1.00 93.38 356 ILE A CA 1
ATOM 2751 C C . ILE A 1 356 ? 15.721 -0.507 -20.662 1.00 93.38 356 ILE A C 1
ATOM 2753 O O . ILE A 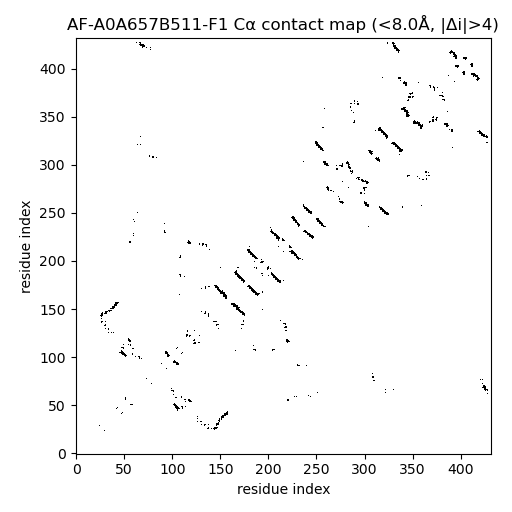1 356 ? 15.898 0.693 -20.870 1.00 93.38 356 ILE A O 1
ATOM 2757 N N . ILE A 1 357 ? 14.517 -1.072 -20.627 1.00 93.38 357 ILE A N 1
ATOM 2758 C CA . ILE A 1 357 ? 13.263 -0.330 -20.743 1.00 93.38 357 ILE A CA 1
ATOM 2759 C C . ILE A 1 357 ? 12.684 -0.216 -19.334 1.00 93.38 357 ILE A C 1
ATOM 2761 O O . ILE A 1 357 ? 12.289 -1.223 -18.746 1.00 93.38 357 ILE A O 1
ATOM 2765 N N . LYS A 1 358 ? 12.682 1.006 -18.791 1.00 93.94 358 LYS A N 1
ATOM 2766 C CA . LYS A 1 358 ? 12.016 1.350 -17.528 1.00 93.94 358 LYS A CA 1
ATOM 2767 C C . LYS A 1 358 ? 10.531 1.620 -17.769 1.00 93.94 358 LYS A C 1
ATOM 2769 O O . LYS A 1 358 ? 10.164 2.171 -18.812 1.00 93.94 358 LYS A O 1
ATOM 2774 N N . ASP A 1 359 ? 9.719 1.224 -16.796 1.00 92.88 359 ASP A N 1
ATOM 2775 C CA . ASP A 1 359 ? 8.256 1.303 -16.771 1.00 92.88 359 ASP A CA 1
ATOM 2776 C C . ASP A 1 359 ? 7.621 0.964 -18.130 1.00 92.88 359 ASP A C 1
ATOM 2778 O O . ASP A 1 359 ? 6.957 1.810 -18.737 1.00 92.88 359 ASP A O 1
ATOM 2782 N N . PRO A 1 360 ? 7.896 -0.248 -18.656 1.00 93.00 360 PRO A N 1
ATOM 2783 C CA . PRO A 1 360 ? 7.484 -0.642 -19.995 1.00 93.00 360 PRO A CA 1
ATOM 2784 C C . PRO A 1 360 ? 5.959 -0.705 -20.128 1.00 93.00 360 PRO A C 1
ATOM 2786 O O . PRO A 1 360 ? 5.273 -1.270 -19.270 1.00 93.00 360 PRO A O 1
ATOM 2789 N N . THR A 1 361 ? 5.433 -0.180 -21.235 1.00 90.44 361 THR A N 1
ATOM 2790 C CA . THR A 1 361 ? 4.022 -0.342 -21.610 1.00 90.44 361 THR A CA 1
ATOM 2791 C C . THR A 1 361 ? 3.749 -1.765 -22.088 1.00 90.44 361 THR A C 1
ATOM 2793 O O . THR A 1 361 ? 4.662 -2.507 -22.463 1.00 90.44 361 THR A O 1
ATOM 2796 N N . ASP A 1 362 ? 2.476 -2.160 -22.123 1.00 89.12 362 ASP A N 1
ATOM 2797 C CA . ASP A 1 362 ? 2.074 -3.476 -22.632 1.00 89.12 362 ASP A CA 1
ATOM 2798 C C . ASP A 1 362 ? 2.488 -3.674 -24.101 1.00 89.12 362 ASP A C 1
ATOM 2800 O O . ASP A 1 362 ? 2.888 -4.776 -24.484 1.00 89.12 362 ASP A O 1
ATOM 2804 N N . CYS A 1 363 ? 2.492 -2.600 -24.903 1.00 89.94 363 CYS A N 1
ATOM 2805 C CA . CYS A 1 363 ? 3.027 -2.627 -26.261 1.00 89.94 363 CYS A CA 1
ATOM 2806 C C . CYS A 1 363 ? 4.521 -2.981 -26.286 1.00 89.94 363 CYS A C 1
ATOM 2808 O O . CYS A 1 363 ? 4.926 -3.861 -27.043 1.00 89.94 363 CYS A O 1
ATOM 2810 N N . GLU A 1 364 ? 5.358 -2.349 -25.457 1.00 92.25 364 GLU A N 1
ATOM 2811 C CA . GLU A 1 364 ? 6.798 -2.642 -25.439 1.00 92.25 364 GLU A CA 1
ATOM 2812 C C . GLU A 1 364 ? 7.093 -4.033 -24.889 1.00 92.25 364 GLU A C 1
ATOM 2814 O O . GLU A 1 364 ? 7.955 -4.731 -25.423 1.00 92.25 364 GLU A O 1
ATOM 2819 N N . LYS A 1 365 ? 6.352 -4.460 -23.858 1.00 93.25 365 LYS A N 1
ATOM 2820 C CA . LYS A 1 365 ? 6.395 -5.833 -23.345 1.00 93.25 365 LYS A CA 1
ATOM 2821 C C . LYS A 1 365 ? 6.126 -6.826 -24.475 1.00 93.25 365 LYS A C 1
ATOM 2823 O O . LYS A 1 365 ? 6.913 -7.754 -24.670 1.00 93.25 365 LYS A O 1
ATOM 2828 N N . GLN A 1 366 ? 5.075 -6.604 -25.266 1.00 92.44 366 GLN A N 1
ATOM 2829 C CA . GLN A 1 366 ? 4.766 -7.454 -26.413 1.00 92.44 366 GLN A CA 1
ATOM 2830 C C . GLN A 1 366 ? 5.835 -7.363 -27.513 1.00 92.44 366 GLN A C 1
ATOM 2832 O O . GLN A 1 366 ? 6.264 -8.393 -28.023 1.00 92.44 366 GLN A O 1
ATOM 2837 N N . ALA A 1 367 ? 6.337 -6.169 -27.835 1.00 92.25 367 ALA A N 1
ATOM 2838 C CA . ALA A 1 367 ? 7.355 -5.984 -28.869 1.00 92.25 367 ALA A CA 1
ATOM 2839 C C . ALA A 1 367 ? 8.699 -6.653 -28.510 1.00 92.25 367 ALA A C 1
ATOM 2841 O O . ALA A 1 367 ? 9.351 -7.238 -29.378 1.00 92.25 367 ALA A O 1
ATOM 2842 N N . VAL A 1 368 ? 9.100 -6.643 -27.231 1.00 94.00 368 VAL A N 1
ATOM 2843 C CA . VAL A 1 368 ? 10.253 -7.421 -26.743 1.00 94.00 368 VAL A CA 1
ATOM 2844 C C . VAL A 1 368 ? 9.990 -8.925 -26.875 1.00 94.00 368 VAL A C 1
ATOM 2846 O O . VAL A 1 368 ? 10.868 -9.651 -27.340 1.00 94.00 368 VAL A O 1
ATOM 2849 N N . LEU A 1 369 ? 8.795 -9.408 -26.513 1.00 93.88 369 LEU A N 1
ATOM 2850 C CA . LEU A 1 369 ? 8.428 -10.823 -26.665 1.00 93.88 369 LEU A CA 1
ATOM 2851 C C . LEU A 1 369 ? 8.441 -11.275 -28.134 1.00 93.88 369 LEU A C 1
ATOM 2853 O O . LEU A 1 369 ? 8.968 -12.350 -28.424 1.00 93.88 369 LEU A O 1
ATOM 2857 N N . ASP A 1 370 ? 7.935 -10.456 -29.055 1.00 92.25 370 ASP A N 1
ATOM 2858 C CA . ASP A 1 370 ? 7.926 -10.744 -30.493 1.00 92.25 370 ASP A CA 1
ATOM 2859 C C . ASP A 1 370 ? 9.357 -10.853 -31.049 1.00 92.25 370 ASP A C 1
ATOM 2861 O O . ASP A 1 370 ? 9.695 -11.836 -31.712 1.00 92.25 370 ASP A O 1
ATOM 2865 N N . LEU A 1 371 ? 10.243 -9.909 -30.700 1.00 92.31 371 LEU A N 1
ATOM 2866 C CA . LEU A 1 371 ? 11.661 -9.950 -31.083 1.00 92.31 371 LEU A CA 1
ATOM 2867 C C . LEU A 1 371 ? 12.389 -11.176 -30.502 1.00 92.31 371 LEU A C 1
ATOM 2869 O O . LEU A 1 371 ? 13.186 -11.814 -31.195 1.00 92.31 371 LEU A O 1
ATOM 2873 N N . LEU A 1 372 ? 12.096 -11.553 -29.251 1.00 93.25 372 LEU A N 1
ATOM 2874 C CA . LEU A 1 372 ? 12.633 -12.775 -28.646 1.00 93.25 372 LEU A CA 1
ATOM 2875 C C . LEU A 1 372 ? 12.140 -14.037 -29.367 1.00 93.25 372 LEU A C 1
ATOM 2877 O O . LEU A 1 372 ? 12.931 -14.970 -29.544 1.00 93.25 372 LEU A O 1
ATOM 2881 N N . ALA A 1 373 ? 10.867 -14.082 -29.772 1.00 93.31 373 ALA A N 1
ATOM 2882 C CA . ALA A 1 373 ? 10.262 -15.216 -30.469 1.00 93.31 373 ALA A CA 1
ATOM 2883 C C . ALA A 1 373 ? 10.828 -15.391 -31.888 1.00 93.31 373 ALA A C 1
ATOM 2885 O O . ALA A 1 373 ? 11.150 -16.515 -32.284 1.00 93.31 373 ALA A O 1
ATOM 2886 N N . ASP A 1 374 ? 11.027 -14.290 -32.620 1.00 92.25 374 ASP A N 1
ATOM 2887 C CA . ASP A 1 374 ? 11.681 -14.283 -33.934 1.00 92.25 374 ASP A CA 1
ATOM 2888 C C . ASP A 1 374 ? 13.149 -14.733 -33.849 1.00 92.25 374 ASP A C 1
ATOM 2890 O O . ASP A 1 374 ? 13.624 -15.492 -34.700 1.00 92.25 374 ASP A O 1
ATOM 2894 N N . ALA A 1 375 ? 13.867 -14.326 -32.796 1.00 92.06 375 ALA A N 1
ATOM 2895 C CA . ALA A 1 375 ? 15.236 -14.771 -32.539 1.00 92.06 375 ALA A CA 1
ATOM 2896 C C . ALA A 1 375 ? 15.331 -16.243 -32.082 1.00 92.06 375 ALA A C 1
ATOM 2898 O O . ALA A 1 375 ? 16.359 -16.887 -32.306 1.00 92.06 375 ALA A O 1
ATOM 2899 N N . ASN A 1 376 ? 14.269 -16.805 -31.483 1.00 91.00 376 ASN A N 1
ATOM 2900 C CA . ASN A 1 376 ? 14.238 -18.173 -30.941 1.00 91.00 376 ASN A CA 1
ATOM 2901 C C . ASN A 1 376 ? 13.042 -19.011 -31.463 1.00 91.00 376 ASN A C 1
ATOM 2903 O O . ASN A 1 376 ? 12.210 -19.464 -30.667 1.00 91.00 376 ASN A O 1
ATOM 2907 N N . PRO A 1 377 ? 12.939 -19.286 -32.782 1.00 90.06 377 PRO A N 1
ATOM 2908 C CA . PRO A 1 377 ? 11.740 -19.890 -33.359 1.00 90.06 377 PRO A CA 1
ATOM 2909 C C . PRO A 1 377 ? 11.399 -21.267 -32.776 1.00 90.06 377 PRO A C 1
ATOM 2911 O O . PRO A 1 377 ? 12.186 -22.213 -32.852 1.00 90.06 377 PRO A O 1
ATOM 2914 N N . GLY A 1 378 ? 10.174 -21.402 -32.261 1.00 88.00 378 GLY A N 1
ATOM 2915 C CA . GLY A 1 378 ? 9.653 -22.658 -31.710 1.00 88.00 378 GLY A CA 1
ATOM 2916 C C . GLY A 1 378 ? 10.042 -22.942 -30.255 1.00 88.00 378 GLY A C 1
ATOM 2917 O O . GLY A 1 378 ? 9.774 -24.044 -29.775 1.00 88.00 378 GLY A O 1
ATOM 2918 N N . VAL A 1 379 ? 10.639 -21.973 -29.557 1.00 90.06 379 VAL A N 1
ATOM 2919 C CA . VAL A 1 379 ? 10.901 -22.012 -28.110 1.00 90.06 379 VAL A CA 1
ATOM 2920 C C . VAL A 1 379 ? 9.956 -21.030 -27.408 1.00 90.06 379 VAL A C 1
ATOM 2922 O O . VAL A 1 379 ? 9.616 -19.990 -27.966 1.00 90.06 379 VAL A O 1
ATOM 2925 N N . GLY A 1 380 ? 9.501 -21.360 -26.197 1.00 87.44 380 GLY A N 1
ATOM 2926 C CA . GLY A 1 380 ? 8.747 -20.414 -25.370 1.00 87.44 380 GLY A CA 1
ATOM 2927 C C . GLY A 1 380 ? 9.658 -19.289 -24.878 1.00 87.44 380 GLY A C 1
ATOM 2928 O O . GLY A 1 380 ? 10.742 -19.562 -24.366 1.00 87.44 380 GLY A O 1
ATOM 2929 N N . VAL A 1 381 ? 9.220 -18.042 -25.029 1.00 91.88 381 VAL A N 1
ATOM 2930 C CA . VAL A 1 381 ? 9.966 -16.847 -24.610 1.00 91.88 381 VAL A CA 1
ATOM 2931 C C . VAL A 1 381 ? 9.278 -16.159 -23.435 1.00 91.88 381 VAL A C 1
ATOM 2933 O O . VAL A 1 381 ? 8.076 -16.318 -23.230 1.00 91.88 381 VAL A O 1
ATOM 2936 N N . ARG A 1 382 ? 10.054 -15.414 -22.647 1.00 92.62 382 ARG A N 1
ATOM 2937 C CA . ARG A 1 382 ? 9.582 -14.635 -21.498 1.00 92.62 382 ARG A CA 1
ATOM 2938 C C . ARG A 1 382 ? 10.361 -13.330 -21.401 1.00 92.62 382 ARG A C 1
ATOM 2940 O O . ARG A 1 382 ? 11.520 -13.280 -21.817 1.00 92.62 382 ARG A O 1
ATOM 2947 N N . LEU A 1 383 ? 9.744 -12.308 -20.816 1.00 93.44 383 LEU A N 1
ATOM 2948 C CA . LEU A 1 383 ? 10.457 -11.101 -20.407 1.00 93.44 383 LEU A CA 1
ATOM 2949 C C . LEU A 1 383 ? 11.530 -11.463 -19.374 1.00 93.44 383 LEU A C 1
ATOM 2951 O O . LEU A 1 383 ? 11.372 -12.408 -18.600 1.00 93.44 383 LEU A O 1
ATOM 2955 N N . THR A 1 384 ? 12.629 -10.714 -19.376 1.00 92.56 384 THR A N 1
ATOM 2956 C CA . THR A 1 384 ? 13.666 -10.817 -18.345 1.00 92.56 384 THR A CA 1
ATOM 2957 C C . THR A 1 384 ? 13.726 -9.483 -17.621 1.00 92.56 384 THR A C 1
ATOM 2959 O O . THR A 1 384 ? 14.122 -8.479 -18.215 1.00 92.56 384 THR A O 1
ATOM 2962 N N . PHE A 1 385 ? 13.287 -9.480 -16.366 1.00 92.12 385 PHE A N 1
ATOM 2963 C CA . PHE A 1 385 ? 13.281 -8.296 -15.516 1.00 92.12 385 PHE A CA 1
ATOM 2964 C C . PHE A 1 385 ? 14.706 -7.869 -15.149 1.00 92.12 385 PHE A C 1
ATOM 2966 O O . PHE A 1 385 ? 15.611 -8.701 -15.040 1.00 92.12 385 PHE A O 1
ATOM 2973 N N . VAL A 1 386 ? 14.888 -6.567 -14.951 1.00 93.38 386 VAL A N 1
ATOM 2974 C CA . VAL A 1 386 ? 16.106 -5.973 -14.402 1.00 93.38 386 VAL A CA 1
ATOM 2975 C C . VAL A 1 386 ? 15.861 -5.710 -12.924 1.00 93.38 386 VAL A C 1
ATOM 2977 O O . VAL A 1 386 ? 1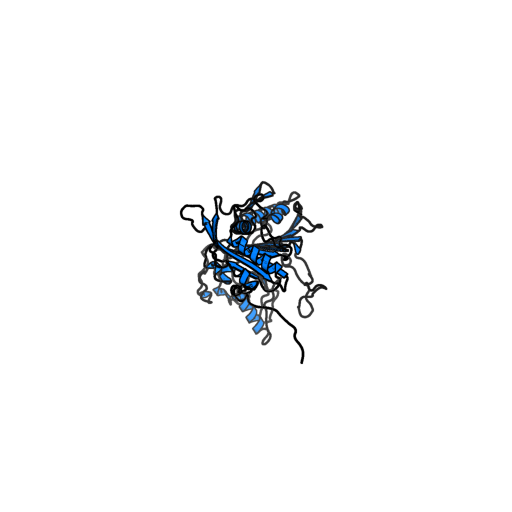4.980 -4.933 -12.574 1.00 93.38 386 VAL A O 1
ATOM 2980 N N . THR A 1 387 ? 16.628 -6.376 -12.068 1.00 90.94 387 THR A N 1
ATOM 2981 C CA . THR A 1 387 ? 16.584 -6.175 -10.618 1.00 90.94 387 THR A CA 1
ATOM 2982 C C . THR A 1 387 ? 17.178 -4.822 -10.236 1.00 90.94 387 THR A C 1
ATOM 2984 O O . THR A 1 387 ? 18.312 -4.519 -10.621 1.00 90.94 387 THR A O 1
ATOM 2987 N N . ASP A 1 388 ? 16.480 -4.062 -9.395 1.00 92.69 388 ASP A N 1
ATOM 2988 C CA . ASP A 1 388 ? 17.055 -2.908 -8.717 1.00 92.69 388 ASP A CA 1
ATOM 2989 C C . ASP A 1 388 ? 17.797 -3.342 -7.447 1.00 92.69 388 ASP A C 1
ATOM 2991 O O . ASP A 1 388 ? 17.194 -3.608 -6.412 1.00 92.69 388 ASP A O 1
ATOM 2995 N N . THR A 1 389 ? 19.128 -3.366 -7.480 1.00 89.06 389 THR A N 1
ATOM 2996 C CA . THR A 1 389 ? 19.949 -3.712 -6.303 1.00 89.06 389 THR A CA 1
ATOM 2997 C C . THR A 1 389 ? 19.849 -2.710 -5.137 1.00 89.06 389 THR A C 1
ATOM 2999 O O . THR A 1 389 ? 20.400 -2.968 -4.066 1.00 89.06 389 THR A O 1
ATOM 3002 N N . GLY A 1 390 ? 19.203 -1.555 -5.330 1.00 90.75 390 GLY A N 1
ATOM 3003 C CA . GLY A 1 390 ? 18.876 -0.592 -4.273 1.00 90.75 390 GLY A CA 1
ATOM 3004 C C . GLY A 1 390 ? 17.497 -0.800 -3.633 1.00 90.75 390 GLY A C 1
ATOM 3005 O O . GLY A 1 390 ? 17.191 -0.134 -2.645 1.00 90.75 390 GLY A O 1
ATOM 3006 N N . TYR A 1 391 ? 16.671 -1.713 -4.160 1.00 94.12 391 TYR A N 1
ATOM 3007 C CA . TYR A 1 391 ? 15.275 -1.878 -3.738 1.00 94.12 391 TYR A CA 1
ATOM 3008 C C . TYR A 1 391 ? 14.808 -3.337 -3.662 1.00 94.12 391 TYR A C 1
ATOM 3010 O O . TYR A 1 391 ? 14.194 -3.740 -2.674 1.00 94.12 391 TYR A O 1
ATOM 3018 N N . ASP A 1 392 ? 15.083 -4.138 -4.688 1.00 91.44 392 ASP A N 1
ATOM 3019 C CA . ASP A 1 392 ? 14.593 -5.507 -4.821 1.00 91.44 392 ASP A CA 1
ATOM 3020 C C . ASP A 1 392 ? 15.500 -6.501 -4.070 1.00 91.44 392 ASP A C 1
ATOM 3022 O O . ASP A 1 392 ? 16.730 -6.433 -4.141 1.00 91.44 392 ASP A O 1
ATOM 3026 N N . ILE A 1 393 ? 14.890 -7.465 -3.373 1.00 87.50 393 ILE A N 1
ATOM 3027 C CA . ILE A 1 393 ? 15.602 -8.599 -2.763 1.00 87.50 393 ILE A CA 1
ATOM 3028 C C . ILE A 1 393 ? 15.953 -9.607 -3.862 1.00 87.50 393 ILE A C 1
ATOM 3030 O O . ILE A 1 393 ? 15.125 -9.923 -4.719 1.00 87.50 393 ILE A O 1
ATOM 3034 N N . THR A 1 394 ? 17.177 -10.141 -3.836 1.00 87.12 394 THR A N 1
ATOM 3035 C CA . THR A 1 394 ? 17.596 -11.206 -4.760 1.00 87.12 394 THR A CA 1
ATOM 3036 C C . THR A 1 394 ? 17.670 -12.551 -4.063 1.00 87.12 394 THR A C 1
ATOM 3038 O O . THR A 1 394 ? 18.255 -12.668 -2.988 1.00 87.12 394 THR A O 1
ATOM 3041 N N . TYR A 1 395 ? 17.142 -13.585 -4.714 1.00 87.25 395 TYR A N 1
ATOM 3042 C CA . TYR A 1 395 ? 17.131 -14.959 -4.214 1.00 87.25 395 TYR A CA 1
ATOM 3043 C C . TYR A 1 395 ? 18.129 -15.836 -4.980 1.00 87.25 395 TYR A C 1
ATOM 3045 O O . TYR A 1 395 ? 18.432 -15.585 -6.151 1.00 87.25 395 TYR A O 1
ATOM 3053 N N . GLU A 1 396 ? 18.676 -16.854 -4.317 1.00 88.62 396 GLU A N 1
ATOM 3054 C CA . GLU A 1 396 ? 19.509 -17.862 -4.966 1.00 88.62 396 GLU A CA 1
ATOM 3055 C C . GLU A 1 396 ? 18.656 -18.688 -5.934 1.00 88.62 396 GLU A C 1
ATOM 3057 O O . GLU A 1 396 ? 17.572 -19.162 -5.595 1.00 88.62 396 GLU A O 1
ATOM 3062 N N . THR A 1 397 ? 19.171 -18.885 -7.146 1.00 87.88 397 THR A N 1
ATOM 3063 C CA . THR A 1 397 ? 18.586 -19.782 -8.146 1.00 87.88 397 THR A CA 1
ATOM 3064 C C . THR A 1 397 ? 19.573 -20.881 -8.514 1.00 87.88 397 THR A C 1
ATOM 3066 O O . THR A 1 397 ? 20.793 -20.704 -8.432 1.00 87.88 397 THR A O 1
ATOM 3069 N N . ASP A 1 398 ? 19.044 -22.046 -8.875 1.00 86.56 398 ASP A N 1
ATOM 3070 C CA . ASP A 1 398 ? 19.848 -23.183 -9.302 1.00 86.56 398 ASP A CA 1
ATOM 3071 C C . ASP A 1 398 ? 20.319 -23.052 -10.766 1.00 86.56 398 ASP A C 1
ATOM 3073 O O . ASP A 1 398 ? 20.192 -22.012 -11.414 1.00 86.56 398 ASP A O 1
ATOM 3077 N N . ALA A 1 399 ? 20.924 -24.116 -11.302 1.00 84.44 399 ALA A N 1
ATOM 3078 C CA . ALA A 1 399 ? 21.463 -24.112 -12.662 1.00 84.44 399 ALA A CA 1
ATOM 3079 C C . ALA A 1 399 ? 20.390 -24.051 -13.769 1.00 84.44 399 ALA A C 1
ATOM 3081 O O . ALA A 1 399 ? 20.732 -23.705 -14.902 1.00 84.44 399 ALA A O 1
ATOM 3082 N N . ASP A 1 400 ? 19.137 -24.388 -13.454 1.00 80.31 400 ASP A N 1
ATOM 3083 C CA . ASP A 1 400 ? 17.993 -24.323 -14.367 1.00 80.31 400 ASP A CA 1
ATOM 3084 C C . ASP A 1 400 ? 17.200 -23.003 -14.190 1.00 80.31 400 ASP A C 1
ATOM 3086 O O . ASP A 1 400 ? 16.378 -22.646 -15.039 1.00 80.31 400 ASP A O 1
ATOM 3090 N N . GLY A 1 401 ? 17.527 -22.222 -13.152 1.00 75.50 401 GLY A N 1
ATOM 3091 C CA . GLY A 1 401 ? 16.944 -20.915 -12.846 1.00 75.50 401 GLY A CA 1
ATOM 3092 C C . GLY A 1 401 ? 15.760 -20.974 -11.879 1.00 75.50 401 GLY A C 1
ATOM 3093 O O . GLY A 1 401 ? 15.036 -19.985 -11.765 1.00 75.50 401 GLY A O 1
ATOM 3094 N N . GLU A 1 402 ? 15.555 -22.107 -11.206 1.00 81.88 402 GLU A N 1
ATOM 3095 C CA . GLU A 1 402 ? 14.505 -22.283 -10.199 1.00 81.88 402 GLU A CA 1
ATOM 3096 C C . GLU A 1 402 ? 14.996 -21.811 -8.813 1.00 81.88 402 GLU A C 1
ATOM 3098 O O . GLU A 1 402 ? 16.195 -21.918 -8.530 1.00 81.88 402 GLU A O 1
ATOM 3103 N N . PRO A 1 403 ? 14.122 -21.288 -7.928 1.00 85.31 403 PRO A N 1
ATOM 3104 C CA . PRO A 1 403 ? 14.530 -20.820 -6.603 1.00 85.31 403 PRO A CA 1
ATOM 3105 C C . PRO A 1 403 ? 15.113 -21.937 -5.730 1.00 85.31 403 PRO A C 1
ATOM 3107 O O . PRO A 1 403 ? 14.508 -23.001 -5.569 1.00 85.31 403 PRO A O 1
ATOM 3110 N N . VAL A 1 404 ? 16.264 -21.681 -5.107 1.00 90.44 404 VAL A N 1
ATOM 3111 C CA . VAL A 1 404 ? 16.847 -22.591 -4.114 1.00 90.44 404 VAL A CA 1
ATOM 3112 C C . VAL A 1 404 ? 16.118 -22.401 -2.787 1.00 90.44 404 VAL A C 1
ATOM 3114 O O . VAL A 1 404 ? 16.019 -21.283 -2.282 1.00 90.44 404 VAL A O 1
ATOM 3117 N N . LEU A 1 405 ? 15.620 -23.501 -2.219 1.00 90.69 405 LEU A N 1
ATOM 3118 C CA . LEU A 1 405 ? 14.912 -23.500 -0.939 1.00 90.69 405 LEU A CA 1
ATOM 3119 C C . LEU A 1 405 ? 15.811 -23.966 0.215 1.00 90.69 405 LEU A C 1
ATOM 3121 O O . LEU A 1 405 ? 16.674 -24.831 0.034 1.00 90.69 405 LEU A O 1
ATOM 3125 N N . ASP A 1 406 ? 15.583 -23.406 1.401 1.00 86.31 406 ASP A N 1
ATOM 3126 C CA . ASP A 1 406 ? 16.226 -23.804 2.654 1.00 86.31 406 ASP A CA 1
ATOM 3127 C C . ASP A 1 406 ? 15.632 -25.106 3.250 1.00 86.31 406 ASP A C 1
ATOM 3129 O O . ASP A 1 406 ? 14.905 -25.858 2.595 1.00 86.31 406 ASP A O 1
ATOM 3133 N N . SER A 1 407 ? 15.985 -25.423 4.502 1.00 86.38 407 SER A N 1
ATOM 3134 C CA . SER A 1 407 ? 15.478 -26.604 5.217 1.00 86.38 407 SER A CA 1
ATOM 3135 C C . SER A 1 407 ? 13.985 -26.567 5.536 1.00 86.38 407 SER A C 1
ATOM 3137 O O . SER A 1 407 ? 13.400 -27.624 5.780 1.00 86.38 407 SER A O 1
ATOM 3139 N N . ASP A 1 408 ? 13.400 -25.375 5.555 1.00 81.25 408 ASP A N 1
ATOM 3140 C CA . ASP A 1 408 ? 12.057 -25.087 6.045 1.00 81.25 408 ASP A CA 1
ATOM 3141 C C . ASP A 1 408 ? 11.097 -24.753 4.882 1.00 81.25 408 ASP A C 1
ATOM 3143 O O . ASP A 1 408 ? 9.879 -24.761 5.052 1.00 81.25 408 ASP A O 1
ATOM 3147 N N . GLY A 1 409 ? 11.642 -24.598 3.668 1.00 79.62 409 GLY A N 1
ATOM 3148 C CA . GLY A 1 409 ? 10.920 -24.418 2.409 1.00 79.62 409 GLY A CA 1
ATOM 3149 C C . GLY A 1 409 ? 10.926 -22.983 1.882 1.00 79.62 409 GLY A C 1
ATOM 3150 O O . GLY A 1 409 ? 10.262 -22.717 0.881 1.00 79.62 409 GLY A O 1
ATOM 3151 N N . ASN A 1 410 ? 11.668 -22.074 2.517 1.00 81.31 410 ASN A N 1
ATOM 3152 C CA . ASN A 1 410 ? 11.749 -20.667 2.125 1.00 81.31 410 ASN A CA 1
ATOM 3153 C C . ASN A 1 410 ? 12.828 -20.459 1.060 1.00 81.31 410 ASN A C 1
ATOM 3155 O O . ASN A 1 410 ? 13.816 -21.192 1.021 1.00 81.31 410 ASN A O 1
ATOM 3159 N N . GLN A 1 411 ? 12.673 -19.445 0.206 1.00 84.12 411 GLN A N 1
ATOM 3160 C CA . GLN A 1 411 ? 13.698 -19.101 -0.784 1.00 84.12 411 GLN A CA 1
ATOM 3161 C C . GLN A 1 411 ? 14.933 -18.506 -0.097 1.00 84.12 411 GLN A C 1
ATOM 3163 O O . GLN A 1 411 ? 14.819 -17.585 0.710 1.00 84.12 411 GLN A O 1
ATOM 3168 N N . ILE A 1 412 ? 16.120 -19.003 -0.443 1.00 85.81 412 ILE A N 1
ATOM 3169 C CA . ILE A 1 412 ? 17.382 -18.495 0.105 1.00 85.81 412 ILE A CA 1
ATOM 3170 C C . ILE A 1 412 ? 17.672 -17.114 -0.491 1.00 85.81 412 ILE A C 1
ATOM 3172 O O . ILE A 1 412 ? 17.709 -16.957 -1.709 1.00 85.81 412 ILE A O 1
ATOM 3176 N N . ILE A 1 413 ? 17.909 -16.111 0.356 1.00 86.88 413 ILE A N 1
ATOM 3177 C CA . ILE A 1 413 ? 18.299 -14.761 -0.074 1.00 86.88 413 ILE A CA 1
ATOM 3178 C C . ILE A 1 413 ? 19.776 -14.770 -0.501 1.00 86.88 413 ILE A C 1
ATOM 3180 O O . ILE A 1 413 ? 20.659 -15.111 0.284 1.00 86.88 413 ILE A O 1
ATOM 3184 N N . SER A 1 414 ? 20.038 -14.372 -1.746 1.00 87.69 414 SER A N 1
ATOM 3185 C CA . SER A 1 414 ? 21.378 -14.227 -2.336 1.00 87.69 414 SER A CA 1
ATOM 3186 C C . SER A 1 414 ? 22.017 -12.885 -1.965 1.00 87.69 414 SER A C 1
ATOM 3188 O O . SER A 1 414 ? 23.191 -12.826 -1.592 1.00 87.69 414 SER A O 1
ATOM 3190 N N . ALA A 1 415 ? 21.239 -11.800 -2.029 1.00 86.81 415 ALA A N 1
ATOM 3191 C CA . ALA A 1 415 ? 21.639 -10.485 -1.540 1.00 86.81 415 ALA A CA 1
ATOM 3192 C C . ALA A 1 415 ? 20.429 -9.606 -1.196 1.00 86.81 415 ALA A C 1
ATOM 3194 O O . ALA A 1 415 ? 19.466 -9.510 -1.964 1.00 86.81 415 ALA A O 1
ATOM 3195 N N . GLU A 1 416 ? 20.556 -8.928 -0.058 1.00 88.50 416 GLU A N 1
ATOM 3196 C CA . GLU A 1 416 ? 19.685 -7.842 0.388 1.00 88.50 416 GLU A CA 1
ATOM 3197 C C . GLU A 1 416 ? 19.974 -6.546 -0.391 1.00 88.50 416 GLU A C 1
ATOM 3199 O O . GLU A 1 416 ? 21.142 -6.277 -0.709 1.00 88.50 416 GLU A O 1
ATOM 3204 N N . PRO A 1 417 ? 18.957 -5.707 -0.652 1.00 92.75 417 PRO A N 1
ATOM 3205 C CA . PRO A 1 417 ? 19.153 -4.386 -1.230 1.00 92.75 417 PRO A CA 1
ATOM 3206 C C . PRO A 1 417 ? 19.893 -3.457 -0.258 1.00 92.75 417 PRO A C 1
ATOM 3208 O O . PRO A 1 417 ? 19.848 -3.618 0.965 1.00 92.75 417 PRO A O 1
ATOM 3211 N N . ILE A 1 418 ? 20.577 -2.450 -0.801 1.00 92.06 418 ILE A N 1
ATOM 3212 C CA . ILE A 1 418 ? 21.286 -1.442 0.002 1.00 92.06 418 ILE A CA 1
ATOM 3213 C C . ILE A 1 418 ? 20.336 -0.262 0.271 1.00 92.06 418 ILE A C 1
ATOM 3215 O O . ILE A 1 418 ? 19.938 0.388 -0.696 1.00 92.06 418 ILE A O 1
ATOM 3219 N N . PRO A 1 419 ? 20.004 0.067 1.538 1.00 95.94 419 PRO A N 1
ATOM 3220 C CA . PRO A 1 419 ? 19.187 1.237 1.848 1.00 95.94 419 PRO A CA 1
ATOM 3221 C C . PRO A 1 419 ? 19.842 2.530 1.350 1.00 95.94 419 PRO A C 1
ATOM 3223 O O . PRO A 1 419 ? 21.052 2.720 1.496 1.00 95.94 419 PRO A O 1
ATOM 3226 N N . ALA A 1 420 ? 19.031 3.454 0.835 1.00 96.75 420 ALA A N 1
ATOM 3227 C CA . ALA A 1 420 ? 19.448 4.832 0.583 1.00 96.75 420 ALA A CA 1
ATOM 3228 C C . ALA A 1 420 ? 19.741 5.568 1.901 1.00 96.75 420 ALA A C 1
ATOM 3230 O O . ALA A 1 420 ? 20.713 6.319 1.991 1.00 96.75 420 ALA A O 1
ATOM 3231 N N . TYR A 1 421 ? 18.939 5.292 2.937 1.00 97.38 421 TYR A N 1
ATOM 3232 C CA . TYR A 1 421 ? 19.131 5.806 4.292 1.00 97.38 421 TYR A CA 1
ATOM 3233 C C . TYR A 1 421 ? 18.889 4.718 5.337 1.00 97.38 421 TYR A C 1
ATOM 3235 O O . TYR A 1 421 ? 17.991 3.890 5.187 1.00 97.38 421 TYR A O 1
ATOM 3243 N N . THR A 1 422 ? 19.651 4.774 6.429 1.00 96.62 422 THR A N 1
ATOM 3244 C CA . THR A 1 422 ? 19.421 3.959 7.625 1.00 96.62 422 THR A CA 1
ATOM 3245 C C . THR A 1 422 ? 19.635 4.824 8.853 1.00 96.62 422 THR A C 1
ATOM 3247 O O . THR A 1 422 ? 20.733 5.345 9.044 1.00 96.62 422 THR A O 1
ATOM 3250 N N . TYR A 1 423 ? 18.625 4.941 9.711 1.00 96.00 423 TYR A N 1
ATOM 3251 C CA . TYR A 1 423 ? 18.739 5.686 10.962 1.00 96.00 423 TYR A CA 1
ATOM 3252 C C . TYR A 1 423 ? 18.086 4.941 12.128 1.00 96.00 423 TYR A C 1
ATOM 3254 O O . TYR A 1 423 ? 17.251 4.059 11.950 1.00 96.00 423 TYR A O 1
ATOM 3262 N N . GLN A 1 424 ? 18.479 5.305 13.348 1.00 95.31 424 GLN A N 1
ATOM 3263 C CA . GLN A 1 424 ? 17.902 4.748 14.566 1.00 95.31 424 GLN A CA 1
ATOM 3264 C C . GLN A 1 424 ? 16.720 5.613 15.014 1.00 95.31 424 GLN A C 1
ATOM 3266 O O . GLN A 1 424 ? 16.906 6.707 15.561 1.00 95.31 424 GLN A O 1
ATOM 3271 N N . GLY A 1 425 ? 15.511 5.116 14.803 1.00 92.56 425 GLY A N 1
ATOM 3272 C CA . GLY A 1 425 ? 14.301 5.592 15.452 1.00 92.56 425 GLY A CA 1
ATOM 3273 C C . GLY A 1 425 ? 14.284 5.279 16.953 1.00 92.56 425 GLY A C 1
ATOM 3274 O O . GLY A 1 425 ? 15.159 4.586 17.486 1.00 92.56 425 GLY A O 1
ATOM 3275 N N . THR A 1 426 ? 13.307 5.818 17.671 1.00 87.31 426 THR A N 1
ATOM 3276 C CA . THR A 1 426 ? 13.006 5.404 19.036 1.00 87.31 426 THR A CA 1
ATOM 3277 C C . THR A 1 426 ? 12.511 3.974 18.973 1.00 87.31 426 THR A C 1
ATOM 3279 O O . THR A 1 426 ? 11.466 3.732 18.383 1.00 87.31 426 THR A O 1
ATOM 3282 N N . ALA A 1 427 ? 13.217 3.034 19.607 1.00 67.44 427 ALA A N 1
ATOM 3283 C CA . ALA A 1 427 ? 12.602 1.754 19.931 1.00 67.44 427 ALA A CA 1
ATOM 3284 C C . ALA A 1 427 ? 11.286 2.067 20.652 1.00 67.44 427 ALA A C 1
ATOM 3286 O O . ALA A 1 427 ? 11.313 2.742 21.692 1.00 67.44 427 ALA A O 1
ATOM 3287 N N . GLY A 1 428 ? 10.163 1.669 20.047 1.00 54.94 428 GLY A N 1
ATOM 3288 C CA . GLY A 1 428 ? 8.844 1.929 20.594 1.00 54.94 428 GLY A CA 1
ATOM 3289 C C . GLY A 1 428 ? 8.784 1.460 22.043 1.00 54.94 428 GLY A C 1
ATOM 3290 O O . GLY A 1 428 ? 9.505 0.546 22.462 1.00 54.94 428 GLY A O 1
ATOM 3291 N N . ALA A 1 429 ? 7.918 2.078 22.840 1.00 40.03 429 ALA A N 1
ATOM 3292 C CA . ALA A 1 429 ? 7.506 1.440 24.078 1.00 40.03 429 ALA A CA 1
ATOM 3293 C C . ALA A 1 429 ? 6.594 0.266 23.695 1.00 40.03 429 ALA A C 1
ATOM 3295 O O . ALA A 1 429 ? 5.381 0.414 23.808 1.00 40.03 429 ALA A O 1
ATOM 3296 N N . ILE A 1 430 ? 7.203 -0.833 23.214 1.00 39.09 430 ILE A N 1
ATOM 3297 C CA . ILE A 1 430 ? 6.555 -2.084 22.791 1.00 39.09 430 ILE A CA 1
ATOM 3298 C C . ILE A 1 430 ? 5.462 -2.370 23.812 1.00 39.09 430 ILE A C 1
ATOM 3300 O O . ILE A 1 430 ? 5.775 -2.578 24.992 1.00 39.09 430 ILE A O 1
ATOM 3304 N N . ILE A 1 431 ? 4.203 -2.269 23.390 1.00 36.75 431 ILE A N 1
ATOM 3305 C CA . ILE A 1 431 ? 3.063 -2.489 24.275 1.00 36.75 431 ILE A CA 1
ATOM 3306 C C . ILE A 1 431 ? 2.877 -4.011 24.337 1.00 36.75 431 ILE A C 1
ATOM 3308 O O . ILE A 1 431 ? 2.579 -4.603 23.305 1.00 36.75 431 ILE A O 1
ATOM 3312 N N . PRO A 1 432 ? 3.120 -4.654 25.495 1.00 32.78 432 PRO A N 1
ATOM 3313 C CA . PRO A 1 432 ? 3.080 -6.109 25.628 1.00 32.78 432 PRO A CA 1
ATOM 3314 C C . PRO A 1 432 ? 1.679 -6.646 25.960 1.00 32.78 432 PRO A C 1
ATOM 3316 O O . PRO A 1 432 ? 0.830 -5.855 26.438 1.00 32.78 432 PRO A O 1
#

Foldseek 3Di:
DDDDDDDDDDDDPDDDPPDPDPPPQDLQRQLAPLQAPQAEAAQEPVGLKDFPPPFQQDDDCQQVQLLLAFPDDDDPLVVLLVVVVVVVCCQQWNFDDDVSHTTITRHNPSSVVCLLQGQDPVSHDPSSLSNLVSQLVCLVVLPDKRKHKHFNYFYFYPDPVRHTQWTKMWIWIADSVVQKIKIKMFIARDSVLPPDPVSSLQGQKMKMFIQHSVQRDSHHDGDGQKIKMWGAPPVRQKIWMWIDHVVQQKIKIKIFGAKAFQAPPPVDPDLLPGDAADDPFDADQADCLLVCQPVSCGRGIGQDAAASDPVRGQWGMKMWMQHLDPVQQSKIFIFTHNAPWKWFAAAQQATDNVRIDGNHDPSRLVSRLVSNCNNPPPDHDHTDTDDDLRHDWAFDADPVGHFDADPVGDGHTPDDRDGPDIGGGPRDPPDD